Protein AF-A0A960J570-F1 (afdb_monomer_lite)

Secondary structure (DSSP, 8-state):
-------HHHHHHHHHHHHHTT------------------------PPPEEEE--SS-TTTTT-S-TTTT--HHHHHHHTS-EEEESS--S--TT-SEEEE---SSPPPHHHHHHHHHHHHTT-EEEE----S-STTS--HHHHHHHHHHHHT-S-EEEEEEEEEEEEEE--B--SGGGTT---EEEEEEEEEE--TTSEEEEE-TTS-EEEEEEEETTEEEEEESSGGGTSTTTTSHHHHSSHHHHHHHHTT-EEEEEEE-EETTT--B--S-EEEEEETTT--EEEEEEPPTTT-EEEEEEESEEEEEEEE-TTSSB--EESTTT-PEEEPTT-EEEE--EE-BS-EEEEEEEEETTT--B-TT-EEEEEETTEEEEEEE--TTSEEEEEEEPSEEEEEEEE-TTSSB--EETTTBSSTTTSPPEEE-TT-EE----EEEPBPS----------SS----------

Radius of gyration: 35.23 Å; chains: 1; bounding box: 70×60×122 Å

pLDDT: mean 80.57, std 21.12, range [25.41, 98.5]

Sequence (468 aa):
MSRATIGWGAVVGLLVAALLATSAAPASGQDAPEGDDGAAAVGASALAPILQYTGGTPLDAAGASFPGLQTFDALADATHRDVVTAATLPADLAAYRCVVLNGMTAPYGNGDMAALSAYVQGGGTLVTTAESDGIPGGPDTQAVQNQLLAALGSVVENLHGAEDLGFRTTGTIAADPLTAGVDEVRYGNTGVLSAGAPARPLVTGEGGQVILAAEALGAGTLVVASDMNVLSDRSDTGYVSQDNGRLADNLCGGVGFLSGTVWEEGFGDMVAGVHVAVLRTSDFSIAAGDISSTPHGHFDVALDVGSYFLYLIDPSGRHVSGFFGPPTTIDVAAGELETAQPTMAPARGSLSGTVTDDATAAPVPGAWAVAIGPDGIAGATVTAGDGTYTLPHLAPGTYRATFADPAGGRLQEYYDDQPDYDGASPLPVTVGATTGDVDAALAAGPGRGTAAVDVVAGGSHSCALLDD

Structure (mmCIF, N/CA/C/O backbone):
data_AF-A0A960J570-F1
#
_entry.id   AF-A0A960J570-F1
#
loop_
_atom_site.group_PDB
_atom_site.id
_atom_site.type_symbol
_atom_site.label_atom_id
_atom_site.label_alt_id
_atom_site.label_comp_id
_atom_site.label_asym_id
_atom_site.label_entity_id
_atom_site.label_seq_id
_atom_site.pdbx_PDB_ins_code
_atom_site.Cartn_x
_atom_site.Cartn_y
_atom_site.Cartn_z
_atom_site.occupancy
_atom_site.B_iso_or_equiv
_atom_site.auth_seq_id
_atom_site.auth_comp_id
_atom_site.auth_asym_id
_atom_site.auth_atom_id
_atom_site.pdbx_PDB_model_num
ATOM 1 N N . MET A 1 1 ? -8.221 -39.879 1.029 1.00 35.91 1 MET A N 1
ATOM 2 C CA . MET A 1 1 ? -7.542 -38.583 0.819 1.00 35.91 1 MET A CA 1
ATOM 3 C C . MET A 1 1 ? -8.198 -37.579 1.750 1.00 35.91 1 MET A C 1
ATOM 5 O O . MET A 1 1 ? -9.327 -37.183 1.500 1.00 35.91 1 MET A O 1
ATOM 9 N N . SER A 1 2 ? -7.560 -37.309 2.889 1.00 25.41 2 SER A N 1
ATOM 10 C CA . SER A 1 2 ? -8.064 -36.381 3.907 1.00 25.41 2 SER A CA 1
ATOM 11 C C . SER A 1 2 ? -7.745 -34.953 3.466 1.00 25.41 2 SER A C 1
ATOM 13 O O . SER A 1 2 ? -6.587 -34.665 3.166 1.00 25.41 2 SER A O 1
ATOM 15 N N . ARG A 1 3 ? -8.756 -34.083 3.365 1.00 28.61 3 ARG A N 1
ATOM 16 C CA . ARG A 1 3 ? -8.560 -32.643 3.149 1.00 28.61 3 ARG A CA 1
ATOM 17 C C . ARG A 1 3 ? -8.099 -32.042 4.474 1.00 28.61 3 ARG A C 1
ATOM 19 O O . ARG A 1 3 ? -8.852 -32.065 5.441 1.00 28.61 3 ARG A O 1
ATOM 26 N N . ALA A 1 4 ? -6.870 -31.538 4.515 1.00 28.34 4 ALA A N 1
ATOM 27 C CA . ALA A 1 4 ? -6.391 -30.745 5.636 1.00 28.34 4 ALA A CA 1
ATOM 28 C C . ALA A 1 4 ? -7.104 -29.386 5.612 1.00 28.34 4 ALA A C 1
ATOM 30 O O . ALA A 1 4 ? -6.893 -28.577 4.711 1.00 28.34 4 ALA A O 1
ATOM 31 N N . THR A 1 5 ? -7.986 -29.161 6.579 1.00 28.59 5 THR A N 1
ATOM 32 C CA . THR A 1 5 ? -8.557 -27.852 6.887 1.00 28.59 5 THR A CA 1
ATOM 33 C C . THR A 1 5 ? -7.444 -27.015 7.513 1.00 28.59 5 THR A C 1
ATOM 35 O O . THR A 1 5 ? -7.046 -27.268 8.648 1.00 28.59 5 THR A O 1
ATOM 38 N N . ILE A 1 6 ? -6.896 -26.051 6.775 1.00 35.19 6 ILE A N 1
ATOM 39 C CA . ILE A 1 6 ? -6.009 -25.043 7.364 1.00 35.19 6 ILE A CA 1
ATOM 40 C C . ILE A 1 6 ? -6.909 -24.138 8.209 1.00 35.19 6 ILE A C 1
ATOM 42 O O . ILE A 1 6 ? -7.794 -23.464 7.684 1.00 35.19 6 ILE A O 1
ATOM 46 N N . GLY A 1 7 ? -6.761 -24.208 9.5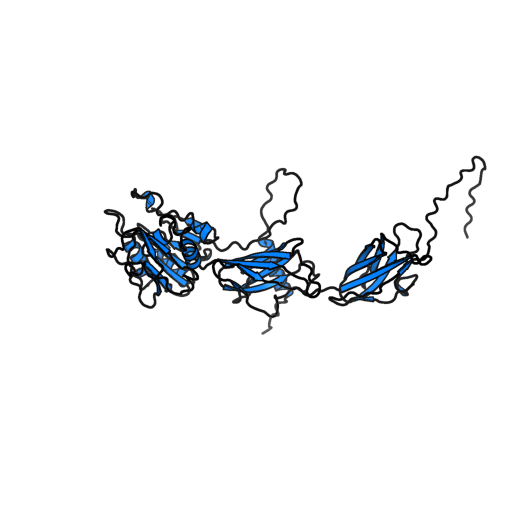32 1.00 27.86 7 GLY A N 1
ATOM 47 C CA . GLY A 1 7 ? -7.529 -23.382 10.458 1.00 27.86 7 GLY A CA 1
ATOM 48 C C . GLY A 1 7 ? -7.147 -21.912 10.302 1.00 27.86 7 GLY A C 1
ATOM 49 O O . GLY A 1 7 ? -5.964 -21.585 10.279 1.00 27.86 7 GLY A O 1
ATOM 50 N N . TRP A 1 8 ? -8.142 -21.026 10.238 1.00 38.09 8 TRP A N 1
ATOM 51 C CA . TRP A 1 8 ? -7.965 -19.573 10.111 1.00 38.09 8 TRP A CA 1
ATOM 52 C C . TRP A 1 8 ? -7.009 -18.967 11.157 1.00 38.09 8 TRP A C 1
ATOM 54 O O . TRP A 1 8 ? -6.294 -18.018 10.853 1.00 38.09 8 TRP A O 1
ATOM 64 N N . GLY A 1 9 ? -6.892 -19.570 12.347 1.00 31.28 9 GLY A N 1
ATOM 65 C CA . GLY A 1 9 ? -5.911 -19.161 13.362 1.00 31.28 9 GLY A CA 1
ATOM 66 C C . GLY A 1 9 ? -4.443 -19.323 12.938 1.00 31.28 9 GLY A C 1
ATOM 67 O O . GLY A 1 9 ? -3.597 -18.554 13.380 1.00 31.28 9 GLY A O 1
ATOM 68 N N . ALA A 1 10 ? -4.130 -20.266 12.042 1.00 30.30 10 ALA A N 1
ATOM 69 C CA . ALA A 1 10 ? -2.781 -20.429 11.497 1.00 30.30 10 ALA A CA 1
ATOM 70 C C . ALA A 1 10 ? -2.447 -19.352 10.452 1.00 30.30 10 ALA A C 1
ATOM 72 O O . ALA A 1 10 ? -1.300 -18.934 10.363 1.00 30.30 10 ALA A O 1
ATOM 73 N N . VAL A 1 11 ? -3.448 -18.873 9.703 1.00 38.72 11 VAL A N 1
ATOM 74 C CA . VAL A 1 11 ? -3.291 -17.780 8.729 1.00 38.72 11 VAL A CA 1
ATOM 75 C C . VAL A 1 11 ? -3.096 -16.451 9.458 1.00 38.72 11 VAL A C 1
ATOM 77 O O . VAL A 1 11 ? -2.145 -15.735 9.166 1.00 38.72 11 VAL A O 1
ATOM 80 N N . VAL A 1 12 ? -3.911 -16.174 10.483 1.00 42.69 12 VAL A N 1
ATOM 81 C CA . VAL A 1 12 ? -3.755 -14.991 11.350 1.00 42.69 12 VAL A CA 1
ATOM 82 C C . VAL A 1 12 ? -2.411 -15.014 12.087 1.00 42.69 12 VAL A C 1
ATOM 84 O O . VAL A 1 12 ? -1.721 -14.001 12.127 1.00 42.69 12 VAL A O 1
ATOM 87 N N . GLY A 1 13 ? -1.987 -16.172 12.606 1.00 31.55 13 GLY A N 1
ATOM 88 C CA . GLY A 1 13 ? -0.677 -16.319 13.249 1.00 31.55 13 GLY A CA 1
ATOM 89 C C . GLY A 1 13 ? 0.505 -16.074 12.302 1.00 31.55 13 GLY A C 1
ATOM 90 O O . GLY A 1 13 ? 1.499 -15.483 12.715 1.00 31.55 13 GLY A O 1
ATOM 91 N N . LEU A 1 14 ? 0.389 -16.470 11.029 1.00 39.16 14 LEU A N 1
ATOM 92 C CA . LEU A 1 14 ? 1.413 -16.219 10.009 1.00 39.16 14 LEU A CA 1
ATOM 93 C C . LEU A 1 14 ? 1.456 -14.738 9.589 1.00 39.16 14 LEU A C 1
ATOM 95 O O . LEU A 1 14 ? 2.541 -14.193 9.407 1.00 39.16 14 LEU A O 1
ATOM 99 N N . LEU A 1 15 ? 0.293 -14.081 9.497 1.00 39.28 15 LEU A N 1
ATOM 100 C CA . LEU A 1 15 ? 0.158 -12.641 9.230 1.00 39.28 15 LEU A CA 1
ATOM 101 C C . LEU A 1 15 ? 0.774 -11.790 10.350 1.00 39.28 15 LEU A C 1
ATOM 103 O O . LEU A 1 15 ? 1.536 -10.867 10.077 1.00 39.28 15 LEU A O 1
ATOM 107 N N . VAL A 1 16 ? 0.505 -12.139 11.611 1.00 42.38 16 VAL A N 1
ATOM 108 C CA . VAL A 1 16 ? 1.080 -11.453 12.780 1.00 42.38 16 VAL A CA 1
ATOM 109 C C . VAL A 1 16 ? 2.593 -11.687 12.869 1.00 42.38 16 VAL A C 1
ATOM 111 O O . VAL A 1 16 ? 3.338 -10.755 13.154 1.00 42.38 16 VAL A O 1
ATOM 114 N N . ALA A 1 17 ? 3.075 -12.897 12.569 1.00 34.69 17 ALA A N 1
ATOM 115 C CA . ALA A 1 17 ? 4.509 -13.190 12.555 1.00 34.69 17 ALA A CA 1
ATOM 116 C C . ALA A 1 17 ? 5.265 -12.450 11.434 1.00 34.69 17 ALA A C 1
ATOM 118 O O . ALA A 1 17 ? 6.391 -12.011 11.660 1.00 34.69 17 ALA A O 1
ATOM 119 N N . ALA A 1 18 ? 4.655 -12.276 10.256 1.00 38.25 18 ALA A N 1
ATOM 120 C CA . ALA A 1 18 ? 5.235 -11.496 9.161 1.00 38.25 18 ALA A CA 1
ATOM 121 C C . ALA A 1 18 ? 5.333 -9.999 9.503 1.00 38.25 18 ALA A C 1
ATOM 123 O O . ALA A 1 18 ? 6.348 -9.380 9.196 1.00 38.25 18 ALA A O 1
ATOM 124 N N . LEU A 1 19 ? 4.334 -9.446 10.205 1.00 38.22 19 LEU A N 1
ATOM 125 C CA . LEU A 1 19 ? 4.373 -8.067 10.712 1.00 38.22 19 LEU A CA 1
ATOM 126 C C . LEU A 1 19 ? 5.373 -7.863 11.866 1.00 38.22 19 LEU A C 1
ATOM 128 O O . LEU A 1 19 ? 5.920 -6.779 12.010 1.00 38.22 19 LEU A O 1
ATOM 132 N N . LEU A 1 20 ? 5.621 -8.881 12.699 1.00 35.78 20 LEU A N 1
ATOM 133 C CA . LEU A 1 20 ? 6.582 -8.797 13.812 1.00 35.78 20 LEU A CA 1
ATOM 134 C C . LEU A 1 20 ? 8.039 -9.022 13.374 1.00 35.78 20 LEU A C 1
ATOM 136 O O . LEU A 1 20 ? 8.966 -8.603 14.064 1.00 35.78 20 LEU A O 1
ATOM 140 N N . ALA A 1 21 ? 8.275 -9.686 12.240 1.00 32.62 21 ALA A N 1
ATOM 141 C CA . ALA A 1 21 ? 9.625 -9.927 11.730 1.00 32.62 21 ALA A CA 1
ATOM 142 C C . ALA A 1 21 ? 10.293 -8.660 11.156 1.00 32.62 21 ALA A C 1
ATOM 144 O O . ALA A 1 21 ? 11.518 -8.613 11.061 1.00 32.62 21 ALA A O 1
ATOM 145 N N . THR A 1 22 ? 9.519 -7.625 10.817 1.00 34.72 22 THR A N 1
ATOM 146 C CA . THR A 1 22 ? 10.015 -6.337 10.303 1.00 34.72 22 THR A CA 1
ATOM 147 C C . THR A 1 22 ? 10.354 -5.322 11.402 1.00 34.72 22 THR A C 1
ATOM 149 O O . THR A 1 22 ? 10.880 -4.257 11.095 1.00 34.72 22 THR A O 1
ATOM 152 N N . SER A 1 23 ? 10.118 -5.636 12.684 1.00 35.03 23 SER A N 1
ATOM 153 C CA . SER A 1 23 ? 10.289 -4.692 13.803 1.00 35.03 23 SER A CA 1
ATOM 154 C C . SER A 1 23 ? 11.568 -4.889 14.637 1.00 35.03 23 SER A C 1
ATOM 156 O O . SER A 1 23 ? 11.705 -4.282 15.697 1.00 35.03 23 SER A O 1
ATOM 158 N N . ALA A 1 24 ? 12.504 -5.747 14.220 1.00 25.97 24 ALA A N 1
ATOM 159 C CA . ALA A 1 24 ? 13.704 -6.057 15.003 1.00 25.97 24 ALA A CA 1
ATOM 160 C C . ALA A 1 24 ? 14.960 -5.333 14.476 1.00 25.97 24 ALA A C 1
ATOM 162 O O . ALA A 1 24 ? 15.753 -5.909 13.735 1.00 25.97 24 ALA A O 1
ATOM 163 N N . ALA A 1 25 ? 15.180 -4.087 14.907 1.00 29.20 25 ALA A N 1
ATOM 164 C CA . ALA A 1 25 ? 16.500 -3.445 14.851 1.00 29.20 25 ALA A CA 1
ATOM 165 C C . ALA A 1 25 ? 17.277 -3.699 16.167 1.00 29.20 25 ALA A C 1
ATOM 167 O O . ALA A 1 25 ? 16.659 -3.763 17.234 1.00 29.20 25 ALA A O 1
ATOM 168 N N . PRO A 1 26 ? 18.616 -3.867 16.144 1.00 27.48 26 PRO A N 1
ATOM 169 C CA . PRO A 1 26 ? 19.387 -4.171 17.344 1.00 27.48 26 PRO A CA 1
ATOM 170 C C . PRO A 1 26 ? 19.581 -2.911 18.196 1.00 27.48 26 PRO A C 1
ATOM 172 O O . PRO A 1 26 ? 19.994 -1.865 17.702 1.00 27.48 26 PRO A O 1
ATOM 175 N N . ALA A 1 27 ? 19.331 -3.023 19.499 1.00 27.12 27 ALA A N 1
ATOM 176 C CA . ALA A 1 27 ? 19.594 -1.956 20.454 1.00 27.12 27 ALA A CA 1
ATOM 177 C C . ALA A 1 27 ? 21.109 -1.702 20.594 1.00 27.12 27 ALA A C 1
ATOM 179 O O . ALA A 1 27 ? 21.839 -2.540 21.125 1.00 27.12 27 ALA A O 1
ATOM 180 N N . SER A 1 28 ? 21.578 -0.527 20.169 1.00 28.08 28 SER A N 1
ATOM 181 C CA . SER A 1 28 ? 22.854 0.048 20.610 1.00 28.08 28 SER A CA 1
ATOM 182 C C . SER A 1 28 ? 22.567 1.213 21.552 1.00 28.08 28 SER A C 1
ATOM 184 O O . SER A 1 28 ? 21.939 2.191 21.155 1.00 28.08 28 SER A O 1
ATOM 186 N N . GLY A 1 29 ? 22.987 1.084 22.810 1.00 27.78 29 GLY A N 1
ATOM 187 C CA . GLY A 1 29 ? 22.742 2.084 23.843 1.00 27.78 29 GLY A CA 1
ATOM 188 C C . GLY A 1 29 ? 23.594 3.343 23.696 1.00 27.78 29 GLY A C 1
ATOM 189 O O . GLY A 1 29 ? 24.759 3.255 23.323 1.00 27.78 29 GLY A O 1
ATOM 190 N N . GLN A 1 30 ? 23.007 4.486 24.048 1.00 27.39 30 GLN A N 1
ATOM 191 C CA . GLN A 1 30 ? 23.491 5.441 25.056 1.00 27.39 30 GLN A CA 1
ATOM 192 C C . GLN A 1 30 ? 22.555 6.665 25.085 1.00 27.39 30 GLN A C 1
ATOM 194 O O . GLN A 1 30 ? 22.332 7.289 24.057 1.00 27.39 30 GLN A O 1
ATOM 199 N N . ASP A 1 31 ? 22.011 6.938 26.276 1.00 32.84 31 ASP A N 1
ATOM 200 C CA . ASP A 1 31 ? 21.394 8.168 26.798 1.00 32.84 31 ASP A CA 1
ATOM 201 C C . ASP A 1 31 ? 20.807 9.202 25.809 1.00 32.84 31 ASP A C 1
ATOM 203 O O . ASP A 1 31 ? 21.524 10.027 25.242 1.00 32.84 31 ASP A O 1
ATOM 207 N N . ALA A 1 32 ? 19.470 9.263 25.749 1.00 27.17 32 ALA A N 1
ATOM 208 C CA . ALA A 1 32 ? 18.702 10.426 25.293 1.00 27.17 32 ALA A CA 1
ATOM 209 C C . ALA A 1 32 ? 17.543 10.716 26.281 1.00 27.17 32 ALA A C 1
ATOM 211 O O . ALA A 1 32 ? 17.019 9.774 26.879 1.00 27.17 32 ALA A O 1
ATOM 212 N N . PRO A 1 33 ? 17.182 11.995 26.512 1.00 28.08 33 PRO A N 1
ATOM 213 C CA . PRO A 1 33 ? 16.230 12.400 27.545 1.00 28.08 33 PRO A CA 1
ATOM 214 C C . PRO A 1 33 ? 14.769 12.171 27.127 1.00 28.08 33 PRO A C 1
ATOM 216 O O . PRO A 1 33 ? 14.432 12.257 25.951 1.00 28.08 33 PRO A O 1
ATOM 219 N N . GLU A 1 34 ? 13.918 11.917 28.124 1.00 38.66 34 GLU A N 1
ATOM 220 C CA . GLU A 1 34 ? 12.465 11.741 28.007 1.00 38.66 34 GLU A CA 1
ATOM 221 C C . GLU A 1 34 ? 11.782 12.967 27.375 1.00 38.66 34 GLU A C 1
ATOM 223 O O . GLU A 1 34 ? 11.901 14.090 27.875 1.00 38.66 34 GLU A O 1
ATOM 228 N N . GLY A 1 35 ? 11.033 12.734 26.295 1.00 27.92 35 GLY A N 1
ATOM 229 C CA . GLY A 1 35 ? 10.174 13.725 25.659 1.00 27.92 35 GLY A CA 1
ATOM 230 C C . GLY A 1 35 ? 9.722 13.289 24.267 1.00 27.92 35 GLY A C 1
ATOM 231 O O . GLY A 1 35 ? 10.524 13.302 23.342 1.00 27.92 35 GLY A O 1
ATOM 232 N N . ASP A 1 36 ? 8.422 13.002 24.162 1.00 29.16 36 ASP A N 1
ATOM 233 C CA . ASP A 1 36 ? 7.642 12.636 22.970 1.00 29.16 36 ASP A CA 1
ATOM 234 C C . ASP A 1 36 ? 7.665 11.137 22.612 1.00 29.16 36 ASP A C 1
ATOM 236 O O . ASP A 1 36 ? 8.546 10.643 21.909 1.00 29.16 36 ASP A O 1
ATOM 240 N N . ASP A 1 37 ? 6.647 10.413 23.098 1.00 31.12 37 ASP A N 1
ATOM 241 C CA . ASP A 1 37 ? 6.302 9.051 22.675 1.00 31.12 37 ASP A CA 1
ATOM 242 C C . ASP A 1 37 ? 5.716 9.107 21.253 1.00 31.12 37 ASP A C 1
ATOM 244 O O . ASP A 1 37 ? 4.536 8.842 21.008 1.00 31.12 37 ASP A O 1
ATOM 248 N N . GLY A 1 38 ? 6.558 9.503 20.298 1.00 27.84 38 GLY A N 1
ATOM 249 C CA . GLY A 1 38 ? 6.309 9.334 18.881 1.00 27.84 38 GLY A CA 1
ATOM 250 C C . GLY A 1 38 ? 6.182 7.845 18.605 1.00 27.84 38 GLY A C 1
ATOM 251 O O . GLY A 1 38 ? 7.110 7.074 18.857 1.00 27.84 38 GLY A O 1
ATOM 252 N N . ALA A 1 39 ? 5.006 7.449 18.122 1.00 31.80 39 ALA A N 1
ATOM 253 C CA . ALA A 1 39 ? 4.724 6.120 17.615 1.00 31.80 39 ALA A CA 1
ATOM 254 C C . ALA A 1 39 ? 5.931 5.607 16.816 1.00 31.80 39 ALA A C 1
ATOM 256 O O . ALA A 1 39 ? 6.297 6.175 15.787 1.00 31.80 39 ALA A O 1
ATOM 257 N N . ALA A 1 40 ? 6.576 4.551 17.313 1.00 27.03 40 ALA A N 1
ATOM 258 C CA . ALA A 1 40 ? 7.568 3.833 16.538 1.00 27.03 40 ALA A CA 1
ATOM 259 C C . ALA A 1 40 ? 6.852 3.318 15.284 1.00 27.03 40 ALA A C 1
ATOM 261 O O . ALA A 1 40 ? 6.023 2.414 15.377 1.00 27.03 40 ALA A O 1
ATOM 262 N N . ALA A 1 41 ? 7.122 3.946 14.139 1.00 30.17 41 ALA A N 1
ATOM 263 C CA . ALA A 1 41 ? 6.598 3.547 12.845 1.00 30.17 41 ALA A CA 1
ATOM 264 C C . ALA A 1 41 ? 7.027 2.098 12.572 1.00 30.17 41 ALA A C 1
ATOM 266 O O . ALA A 1 41 ? 8.186 1.819 12.258 1.00 30.17 41 ALA A O 1
ATOM 267 N N . VAL A 1 42 ? 6.104 1.156 12.754 1.00 34.59 42 VAL A N 1
ATOM 268 C CA . VAL A 1 42 ? 6.309 -0.241 12.387 1.00 34.59 42 VAL A CA 1
ATOM 269 C C . VAL A 1 42 ? 5.940 -0.383 10.916 1.00 34.59 42 VAL A C 1
ATOM 271 O O . VAL A 1 42 ? 4.773 -0.498 10.568 1.00 34.59 42 VAL A O 1
ATOM 274 N N . GLY A 1 43 ? 6.979 -0.417 10.079 1.00 36.22 43 GLY A N 1
ATOM 275 C CA . GLY A 1 43 ? 6.992 -1.143 8.813 1.00 36.22 43 GLY A CA 1
ATOM 276 C C . GLY A 1 43 ? 6.224 -0.520 7.654 1.00 36.22 43 GLY A C 1
ATOM 277 O O . GLY A 1 43 ? 5.362 -1.191 7.093 1.00 36.22 43 GLY A O 1
ATOM 278 N N . ALA A 1 44 ? 6.625 0.676 7.205 1.00 38.41 44 ALA A N 1
ATOM 279 C CA . ALA A 1 44 ? 6.438 1.019 5.798 1.00 38.41 44 ALA A CA 1
ATOM 280 C C . ALA A 1 44 ? 6.983 -0.151 4.963 1.00 38.41 44 ALA A C 1
ATOM 282 O O . ALA A 1 44 ? 8.138 -0.554 5.128 1.00 38.41 44 ALA A O 1
ATOM 283 N N . SER A 1 45 ? 6.140 -0.756 4.128 1.00 49.38 45 SER A N 1
ATOM 284 C CA . SER A 1 45 ? 6.601 -1.748 3.162 1.00 49.38 45 SER A CA 1
ATOM 285 C C . SER A 1 45 ? 7.675 -1.091 2.312 1.00 49.38 45 SER A C 1
ATOM 287 O O . SER A 1 45 ? 7.385 -0.145 1.582 1.00 49.38 45 SER A O 1
ATOM 289 N N . ALA A 1 46 ? 8.924 -1.529 2.460 1.00 65.25 46 ALA A N 1
ATOM 290 C CA . ALA A 1 46 ? 9.999 -1.016 1.636 1.00 65.25 46 ALA A CA 1
ATOM 291 C C . ALA A 1 46 ? 9.729 -1.491 0.208 1.00 65.25 46 ALA A C 1
ATOM 293 O O . ALA A 1 46 ? 9.860 -2.680 -0.101 1.00 65.25 46 ALA A O 1
ATOM 294 N N . LEU A 1 47 ? 9.276 -0.565 -0.637 1.00 84.06 47 LEU A N 1
ATOM 295 C CA . LEU A 1 47 ? 9.137 -0.775 -2.070 1.00 84.06 47 LEU A CA 1
ATOM 296 C C . LEU A 1 47 ? 10.415 -1.438 -2.591 1.00 84.06 47 LEU A C 1
ATOM 298 O O . LEU A 1 47 ? 11.520 -1.002 -2.267 1.00 84.06 47 LEU A O 1
ATOM 302 N N . ALA A 1 48 ? 10.270 -2.507 -3.380 1.00 88.44 48 ALA A N 1
ATOM 303 C CA . ALA A 1 48 ? 11.431 -3.221 -3.900 1.00 88.44 48 ALA A CA 1
ATOM 304 C C . ALA A 1 48 ? 12.362 -2.240 -4.646 1.00 88.44 48 ALA A C 1
ATOM 306 O O . ALA A 1 48 ? 11.857 -1.434 -5.441 1.00 88.44 48 ALA A O 1
ATOM 307 N N . PRO A 1 49 ? 13.684 -2.287 -4.400 1.00 91.69 49 PRO A N 1
ATOM 308 C CA . PRO A 1 49 ? 14.622 -1.300 -4.920 1.00 91.69 49 PRO A CA 1
ATOM 309 C C . PRO A 1 49 ? 14.789 -1.405 -6.438 1.00 91.69 49 PRO A C 1
ATOM 311 O O . PRO A 1 49 ? 14.445 -2.414 -7.064 1.00 91.69 49 PRO A O 1
ATOM 314 N N . ILE A 1 50 ? 15.384 -0.373 -7.026 1.00 91.69 50 ILE A N 1
ATOM 315 C CA . ILE A 1 50 ? 15.841 -0.364 -8.418 1.00 91.69 50 ILE A CA 1
ATOM 316 C C . ILE A 1 50 ? 17.327 -0.719 -8.445 1.00 91.69 50 ILE A C 1
ATOM 318 O O . ILE A 1 50 ? 18.113 -0.197 -7.656 1.00 91.69 50 ILE A O 1
ATOM 322 N N . LEU A 1 51 ? 17.733 -1.597 -9.361 1.00 92.69 51 LEU A N 1
ATOM 323 C CA . LEU A 1 51 ? 19.147 -1.822 -9.654 1.00 92.69 51 LEU A CA 1
ATOM 324 C C . LEU A 1 51 ? 19.572 -0.901 -10.790 1.00 92.69 51 LEU A C 1
ATOM 326 O O . LEU A 1 51 ? 19.067 -1.025 -11.901 1.00 92.69 51 LEU A O 1
ATOM 330 N N . GLN A 1 52 ? 20.562 -0.055 -10.546 1.00 89.19 52 GLN A N 1
ATOM 331 C CA . GLN A 1 52 ? 21.267 0.671 -11.590 1.00 89.19 52 GLN A CA 1
ATOM 332 C C . GLN A 1 52 ? 22.591 -0.040 -11.887 1.00 89.19 52 GLN A C 1
ATOM 334 O O . GLN A 1 52 ? 23.534 -0.017 -11.092 1.00 89.19 52 GLN A O 1
ATOM 339 N N . TYR A 1 53 ? 22.672 -0.700 -13.036 1.00 88.12 53 TYR A N 1
ATOM 340 C CA . TYR A 1 53 ? 23.863 -1.425 -13.460 1.00 88.12 53 TYR A CA 1
ATOM 341 C C . TYR A 1 53 ? 24.741 -0.546 -14.356 1.00 88.12 53 TYR A C 1
ATOM 343 O O . TYR A 1 53 ? 24.346 -0.180 -15.464 1.00 88.12 53 TYR A O 1
ATOM 351 N N . THR A 1 54 ? 25.943 -0.225 -13.874 1.00 78.44 54 THR A N 1
ATOM 352 C CA . THR A 1 54 ? 26.894 0.678 -14.551 1.00 78.44 54 THR A CA 1
ATOM 353 C C . THR A 1 54 ? 27.947 -0.052 -15.380 1.00 78.44 54 THR A C 1
ATOM 355 O O . THR A 1 54 ? 28.563 0.554 -16.256 1.00 78.44 54 THR A O 1
ATOM 358 N N . GLY A 1 55 ? 28.172 -1.342 -15.100 1.00 70.00 55 GLY A N 1
ATOM 359 C CA . GLY A 1 55 ? 29.294 -2.102 -15.646 1.00 70.00 55 GLY A CA 1
ATOM 360 C C . GLY A 1 55 ? 30.658 -1.557 -15.200 1.00 70.00 55 GLY A C 1
ATOM 361 O O . GLY A 1 55 ? 30.825 -0.390 -14.864 1.00 70.00 55 GLY A O 1
ATOM 362 N N . GLY A 1 56 ? 31.687 -2.403 -15.173 1.00 57.66 56 GLY A N 1
ATOM 363 C CA . GLY A 1 56 ? 32.997 -2.075 -14.581 1.00 57.66 56 GLY A CA 1
ATOM 364 C C . GLY A 1 56 ? 33.769 -0.874 -15.164 1.00 57.66 56 GLY A C 1
ATOM 365 O O . GLY A 1 56 ? 34.802 -0.512 -14.603 1.00 57.66 56 GLY A O 1
ATOM 366 N N . THR A 1 57 ? 33.310 -0.258 -16.256 1.00 55.56 57 THR A N 1
ATOM 367 C CA . THR A 1 57 ? 33.885 0.962 -16.849 1.00 55.56 57 THR A CA 1
ATOM 368 C C . THR A 1 57 ? 32.771 1.932 -17.250 1.00 55.56 57 THR A C 1
ATOM 370 O O . THR A 1 57 ? 32.336 1.910 -18.409 1.00 55.56 57 THR A O 1
ATOM 373 N N . PRO A 1 58 ? 32.295 2.771 -16.316 1.00 54.59 58 PRO A N 1
ATOM 374 C CA . PRO A 1 58 ? 31.278 3.767 -16.624 1.00 54.59 58 PRO A CA 1
ATOM 375 C C . PRO A 1 58 ? 31.796 4.794 -17.651 1.00 54.59 58 PRO A C 1
ATOM 377 O O . PRO A 1 58 ? 33.004 5.008 -17.796 1.00 54.59 58 PRO A O 1
ATOM 380 N N . LEU A 1 59 ? 30.883 5.394 -18.427 1.00 55.56 59 LEU A N 1
ATOM 381 C CA . LEU A 1 59 ? 31.205 6.343 -19.512 1.00 55.56 59 LEU A CA 1
ATOM 382 C C . LEU A 1 59 ? 32.027 7.555 -19.029 1.00 55.56 59 LEU A C 1
ATOM 384 O O . LEU A 1 59 ? 32.812 8.121 -19.790 1.00 55.56 59 LEU A O 1
ATOM 388 N N . ASP A 1 60 ? 31.885 7.929 -17.757 1.00 53.31 60 ASP A N 1
ATOM 389 C CA . ASP A 1 60 ? 32.620 9.011 -17.093 1.00 53.31 60 ASP A CA 1
ATOM 390 C C . ASP A 1 60 ? 34.098 8.667 -16.811 1.00 53.31 60 ASP A C 1
ATOM 392 O O . ASP A 1 60 ? 34.960 9.548 -16.841 1.00 53.31 60 ASP A O 1
ATOM 396 N N . ALA A 1 61 ? 34.425 7.386 -16.621 1.00 47.31 61 ALA A N 1
ATOM 397 C CA . ALA A 1 61 ? 35.781 6.895 -16.383 1.00 47.31 61 ALA A CA 1
ATOM 398 C C . ALA A 1 61 ? 36.635 6.845 -17.664 1.00 47.31 61 ALA A C 1
ATOM 400 O O . ALA A 1 61 ? 37.863 6.769 -17.587 1.00 47.31 61 ALA A O 1
ATOM 401 N N . ALA A 1 62 ? 36.012 6.929 -18.845 1.00 47.16 62 ALA A N 1
ATOM 402 C CA . ALA A 1 62 ? 36.686 6.883 -20.145 1.00 47.16 62 ALA A CA 1
ATOM 403 C C . ALA A 1 62 ? 37.321 8.224 -20.579 1.00 47.16 62 ALA A C 1
ATOM 405 O O . ALA A 1 62 ? 37.798 8.343 -21.707 1.00 47.16 62 ALA A O 1
ATOM 406 N N . GLY A 1 63 ? 37.348 9.244 -19.710 1.00 47.19 63 GLY A N 1
ATOM 407 C CA . GLY A 1 63 ? 37.907 10.562 -20.040 1.00 47.19 63 GLY A CA 1
ATOM 408 C C . GLY A 1 63 ? 37.048 11.369 -21.020 1.00 47.19 63 GLY A C 1
ATOM 409 O O . GLY A 1 63 ? 37.555 12.291 -21.660 1.00 47.19 63 GLY A O 1
ATOM 410 N N . ALA A 1 64 ? 35.762 11.028 -21.147 1.00 46.81 64 ALA A N 1
ATOM 411 C CA . ALA A 1 64 ? 34.808 11.778 -21.950 1.00 46.81 64 ALA A CA 1
ATOM 412 C C . ALA A 1 64 ? 34.603 13.187 -21.367 1.00 46.81 64 ALA A C 1
ATOM 414 O O . ALA A 1 64 ? 34.529 13.382 -20.155 1.00 46.81 64 ALA A O 1
ATOM 415 N N . SER A 1 65 ? 34.486 14.180 -22.245 1.00 44.06 65 SER A N 1
ATOM 416 C CA . SER A 1 65 ? 34.391 15.624 -21.973 1.00 44.06 65 SER A CA 1
ATOM 417 C C . SER A 1 65 ? 33.177 16.075 -21.134 1.00 44.06 65 SER A C 1
ATOM 419 O O . SER A 1 65 ? 32.910 17.273 -21.047 1.00 44.06 65 SER A O 1
ATOM 421 N N . PHE A 1 66 ? 32.414 15.148 -20.552 1.00 51.62 66 PHE A N 1
ATOM 422 C CA . PHE A 1 66 ? 31.084 15.376 -19.992 1.00 51.62 66 PHE A CA 1
ATOM 423 C C . PHE A 1 66 ? 30.916 14.645 -18.640 1.00 51.62 66 PHE A C 1
ATOM 425 O O . PHE A 1 66 ? 30.278 13.597 -18.573 1.00 51.62 66 PHE A O 1
ATOM 432 N N . PRO A 1 67 ? 31.448 15.187 -17.527 1.00 49.50 67 PRO A N 1
ATOM 433 C CA . PRO A 1 67 ? 31.228 14.625 -16.186 1.00 49.50 67 PRO A CA 1
ATOM 434 C C . PRO A 1 67 ? 29.735 14.668 -15.819 1.00 49.50 67 PRO A C 1
ATOM 436 O O . PRO A 1 67 ? 29.121 15.715 -16.023 1.00 49.50 67 PRO A O 1
ATOM 439 N N . GLY A 1 68 ? 29.148 13.563 -15.337 1.00 51.31 68 GLY A N 1
ATOM 440 C CA . GLY A 1 68 ? 27.744 13.494 -14.880 1.00 51.31 68 GLY A CA 1
ATOM 441 C C . GLY A 1 68 ? 26.704 12.942 -15.872 1.00 51.31 68 GLY A C 1
ATOM 442 O O . GLY A 1 68 ? 25.527 13.220 -15.718 1.00 51.31 68 GLY A O 1
ATOM 443 N N . LEU A 1 69 ? 27.099 12.207 -16.924 1.00 54.84 69 LEU A N 1
ATOM 444 C CA . LEU A 1 69 ? 26.137 11.542 -17.834 1.00 54.84 69 LEU A CA 1
ATOM 445 C C . LEU A 1 69 ? 25.446 10.315 -17.207 1.00 54.84 69 LEU A C 1
ATOM 447 O O . LEU A 1 69 ? 24.361 9.942 -17.631 1.00 54.84 69 LEU A O 1
ATOM 451 N N . GLN A 1 70 ? 26.064 9.704 -16.190 1.00 55.91 70 GLN A N 1
ATOM 452 C CA . GLN A 1 70 ? 25.536 8.527 -15.490 1.00 55.91 70 GLN A CA 1
ATOM 453 C C . GLN A 1 70 ? 25.027 8.830 -14.073 1.00 55.91 70 GLN A C 1
ATOM 455 O O . GLN A 1 70 ? 24.849 7.902 -13.282 1.00 55.91 70 GLN A O 1
ATOM 460 N N . THR A 1 71 ? 24.806 10.104 -13.732 1.00 59.88 71 THR A N 1
ATOM 461 C CA . THR A 1 71 ? 24.101 10.435 -12.491 1.00 59.88 71 THR A CA 1
ATOM 462 C C . THR A 1 71 ? 22.612 10.205 -12.729 1.00 59.88 71 THR A C 1
ATOM 464 O O . THR A 1 71 ? 22.021 10.711 -13.688 1.00 59.88 71 THR A O 1
ATOM 467 N N . PHE A 1 72 ? 22.060 9.334 -11.896 1.00 66.81 72 PHE A N 1
ATOM 468 C CA . PHE A 1 72 ? 20.633 9.059 -11.764 1.00 66.81 72 PHE A CA 1
ATOM 469 C C . PHE A 1 72 ? 20.243 9.406 -10.324 1.00 66.81 72 PHE A C 1
ATOM 471 O O . PHE A 1 72 ? 19.484 8.692 -9.673 1.00 66.81 72 PHE A O 1
ATOM 478 N N . ASP A 1 73 ? 20.833 10.476 -9.797 1.00 67.31 73 ASP A N 1
ATOM 479 C CA . ASP A 1 73 ? 20.666 10.913 -8.420 1.00 67.31 73 ASP A CA 1
ATOM 480 C C . ASP A 1 73 ? 19.198 11.302 -8.177 1.00 67.31 73 ASP A C 1
ATOM 482 O O . ASP A 1 73 ? 18.678 11.064 -7.090 1.00 67.31 73 ASP A O 1
ATOM 486 N N . ALA A 1 74 ? 18.492 11.797 -9.206 1.00 75.81 74 ALA A N 1
ATOM 487 C CA . ALA A 1 74 ? 17.060 12.089 -9.138 1.00 75.81 74 ALA A CA 1
ATOM 488 C C . ALA A 1 74 ? 16.158 10.864 -9.376 1.00 75.81 74 ALA A C 1
ATOM 490 O O . ALA A 1 74 ? 14.948 10.961 -9.174 1.00 75.81 74 ALA A O 1
ATOM 491 N N . LEU A 1 75 ? 16.699 9.708 -9.789 1.00 80.00 75 LEU A N 1
ATOM 492 C CA . LEU A 1 75 ? 15.898 8.502 -10.036 1.00 80.00 75 LEU A CA 1
ATOM 493 C C . LEU A 1 75 ? 15.294 7.957 -8.738 1.00 80.00 75 LEU A C 1
ATOM 495 O O . LEU A 1 75 ? 14.144 7.526 -8.742 1.00 80.00 75 LEU A O 1
ATOM 499 N N . ALA A 1 76 ? 16.043 7.995 -7.633 1.00 81.81 76 ALA A N 1
ATOM 500 C CA . ALA A 1 76 ? 15.547 7.560 -6.327 1.00 81.81 76 ALA A CA 1
ATOM 501 C C . ALA A 1 76 ? 14.372 8.430 -5.860 1.00 81.81 76 ALA A C 1
ATOM 503 O O . ALA A 1 76 ? 13.316 7.909 -5.498 1.00 81.81 76 ALA A O 1
ATOM 504 N N . ASP A 1 77 ? 14.529 9.752 -5.964 1.00 80.06 77 ASP A N 1
ATOM 505 C CA . ASP A 1 77 ? 13.489 10.718 -5.610 1.00 80.06 77 ASP A CA 1
ATOM 506 C C . ASP A 1 77 ? 12.251 10.574 -6.505 1.00 80.06 77 ASP A C 1
ATOM 508 O O . ASP A 1 77 ? 11.128 10.579 -6.005 1.00 80.06 77 ASP A O 1
ATOM 512 N N . ALA A 1 78 ? 12.447 10.407 -7.817 1.00 82.44 78 ALA A N 1
ATOM 513 C CA . ALA A 1 78 ? 11.360 10.287 -8.785 1.00 82.44 78 ALA A CA 1
ATOM 514 C C . ALA A 1 78 ? 10.560 8.988 -8.641 1.00 82.44 78 ALA A C 1
ATOM 516 O O . ALA A 1 78 ? 9.351 8.992 -8.837 1.00 82.44 78 ALA A O 1
ATOM 517 N N . THR A 1 79 ? 11.232 7.883 -8.314 1.00 84.88 79 THR A N 1
ATOM 518 C CA . THR A 1 79 ? 10.611 6.550 -8.222 1.00 84.88 79 THR A CA 1
ATOM 519 C C . THR A 1 79 ? 10.152 6.199 -6.812 1.00 84.88 79 THR A C 1
ATOM 521 O O . THR A 1 79 ? 9.569 5.136 -6.601 1.00 84.88 79 THR A O 1
ATOM 524 N N . HIS A 1 80 ? 10.465 7.048 -5.828 1.00 84.50 80 HIS A N 1
ATOM 525 C CA . HIS A 1 80 ? 10.234 6.791 -4.407 1.00 84.50 80 HIS A CA 1
ATOM 526 C C . HIS A 1 80 ? 10.823 5.448 -3.931 1.00 84.50 80 HIS A C 1
ATOM 528 O O . HIS A 1 80 ? 10.278 4.795 -3.038 1.00 84.50 80 HIS A O 1
ATOM 534 N N . ARG A 1 81 ? 11.933 5.013 -4.541 1.00 86.75 81 ARG A N 1
ATOM 535 C CA . ARG A 1 81 ? 12.608 3.739 -4.260 1.00 86.75 81 ARG A CA 1
ATOM 536 C C . ARG A 1 81 ? 14.080 3.950 -3.981 1.00 86.75 81 ARG A C 1
ATOM 538 O O . ARG A 1 81 ? 14.731 4.804 -4.577 1.00 86.75 81 ARG A O 1
ATOM 545 N N . ASP A 1 82 ? 14.626 3.059 -3.164 1.00 87.69 82 ASP A N 1
ATOM 546 C CA . ASP A 1 82 ? 16.069 2.919 -3.049 1.00 87.69 82 ASP A CA 1
ATOM 547 C C . ASP A 1 82 ? 16.663 2.507 -4.405 1.00 87.69 82 ASP A C 1
ATOM 549 O O . ASP A 1 82 ? 16.228 1.532 -5.029 1.00 87.69 82 ASP A O 1
ATOM 553 N N . VAL A 1 83 ? 17.692 3.231 -4.847 1.00 86.44 83 VAL A N 1
ATOM 554 C CA . VAL A 1 83 ? 18.471 2.900 -6.044 1.00 86.44 83 VAL A CA 1
ATOM 555 C C . VAL A 1 83 ? 19.798 2.291 -5.610 1.00 86.44 83 VAL A C 1
ATOM 557 O O . VAL A 1 83 ? 20.627 2.930 -4.964 1.00 86.44 83 VAL A O 1
ATOM 560 N N . VAL A 1 84 ? 20.011 1.030 -5.975 1.00 89.81 84 VAL A N 1
ATOM 561 C CA . VAL A 1 84 ? 21.262 0.312 -5.736 1.00 89.81 84 VAL A CA 1
ATOM 562 C C . VAL A 1 84 ? 22.113 0.391 -6.993 1.00 89.81 84 VAL A C 1
ATOM 564 O O . VAL A 1 84 ? 21.782 -0.221 -8.005 1.00 89.81 84 VAL A O 1
ATOM 567 N N . THR A 1 85 ? 23.239 1.095 -6.932 1.00 86.38 85 THR A N 1
ATOM 568 C CA . THR A 1 85 ? 24.193 1.153 -8.046 1.00 86.38 85 THR A CA 1
ATOM 569 C C . THR A 1 85 ? 25.223 0.030 -7.939 1.00 86.38 85 THR A C 1
ATOM 571 O O . THR A 1 85 ? 25.876 -0.131 -6.905 1.00 86.38 85 THR A O 1
ATOM 574 N N . ALA A 1 86 ? 25.415 -0.741 -9.012 1.00 86.69 86 ALA A N 1
ATOM 575 C CA . ALA A 1 86 ? 26.370 -1.846 -9.031 1.00 86.69 86 ALA A CA 1
ATOM 576 C C . ALA A 1 86 ? 27.171 -1.923 -10.340 1.00 86.69 86 ALA A C 1
ATOM 578 O O . ALA A 1 86 ? 26.617 -1.953 -11.437 1.00 86.69 86 ALA A O 1
ATOM 579 N N . ALA A 1 87 ? 28.496 -2.051 -10.214 1.00 82.94 87 ALA A N 1
ATOM 580 C CA . ALA A 1 87 ? 29.405 -2.285 -11.344 1.00 82.94 87 ALA A CA 1
ATOM 581 C C . ALA A 1 87 ? 29.463 -3.763 -11.783 1.00 82.94 87 ALA A C 1
ATOM 583 O O . ALA A 1 87 ? 29.966 -4.092 -12.857 1.00 82.94 87 ALA A O 1
ATOM 584 N N . THR A 1 88 ? 28.956 -4.663 -10.941 1.00 87.19 88 THR A N 1
ATOM 585 C CA . THR A 1 88 ? 28.855 -6.108 -11.177 1.00 87.19 88 THR A CA 1
ATOM 586 C C . THR A 1 88 ? 27.436 -6.551 -10.877 1.00 87.19 88 THR A C 1
ATOM 588 O O . THR A 1 88 ? 26.857 -6.092 -9.893 1.00 87.19 88 THR A O 1
ATOM 591 N N . LEU A 1 89 ? 26.888 -7.435 -11.707 1.00 89.38 89 LEU A N 1
ATOM 592 C CA . LEU A 1 89 ? 25.488 -7.813 -11.617 1.00 89.38 89 LEU A CA 1
ATOM 593 C C . LEU A 1 89 ? 25.252 -8.639 -10.336 1.00 89.38 89 LEU A C 1
ATOM 595 O O . LEU A 1 89 ? 25.977 -9.614 -10.108 1.00 89.38 89 LEU A O 1
ATOM 599 N N . PRO A 1 90 ? 24.287 -8.265 -9.476 1.00 90.94 90 PRO A N 1
ATOM 600 C CA . PRO A 1 90 ? 23.928 -9.061 -8.309 1.00 90.94 90 PRO A CA 1
ATOM 601 C C . PRO A 1 90 ? 23.460 -10.465 -8.701 1.00 90.94 90 PRO A C 1
ATOM 603 O O . PRO A 1 90 ? 22.885 -10.674 -9.767 1.00 90.94 90 PRO A O 1
ATOM 606 N N . ALA A 1 91 ? 23.677 -11.432 -7.808 1.00 86.88 91 ALA A N 1
ATOM 607 C CA . ALA A 1 91 ? 23.301 -12.823 -8.056 1.00 86.88 91 ALA A CA 1
ATOM 608 C C . ALA A 1 91 ? 21.778 -13.040 -8.114 1.00 86.88 91 ALA A C 1
ATOM 610 O O . ALA A 1 91 ? 21.323 -13.960 -8.790 1.00 86.88 91 ALA A O 1
ATOM 611 N N . ASP A 1 92 ? 21.008 -12.212 -7.404 1.00 90.50 92 ASP A N 1
ATOM 612 C CA . ASP A 1 92 ? 19.550 -12.277 -7.363 1.00 90.50 92 ASP A CA 1
ATOM 613 C C . ASP A 1 92 ? 18.946 -10.979 -7.903 1.00 90.50 92 ASP A C 1
ATOM 615 O O . ASP A 1 92 ? 18.838 -9.978 -7.196 1.00 90.50 92 ASP A O 1
ATOM 619 N N . LEU A 1 93 ? 18.569 -10.998 -9.181 1.00 94.75 93 LEU A N 1
ATOM 620 C CA . LEU A 1 93 ? 17.888 -9.871 -9.813 1.00 94.75 93 LEU A CA 1
ATOM 621 C C . LEU A 1 93 ? 16.399 -9.796 -9.459 1.00 94.75 93 LEU A C 1
ATOM 623 O O . LEU A 1 93 ? 15.803 -8.734 -9.607 1.00 94.75 93 LEU A O 1
ATOM 627 N N . ALA A 1 94 ? 15.789 -10.882 -8.970 1.00 90.75 94 ALA A N 1
ATOM 628 C CA . ALA A 1 94 ? 14.361 -10.907 -8.651 1.00 90.75 94 ALA A CA 1
ATOM 629 C C . ALA A 1 94 ? 14.014 -10.060 -7.414 1.00 90.75 94 ALA A C 1
ATOM 631 O O . ALA A 1 94 ? 12.855 -9.703 -7.222 1.00 90.75 94 ALA A O 1
ATOM 632 N N . ALA A 1 95 ? 15.016 -9.706 -6.604 1.00 90.81 95 ALA A N 1
ATOM 633 C CA . ALA A 1 95 ? 14.877 -8.768 -5.494 1.00 90.81 95 ALA A CA 1
ATOM 634 C C . ALA A 1 95 ? 14.613 -7.317 -5.944 1.00 90.81 95 ALA A C 1
ATOM 636 O O . ALA A 1 95 ? 14.194 -6.497 -5.128 1.00 90.81 95 ALA A O 1
ATOM 637 N N . TYR A 1 96 ? 14.858 -6.991 -7.218 1.00 93.38 96 TYR A N 1
ATOM 638 C CA . TYR A 1 96 ? 14.721 -5.638 -7.746 1.00 93.38 96 TYR A CA 1
ATOM 639 C C . TYR A 1 96 ? 13.440 -5.480 -8.554 1.00 93.38 96 TYR A C 1
ATOM 641 O O . TYR A 1 96 ? 13.121 -6.295 -9.427 1.00 93.38 96 TYR A O 1
ATOM 649 N N . ARG A 1 97 ? 12.743 -4.366 -8.318 1.00 92.00 97 ARG A N 1
ATOM 650 C CA . ARG A 1 97 ? 11.556 -3.985 -9.091 1.00 92.00 97 ARG A CA 1
ATOM 651 C C . ARG A 1 97 ? 11.886 -3.814 -10.571 1.00 92.00 97 ARG A C 1
ATOM 653 O O . ARG A 1 97 ? 11.096 -4.182 -11.435 1.00 92.00 97 ARG A O 1
ATOM 660 N N . CYS A 1 98 ? 13.039 -3.216 -10.829 1.00 93.94 98 CYS A N 1
ATOM 661 C CA . CYS A 1 98 ? 13.460 -2.750 -12.134 1.00 93.94 98 CYS A CA 1
ATOM 662 C C . CYS A 1 98 ? 14.983 -2.805 -12.201 1.00 93.94 98 CYS A C 1
ATOM 664 O O . CYS A 1 98 ? 15.660 -2.480 -11.220 1.00 93.94 98 CYS A O 1
ATOM 666 N N . VAL A 1 99 ? 15.520 -3.199 -13.351 1.00 94.81 99 VAL A N 1
ATOM 667 C CA . VAL A 1 99 ? 16.956 -3.145 -13.632 1.00 94.81 99 VAL A CA 1
ATOM 668 C C . VAL A 1 99 ? 17.180 -2.118 -14.732 1.00 94.81 99 VAL A C 1
ATOM 670 O O . VAL A 1 99 ? 16.718 -2.300 -15.855 1.00 94.81 99 VAL A O 1
ATOM 673 N N . VAL A 1 100 ? 17.896 -1.046 -14.413 1.00 91.88 100 VAL A N 1
ATOM 674 C CA . VAL A 1 100 ? 18.298 0.005 -15.347 1.00 91.88 100 VAL A CA 1
ATOM 675 C C . VAL A 1 100 ? 19.743 -0.244 -15.756 1.00 91.88 100 VAL A C 1
ATOM 677 O O . VAL A 1 100 ? 20.655 -0.222 -14.933 1.00 91.88 100 VAL A O 1
ATOM 680 N N . LEU A 1 101 ? 19.951 -0.513 -17.039 1.00 89.44 101 LEU A N 1
ATOM 681 C CA . LEU A 1 101 ? 21.261 -0.654 -17.651 1.00 89.44 101 LEU A CA 1
ATOM 682 C C . LEU A 1 101 ? 21.682 0.706 -18.200 1.00 89.44 101 LEU A C 1
ATOM 684 O O . LEU A 1 101 ? 21.124 1.198 -19.192 1.00 89.44 101 LEU A O 1
ATOM 688 N N . ASN A 1 102 ? 22.687 1.297 -17.565 1.00 79.75 102 ASN A N 1
ATOM 689 C CA . ASN A 1 102 ? 23.313 2.499 -18.090 1.00 79.75 102 ASN A CA 1
ATOM 690 C C . ASN A 1 102 ? 24.028 2.163 -19.404 1.00 79.75 102 ASN A C 1
ATOM 692 O O . ASN A 1 102 ? 24.519 1.044 -19.567 1.00 79.75 102 ASN A O 1
ATOM 696 N N . GLY A 1 103 ? 24.110 3.128 -20.323 1.00 70.75 103 GLY A N 1
ATOM 697 C CA . GLY A 1 103 ? 24.799 2.964 -21.602 1.00 70.75 103 GLY A CA 1
ATOM 698 C C . GLY A 1 103 ? 26.184 2.339 -21.425 1.00 70.75 103 GLY A C 1
ATOM 699 O O . GLY A 1 103 ? 27.087 2.938 -20.833 1.00 70.75 103 GLY A O 1
ATOM 700 N N . MET A 1 104 ? 26.330 1.109 -21.917 1.00 73.44 104 MET A N 1
ATOM 701 C CA . MET A 1 104 ? 27.538 0.311 -21.743 1.00 73.44 104 MET A CA 1
ATOM 702 C C . MET A 1 104 ? 28.527 0.573 -22.871 1.00 73.44 104 MET A C 1
ATOM 704 O O . MET A 1 104 ? 28.177 0.590 -24.047 1.00 73.44 104 MET A O 1
ATOM 708 N N . THR A 1 105 ? 29.797 0.706 -22.504 1.00 72.31 105 THR A N 1
ATOM 709 C CA . THR A 1 105 ? 30.908 0.910 -23.449 1.00 72.31 105 THR A CA 1
ATOM 710 C C . THR A 1 105 ? 31.558 -0.394 -23.902 1.00 72.31 105 THR A C 1
ATOM 712 O O . THR A 1 105 ? 32.352 -0.401 -24.843 1.00 72.31 105 THR A O 1
ATOM 715 N N . ALA A 1 106 ? 31.225 -1.503 -23.239 1.00 76.88 106 ALA A N 1
ATOM 716 C CA . ALA A 1 106 ? 31.743 -2.831 -23.520 1.00 76.88 106 ALA A CA 1
ATOM 717 C C . ALA A 1 106 ? 30.604 -3.864 -23.543 1.00 76.88 106 ALA A C 1
ATOM 719 O O . ALA A 1 106 ? 29.651 -3.725 -22.772 1.00 76.88 106 ALA A O 1
ATOM 720 N N . PRO A 1 107 ? 30.710 -4.919 -24.373 1.00 81.44 107 PRO A N 1
ATOM 721 C CA . PRO A 1 107 ? 29.743 -6.010 -24.385 1.00 81.44 107 PRO A CA 1
ATOM 722 C C . PRO A 1 107 ? 29.603 -6.681 -23.017 1.00 81.44 107 PRO A C 1
ATOM 724 O O . PRO A 1 107 ? 30.591 -6.899 -22.310 1.00 81.44 107 PRO A O 1
ATOM 727 N N . TYR A 1 108 ? 28.378 -7.072 -22.682 1.00 84.31 108 TYR A N 1
ATOM 728 C CA . TYR A 1 108 ? 28.080 -7.841 -21.479 1.00 84.31 108 TYR A CA 1
ATOM 729 C C . TYR A 1 108 ? 28.726 -9.230 -21.538 1.00 84.31 108 TYR A C 1
ATOM 731 O O . TYR A 1 108 ? 28.763 -9.884 -22.586 1.00 84.31 108 TYR A O 1
ATOM 739 N N . GLY A 1 109 ? 29.206 -9.719 -20.393 1.00 85.06 109 GLY A N 1
ATOM 740 C CA . GLY A 1 109 ? 29.687 -11.092 -20.292 1.00 85.06 109 GLY A CA 1
ATOM 741 C C . GLY A 1 109 ? 28.552 -12.096 -20.515 1.00 85.06 109 GLY A C 1
ATOM 742 O O . GLY A 1 109 ? 27.402 -11.837 -20.173 1.00 85.06 109 GLY A O 1
ATOM 743 N N . ASN A 1 110 ? 28.870 -13.291 -21.024 1.00 85.19 110 ASN A N 1
ATOM 744 C CA . ASN A 1 110 ? 27.865 -14.341 -21.261 1.00 85.19 110 ASN A CA 1
ATOM 745 C C . ASN A 1 110 ? 27.032 -14.682 -20.007 1.00 85.19 110 ASN A C 1
ATOM 747 O O . ASN A 1 110 ? 25.860 -15.026 -20.127 1.00 85.19 110 ASN A O 1
ATOM 751 N N . GLY A 1 111 ? 27.640 -14.603 -18.816 1.00 88.25 111 GLY A N 1
ATOM 752 C CA . GLY A 1 111 ? 26.945 -14.813 -17.543 1.00 88.25 111 GLY A CA 1
ATOM 753 C C . GLY A 1 111 ? 25.924 -13.714 -17.242 1.00 88.25 111 GLY A C 1
ATOM 754 O O . GLY A 1 111 ? 24.777 -14.029 -16.935 1.00 88.25 111 GLY A O 1
ATOM 755 N N . ASP A 1 112 ? 26.316 -12.449 -17.410 1.00 89.94 112 ASP A N 1
ATOM 756 C CA . ASP A 1 112 ? 25.432 -11.295 -17.211 1.00 89.94 112 ASP A CA 1
ATOM 757 C C . ASP A 1 112 ? 24.266 -11.329 -18.204 1.00 89.94 112 ASP A C 1
ATOM 759 O O . ASP A 1 112 ? 23.113 -11.169 -17.820 1.00 89.94 112 ASP A O 1
ATOM 763 N N . MET A 1 113 ? 24.545 -11.653 -19.470 1.00 90.44 113 MET A N 1
ATOM 764 C CA . MET A 1 113 ? 23.521 -11.804 -20.508 1.00 90.44 113 MET A CA 1
ATOM 765 C C . MET A 1 113 ? 22.487 -12.876 -20.172 1.00 90.44 113 MET A C 1
ATOM 767 O O . MET A 1 113 ? 21.287 -12.659 -20.341 1.00 90.44 113 MET A O 1
ATOM 771 N N . ALA A 1 114 ? 22.933 -14.030 -19.671 1.00 92.31 114 ALA A N 1
ATOM 772 C CA . ALA A 1 114 ? 22.029 -15.094 -19.253 1.00 92.31 114 ALA A CA 1
ATOM 773 C C . ALA A 1 114 ? 21.161 -14.668 -18.056 1.00 92.31 114 ALA A C 1
ATOM 775 O O . ALA A 1 114 ? 19.970 -14.973 -18.033 1.00 92.31 114 ALA A O 1
ATOM 776 N N . ALA A 1 115 ? 21.734 -13.943 -17.092 1.00 94.44 115 ALA A N 1
ATOM 777 C CA . ALA A 1 115 ? 21.011 -13.442 -15.927 1.00 94.44 115 ALA A CA 1
ATOM 778 C C . ALA A 1 115 ? 19.971 -12.371 -16.300 1.00 94.44 115 ALA A C 1
ATOM 780 O O . ALA A 1 115 ? 18.817 -12.475 -15.888 1.00 94.44 115 ALA A O 1
ATOM 781 N N . LEU A 1 116 ? 20.343 -11.392 -17.131 1.00 95.00 116 LEU A N 1
ATOM 782 C CA . LEU A 1 116 ? 19.434 -10.352 -17.630 1.00 95.00 116 LEU A CA 1
ATOM 783 C C . LEU A 1 116 ? 18.296 -10.949 -18.466 1.00 95.00 116 LEU A C 1
ATOM 785 O O . LEU A 1 116 ? 17.138 -10.567 -18.298 1.00 95.00 116 LEU A O 1
ATOM 789 N N . SER A 1 117 ? 18.609 -11.933 -19.316 1.00 95.00 117 SER A N 1
ATOM 790 C CA . SER A 1 117 ? 17.605 -12.679 -20.078 1.00 95.00 117 SER A CA 1
ATOM 791 C C . SER A 1 117 ? 16.639 -13.421 -19.155 1.00 95.00 117 SER A C 1
ATOM 793 O O . SER A 1 117 ? 15.428 -13.280 -19.301 1.00 95.00 117 SER A O 1
ATOM 795 N N . ALA A 1 118 ? 17.144 -14.154 -18.159 1.00 95.50 118 ALA A N 1
ATOM 796 C CA . ALA A 1 118 ? 16.297 -14.861 -17.200 1.00 95.50 118 ALA A CA 1
ATOM 797 C C . ALA A 1 118 ? 15.396 -13.907 -16.398 1.00 95.50 118 ALA A C 1
ATOM 799 O O . ALA A 1 118 ? 14.226 -14.220 -16.182 1.00 95.50 118 ALA A O 1
ATOM 800 N N . TYR A 1 119 ? 15.917 -12.744 -16.000 1.00 96.50 119 TYR A N 1
ATOM 801 C CA . TYR A 1 119 ? 15.171 -11.729 -15.260 1.00 96.50 119 TYR A CA 1
ATOM 802 C C . TYR A 1 119 ? 13.977 -11.187 -16.055 1.00 96.50 119 TYR A C 1
ATOM 804 O O . TYR A 1 119 ? 12.843 -11.276 -15.582 1.00 96.50 119 TYR A O 1
ATOM 812 N N . VAL A 1 120 ? 14.201 -10.692 -17.279 1.00 96.38 120 VAL A N 1
ATOM 813 C CA . VAL A 1 120 ? 13.107 -10.135 -18.094 1.00 96.38 120 VAL A CA 1
ATOM 814 C C . VAL A 1 120 ? 12.114 -11.222 -18.511 1.00 96.38 120 VAL A C 1
ATOM 816 O O . VAL A 1 120 ? 10.909 -11.045 -18.372 1.00 96.38 120 VAL A O 1
ATOM 819 N N . GLN A 1 121 ? 12.589 -12.407 -18.907 1.00 94.88 121 GLN A N 1
ATOM 820 C CA . GLN A 1 121 ? 11.706 -13.521 -19.276 1.00 94.88 121 GLN A CA 1
ATOM 821 C C . GLN A 1 121 ? 10.845 -13.994 -18.092 1.00 94.88 121 GLN A C 1
ATOM 823 O O . GLN A 1 121 ? 9.719 -14.453 -18.295 1.00 94.88 121 GLN A O 1
ATOM 828 N N . GLY A 1 122 ? 11.363 -13.865 -16.865 1.00 93.31 122 GLY A N 1
ATOM 829 C CA . GLY A 1 122 ? 10.703 -14.235 -15.614 1.00 93.31 122 GLY A CA 1
ATOM 830 C C . GLY A 1 122 ? 9.698 -13.216 -15.069 1.00 93.31 122 GLY A C 1
ATOM 831 O O . GLY A 1 122 ? 9.064 -13.513 -14.060 1.00 93.31 122 GLY A O 1
ATOM 832 N N . GLY A 1 123 ? 9.525 -12.055 -15.712 1.00 92.44 123 GLY A N 1
ATOM 833 C CA . GLY A 1 123 ? 8.569 -11.026 -15.279 1.00 92.44 123 GLY A CA 1
ATOM 834 C C . GLY A 1 123 ? 9.185 -9.693 -14.862 1.00 92.44 123 GLY A C 1
ATOM 835 O O . GLY A 1 123 ? 8.444 -8.766 -14.553 1.00 92.44 123 GLY A O 1
ATOM 836 N N . GLY A 1 124 ? 10.515 -9.581 -14.846 1.00 94.69 124 GLY A N 1
ATOM 837 C CA . GLY A 1 124 ? 11.206 -8.344 -14.492 1.00 94.69 124 GLY A CA 1
ATOM 838 C C . GLY A 1 124 ? 11.068 -7.246 -15.548 1.00 94.69 124 GLY A C 1
ATOM 839 O O . GLY A 1 124 ? 10.836 -7.525 -16.730 1.00 94.69 124 GLY A O 1
ATOM 840 N N . THR A 1 125 ? 11.269 -5.997 -15.127 1.00 96.69 125 THR A N 1
ATOM 841 C CA . THR A 1 125 ? 11.366 -4.855 -16.043 1.00 96.69 125 THR A CA 1
ATOM 842 C C . THR A 1 125 ? 12.823 -4.474 -16.254 1.00 96.69 125 THR A C 1
ATOM 844 O O . THR A 1 125 ? 13.511 -4.058 -15.321 1.00 96.69 125 THR A O 1
ATOM 847 N N . LEU A 1 126 ? 13.294 -4.622 -17.489 1.00 96.81 126 LEU A N 1
ATOM 848 C CA . LEU A 1 126 ? 14.645 -4.262 -17.899 1.00 96.81 126 LEU A CA 1
ATOM 849 C C . LEU A 1 126 ? 14.603 -2.977 -18.722 1.00 96.81 126 LEU A C 1
ATOM 851 O O . LEU A 1 126 ? 14.036 -2.965 -19.811 1.00 96.81 126 LEU A O 1
ATOM 855 N N . VAL A 1 127 ? 15.226 -1.913 -18.230 1.00 95.19 127 VAL A N 1
ATOM 856 C CA . VAL A 1 127 ? 15.369 -0.641 -18.945 1.00 95.19 127 VAL A CA 1
ATOM 857 C C . VAL A 1 127 ? 16.796 -0.550 -19.458 1.00 95.19 127 VAL A C 1
ATOM 859 O O . VAL A 1 127 ? 17.738 -0.622 -18.677 1.00 95.19 127 VAL A O 1
ATOM 862 N N . THR A 1 128 ? 16.987 -0.400 -20.763 1.00 92.88 128 THR A N 1
ATOM 863 C CA . THR A 1 128 ? 18.310 -0.199 -21.359 1.00 92.88 128 THR A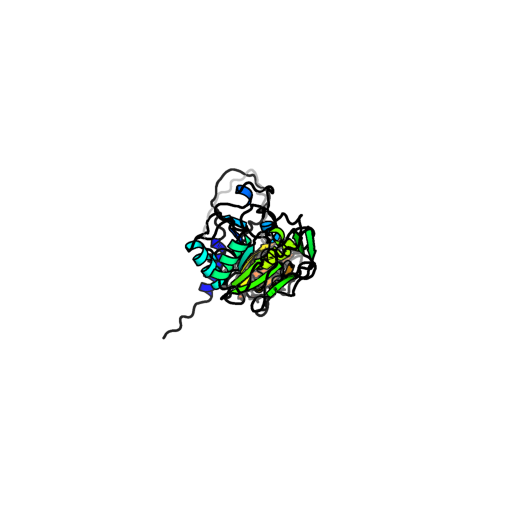 CA 1
ATOM 864 C C . THR A 1 128 ? 18.398 1.159 -22.030 1.00 92.88 128 THR A C 1
ATOM 866 O O . THR A 1 128 ? 17.502 1.570 -22.766 1.00 92.88 128 THR A O 1
ATOM 869 N N . THR A 1 129 ? 19.511 1.837 -21.778 1.00 88.62 129 THR A N 1
ATOM 870 C CA . THR A 1 129 ? 19.868 3.111 -22.398 1.00 88.62 129 THR A CA 1
ATOM 871 C C . THR A 1 129 ? 21.115 2.945 -23.264 1.00 88.62 129 THR A C 1
ATOM 873 O O . THR A 1 129 ? 21.920 2.038 -23.041 1.00 88.62 129 THR A O 1
ATOM 876 N N . ALA A 1 130 ? 21.279 3.826 -24.243 1.00 84.75 130 ALA A N 1
ATOM 877 C CA . ALA A 1 130 ? 22.524 4.037 -24.977 1.00 84.75 130 ALA A CA 1
ATOM 878 C C . ALA A 1 130 ? 22.871 5.533 -24.952 1.00 84.75 130 ALA A C 1
ATOM 880 O O . ALA A 1 130 ? 22.212 6.300 -24.266 1.00 84.75 130 ALA A O 1
ATOM 881 N N . GLU A 1 131 ? 23.905 5.945 -25.664 1.00 79.75 131 GLU A N 1
ATOM 882 C CA . GLU A 1 131 ? 24.199 7.338 -26.006 1.00 79.75 131 GLU A CA 1
ATOM 883 C C . GLU A 1 131 ? 24.116 7.476 -27.527 1.00 79.75 131 GLU A C 1
ATOM 885 O O . GLU A 1 131 ? 24.478 6.542 -28.253 1.00 79.75 131 GLU A O 1
ATOM 890 N N . SER A 1 132 ? 23.674 8.630 -28.020 1.00 74.50 132 SER A N 1
ATOM 891 C CA . SER A 1 132 ? 23.824 8.987 -29.433 1.00 74.50 132 SER A CA 1
ATOM 892 C C . SER A 1 132 ? 25.287 8.864 -29.905 1.00 74.50 132 SER A C 1
ATOM 894 O O . SER A 1 132 ? 26.240 9.085 -29.154 1.00 74.50 132 SER A O 1
ATOM 896 N N . ASP A 1 133 ? 25.484 8.505 -31.175 1.00 65.38 133 ASP A N 1
ATOM 897 C CA . ASP A 1 133 ? 26.805 8.306 -31.796 1.00 65.38 133 ASP A CA 1
ATOM 898 C C . ASP A 1 133 ? 27.614 9.615 -31.947 1.00 65.38 133 ASP A C 1
ATOM 900 O O . ASP A 1 133 ? 28.737 9.628 -32.465 1.00 65.38 133 ASP A O 1
ATOM 904 N N . GLY A 1 134 ? 27.060 10.733 -31.479 1.00 55.38 134 GLY A N 1
ATOM 905 C CA . GLY A 1 134 ? 27.563 12.095 -31.586 1.00 55.38 134 GLY A CA 1
ATOM 906 C C . GLY A 1 134 ? 28.832 12.415 -30.791 1.00 55.38 134 GLY A C 1
ATOM 907 O O . GLY A 1 134 ? 29.187 13.593 -30.696 1.00 55.38 134 GLY A O 1
ATOM 908 N N . ILE A 1 135 ? 29.549 11.424 -30.242 1.00 55.44 135 ILE A N 1
ATOM 909 C CA . ILE A 1 135 ? 30.877 11.610 -29.631 1.00 55.44 135 ILE A CA 1
ATOM 910 C C . ILE A 1 135 ? 31.966 11.112 -30.598 1.00 55.44 135 ILE A C 1
ATOM 912 O O . ILE A 1 135 ? 32.292 9.921 -30.609 1.00 55.44 135 ILE A O 1
ATOM 916 N N . PRO A 1 136 ? 32.614 12.001 -31.383 1.00 54.56 136 PRO A N 1
ATOM 917 C CA . PRO A 1 136 ? 33.730 11.618 -32.240 1.00 54.56 136 PRO A CA 1
ATOM 918 C C . PRO A 1 136 ? 34.850 10.922 -31.451 1.00 54.56 136 PRO A C 1
ATOM 920 O O . PRO A 1 136 ? 35.505 11.538 -30.610 1.00 54.56 136 PRO A O 1
ATOM 923 N N . GLY A 1 137 ? 35.090 9.641 -31.748 1.00 56.81 137 GLY A N 1
ATOM 924 C CA . GLY A 1 137 ? 36.118 8.824 -31.090 1.00 56.81 137 GLY A CA 1
ATOM 925 C C . GLY A 1 137 ? 35.700 8.192 -29.755 1.00 56.81 137 GLY A C 1
ATOM 926 O O . GLY A 1 137 ? 36.556 7.605 -29.093 1.00 56.81 137 GLY A O 1
ATOM 927 N N . GLY A 1 138 ? 34.426 8.305 -29.364 1.00 61.03 138 GLY A N 1
ATOM 928 C CA . GLY A 1 138 ? 33.847 7.610 -28.213 1.00 61.03 138 GLY A CA 1
ATOM 929 C C . GLY A 1 138 ? 33.487 6.141 -28.501 1.00 61.03 138 GLY A C 1
ATOM 930 O O . GLY A 1 138 ? 33.503 5.713 -29.657 1.00 61.03 138 GLY A O 1
ATOM 931 N N . PRO A 1 139 ? 33.199 5.344 -27.456 1.00 65.62 139 PRO A N 1
ATOM 932 C CA . PRO A 1 139 ? 32.696 3.980 -27.607 1.00 65.62 139 PRO A CA 1
ATOM 933 C C . PRO A 1 139 ? 31.275 3.973 -28.191 1.00 65.62 139 PRO A C 1
ATOM 935 O O . PRO A 1 139 ? 30.423 4.747 -27.764 1.00 65.62 139 PRO A O 1
ATOM 938 N N . ASP A 1 140 ? 31.023 3.066 -29.134 1.00 78.44 140 ASP A N 1
ATOM 939 C CA . ASP A 1 140 ? 29.715 2.868 -29.772 1.00 78.44 140 ASP A CA 1
ATOM 940 C C . ASP A 1 140 ? 28.775 2.094 -28.830 1.00 78.44 140 ASP A C 1
ATOM 942 O O . ASP A 1 140 ? 28.734 0.859 -28.810 1.00 78.44 140 ASP A O 1
ATOM 946 N N . THR A 1 141 ? 28.070 2.835 -27.975 1.00 82.25 141 THR A N 1
ATOM 947 C CA . THR A 1 141 ? 27.141 2.260 -26.988 1.00 82.25 141 THR A CA 1
ATOM 948 C C . THR A 1 141 ? 25.851 1.742 -27.630 1.00 82.25 141 THR A C 1
ATOM 950 O O . THR A 1 141 ? 25.246 0.809 -27.098 1.00 82.25 141 THR A O 1
ATOM 953 N N . GLN A 1 142 ? 25.463 2.265 -28.799 1.00 86.06 142 GLN A N 1
ATOM 954 C CA . GLN A 1 142 ? 24.315 1.770 -29.559 1.00 86.06 142 GLN A CA 1
ATOM 955 C C . GLN A 1 142 ? 24.576 0.360 -30.083 1.00 86.06 142 GLN A C 1
ATOM 957 O O . GLN A 1 142 ? 23.715 -0.513 -29.973 1.00 86.06 142 GLN A O 1
ATOM 962 N N . ALA A 1 143 ? 25.786 0.083 -30.574 1.00 86.75 143 ALA A N 1
ATOM 963 C CA . ALA A 1 143 ? 26.183 -1.263 -30.971 1.00 86.75 143 ALA A CA 1
ATOM 964 C C . ALA A 1 143 ? 26.148 -2.244 -29.791 1.00 86.75 143 ALA A C 1
ATOM 966 O O . ALA A 1 143 ? 25.714 -3.386 -29.957 1.00 86.75 143 ALA A O 1
ATOM 967 N N . VAL A 1 144 ? 26.570 -1.818 -28.596 1.00 87.19 144 VAL A N 1
ATOM 968 C CA . VAL A 1 144 ? 26.496 -2.649 -27.382 1.00 87.19 144 VAL A CA 1
ATOM 969 C C . VAL A 1 144 ? 25.041 -2.896 -26.971 1.00 87.19 144 VAL A C 1
ATOM 971 O O . VAL A 1 144 ? 24.681 -4.038 -26.672 1.00 87.19 144 VAL A O 1
ATOM 974 N N . GLN A 1 145 ? 24.185 -1.873 -27.018 1.00 91.06 145 GLN A N 1
ATOM 975 C CA . GLN A 1 145 ? 22.749 -2.022 -26.776 1.00 91.06 145 GLN A CA 1
ATOM 976 C C . GLN A 1 145 ? 22.124 -2.990 -27.789 1.00 91.06 145 GLN A C 1
ATOM 978 O O . GLN A 1 145 ? 21.457 -3.938 -27.391 1.00 91.06 145 GLN A O 1
ATOM 983 N N . ASN A 1 146 ? 22.412 -2.856 -29.084 1.00 92.50 146 ASN A N 1
ATOM 984 C CA . ASN A 1 146 ? 21.900 -3.762 -30.117 1.00 92.50 146 ASN A CA 1
ATOM 985 C C . ASN A 1 146 ? 22.389 -5.211 -29.947 1.00 92.50 146 ASN A C 1
ATOM 987 O O . ASN A 1 146 ? 21.646 -6.145 -30.247 1.00 92.50 146 ASN A O 1
ATOM 991 N N . GLN A 1 147 ? 23.599 -5.437 -29.422 1.00 91.62 147 GLN A N 1
ATOM 992 C CA . GLN A 1 147 ? 24.052 -6.786 -29.053 1.00 91.62 147 GLN A CA 1
ATOM 993 C C . GLN A 1 147 ? 23.206 -7.384 -27.922 1.00 91.62 147 GLN A C 1
ATOM 995 O O . GLN A 1 147 ? 22.850 -8.564 -27.989 1.00 91.62 147 GLN A O 1
ATOM 1000 N N . LEU A 1 148 ? 22.856 -6.580 -26.911 1.00 93.00 148 LEU A N 1
ATOM 1001 C CA . LEU A 1 148 ? 21.927 -6.978 -25.851 1.00 93.00 148 LEU A CA 1
ATOM 1002 C C . LEU A 1 148 ? 20.543 -7.295 -26.433 1.00 93.00 148 LEU A C 1
ATOM 1004 O O . LEU A 1 148 ? 20.025 -8.386 -26.195 1.00 93.00 148 LEU A O 1
ATOM 1008 N N . LEU A 1 149 ? 19.974 -6.388 -27.232 1.00 95.56 149 LEU A N 1
ATOM 1009 C CA . LEU A 1 149 ? 18.651 -6.543 -27.851 1.00 95.56 149 LEU A CA 1
ATOM 1010 C C . LEU A 1 149 ? 18.572 -7.817 -28.703 1.00 95.56 149 LEU A C 1
ATOM 1012 O O . LEU A 1 149 ? 17.655 -8.623 -28.529 1.00 95.56 149 LEU A O 1
ATOM 1016 N N . ALA A 1 150 ? 19.577 -8.061 -29.548 1.00 95.00 150 ALA A N 1
ATOM 1017 C CA . ALA A 1 150 ? 19.650 -9.254 -30.387 1.00 95.00 150 ALA A CA 1
ATOM 1018 C C . ALA A 1 150 ? 19.723 -10.549 -29.564 1.00 95.00 150 ALA A C 1
ATOM 1020 O O . ALA A 1 150 ? 19.073 -11.539 -29.897 1.00 95.00 150 ALA A O 1
ATOM 1021 N N . ALA A 1 151 ? 20.490 -10.554 -28.474 1.00 93.50 151 ALA A N 1
ATOM 1022 C CA . ALA A 1 151 ? 20.604 -11.714 -27.596 1.00 93.50 151 ALA A CA 1
ATOM 1023 C C . ALA A 1 151 ? 19.345 -11.958 -26.745 1.00 93.50 151 ALA A C 1
ATOM 1025 O O . ALA A 1 151 ? 19.062 -13.106 -26.399 1.00 93.50 151 ALA A O 1
ATOM 1026 N N . LEU A 1 152 ? 18.574 -10.911 -26.439 1.00 95.62 152 LEU A N 1
ATOM 1027 C CA . LEU A 1 152 ? 17.249 -11.021 -25.819 1.00 95.62 152 LEU A CA 1
ATOM 1028 C C . LEU A 1 152 ? 16.153 -11.426 -26.820 1.00 95.62 152 LEU A C 1
ATOM 1030 O O . LEU A 1 152 ? 15.072 -11.832 -26.397 1.00 95.62 152 LEU A O 1
ATOM 1034 N N . GLY A 1 153 ? 16.435 -11.349 -28.125 1.00 94.75 153 GLY A N 1
ATOM 1035 C CA . GLY A 1 153 ? 15.476 -11.630 -29.194 1.00 94.75 153 GLY A CA 1
ATOM 1036 C C . GLY A 1 153 ? 14.472 -10.500 -29.434 1.00 94.75 153 GLY A C 1
ATOM 1037 O O . GLY A 1 153 ? 13.391 -10.767 -29.953 1.00 94.75 153 GLY A O 1
ATOM 1038 N N . SER A 1 154 ? 14.814 -9.272 -29.039 1.00 96.81 154 SER A N 1
ATOM 1039 C CA . SER A 1 154 ? 13.990 -8.082 -29.261 1.00 96.81 154 SER A CA 1
ATOM 1040 C C . SER A 1 154 ? 13.935 -7.715 -30.744 1.00 96.81 154 SER A C 1
ATOM 1042 O O . SER A 1 154 ? 14.906 -7.911 -31.481 1.00 96.81 154 SER A O 1
ATOM 1044 N N . VAL A 1 155 ? 12.801 -7.166 -31.183 1.00 96.06 155 VAL A N 1
ATOM 1045 C CA . VAL A 1 155 ? 12.656 -6.593 -32.536 1.00 96.06 155 VAL A CA 1
ATOM 1046 C C . VAL A 1 155 ? 13.084 -5.129 -32.614 1.00 96.06 155 VAL A C 1
ATOM 1048 O O . VAL A 1 155 ? 13.094 -4.560 -33.707 1.00 96.06 155 VAL A O 1
ATOM 1051 N N . VAL A 1 156 ? 13.375 -4.506 -31.469 1.00 96.81 156 VAL A N 1
ATOM 1052 C CA . VAL A 1 156 ? 13.818 -3.116 -31.403 1.00 96.81 156 VAL A CA 1
ATOM 1053 C C . VAL A 1 156 ? 15.274 -3.029 -31.846 1.00 96.81 156 VAL A C 1
ATOM 1055 O O . VAL A 1 156 ? 16.105 -3.847 -31.457 1.00 96.81 156 VAL A O 1
ATOM 1058 N N . GLU A 1 157 ? 15.584 -2.011 -32.640 1.00 94.19 157 GLU A N 1
ATOM 1059 C CA . GLU A 1 157 ? 16.948 -1.686 -33.055 1.00 94.19 157 GLU A CA 1
ATOM 1060 C C . GLU A 1 157 ? 17.204 -0.197 -32.819 1.00 94.19 157 GLU A C 1
ATOM 1062 O O . GLU A 1 157 ? 16.384 0.640 -33.203 1.00 94.19 157 GLU A O 1
ATOM 1067 N N . ASN A 1 158 ? 18.336 0.137 -32.201 1.00 91.50 158 ASN A N 1
ATOM 1068 C CA . ASN A 1 158 ? 18.823 1.511 -32.121 1.00 91.50 158 ASN A CA 1
ATOM 1069 C C . ASN A 1 158 ? 19.640 1.821 -33.382 1.00 91.50 158 ASN A C 1
ATOM 1071 O O . ASN A 1 158 ? 20.668 1.190 -33.637 1.00 91.50 158 ASN A O 1
ATOM 1075 N N . LEU A 1 159 ? 19.128 2.716 -34.224 1.00 88.44 159 LEU A N 1
ATOM 1076 C CA . LEU A 1 159 ? 19.639 2.968 -35.565 1.00 88.44 159 LEU A CA 1
ATOM 1077 C C . LEU A 1 159 ? 20.812 3.952 -35.537 1.00 88.44 159 LEU A C 1
ATOM 1079 O O . LEU A 1 159 ? 20.647 5.130 -35.222 1.00 88.44 159 LEU A O 1
ATOM 1083 N N . HIS A 1 160 ? 21.965 3.472 -36.000 1.00 74.31 160 HIS A N 1
ATOM 1084 C CA . HIS A 1 160 ? 23.194 4.253 -36.085 1.00 74.31 160 HIS A CA 1
ATOM 1085 C C . HIS A 1 160 ? 23.093 5.420 -37.083 1.00 74.31 160 HIS A C 1
ATOM 1087 O O . HIS A 1 160 ? 22.594 5.260 -38.205 1.00 74.31 160 HIS A O 1
ATOM 1093 N N . GLY A 1 161 ? 23.627 6.587 -36.712 1.00 66.06 161 GLY A N 1
ATOM 1094 C CA . GLY A 1 161 ? 23.763 7.758 -37.595 1.00 66.06 161 GLY A CA 1
ATOM 1095 C C . GLY A 1 161 ? 22.459 8.479 -37.971 1.00 66.06 161 GLY A C 1
ATOM 1096 O O . GLY A 1 161 ? 22.469 9.350 -38.847 1.00 66.06 161 GLY A O 1
ATOM 1097 N N . ALA A 1 162 ? 21.342 8.135 -37.332 1.00 65.00 162 ALA A N 1
ATOM 1098 C CA . ALA A 1 162 ? 20.076 8.847 -37.432 1.00 65.00 162 ALA A CA 1
ATOM 1099 C C . ALA A 1 162 ? 19.836 9.571 -36.100 1.00 65.00 162 ALA A C 1
ATOM 1101 O O . ALA A 1 162 ? 19.313 8.993 -35.155 1.00 65.00 162 ALA A O 1
ATOM 1102 N N . GLU A 1 163 ? 20.284 10.824 -36.013 1.00 73.69 163 GLU A N 1
ATOM 1103 C CA . GLU A 1 163 ? 20.266 11.588 -34.763 1.00 73.69 163 GLU A CA 1
ATOM 1104 C C . GLU A 1 163 ? 19.316 12.778 -34.847 1.00 73.69 163 GLU A C 1
ATOM 1106 O O . GLU A 1 163 ? 19.304 13.523 -35.834 1.00 73.69 163 GLU A O 1
ATOM 1111 N N . ASP A 1 164 ? 18.560 12.994 -33.775 1.00 75.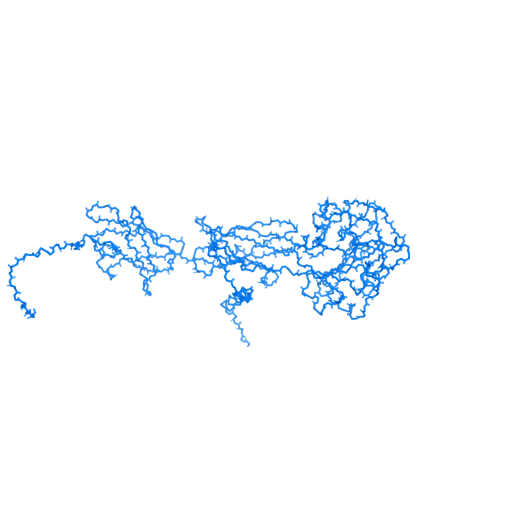88 164 ASP A N 1
ATOM 1112 C CA . ASP A 1 164 ? 17.905 14.269 -33.524 1.00 75.88 164 ASP A CA 1
ATOM 1113 C C . ASP A 1 164 ? 18.757 15.091 -32.563 1.00 75.88 164 ASP A C 1
ATOM 1115 O O . ASP A 1 164 ? 18.817 14.840 -31.357 1.00 75.88 164 ASP A O 1
ATOM 1119 N N . LEU A 1 165 ? 19.452 16.064 -33.145 1.00 77.88 165 LEU A N 1
ATOM 1120 C CA . LEU A 1 165 ? 20.399 16.919 -32.449 1.00 77.88 165 LEU A CA 1
ATOM 1121 C C . LEU A 1 165 ? 19.692 18.072 -31.726 1.00 77.88 165 LEU A C 1
ATOM 1123 O O . LEU A 1 165 ? 18.734 18.667 -32.228 1.00 77.88 165 LEU A O 1
ATOM 1127 N N . GLY A 1 166 ? 20.253 18.455 -30.582 1.00 78.19 166 GLY A N 1
ATOM 1128 C CA . GLY A 1 166 ? 19.794 19.544 -29.728 1.00 78.19 166 GLY A CA 1
ATOM 1129 C C . GLY A 1 166 ? 18.990 19.073 -28.517 1.00 78.19 166 GLY A C 1
ATOM 1130 O O . GLY A 1 166 ? 18.617 17.909 -28.403 1.00 78.19 166 GLY A O 1
ATOM 1131 N N . PHE A 1 167 ? 18.735 20.009 -27.602 1.00 82.50 167 PHE A N 1
ATOM 1132 C CA . PHE A 1 167 ? 17.836 19.811 -26.465 1.00 82.50 167 PHE A CA 1
ATOM 1133 C C . PHE A 1 167 ? 16.418 20.209 -26.857 1.00 82.50 167 PHE A C 1
ATOM 1135 O O . PHE A 1 167 ? 16.194 21.333 -27.314 1.00 82.50 167 PHE A O 1
ATOM 1142 N N . ARG A 1 168 ? 15.469 19.298 -26.665 1.00 87.00 168 ARG A N 1
ATOM 1143 C CA . ARG A 1 168 ? 14.082 19.420 -27.117 1.00 87.00 168 ARG A CA 1
ATOM 1144 C C . ARG A 1 168 ? 13.115 18.917 -26.057 1.00 87.00 168 ARG A C 1
ATOM 1146 O O . ARG A 1 168 ? 13.502 18.183 -25.151 1.00 87.00 168 ARG A O 1
ATOM 1153 N N . THR A 1 169 ? 11.856 19.300 -26.210 1.00 90.44 169 THR A N 1
ATOM 1154 C CA . THR A 1 169 ? 10.733 18.787 -25.424 1.00 90.44 169 THR A CA 1
ATOM 1155 C C . THR A 1 169 ? 9.685 18.273 -26.399 1.00 90.44 169 THR A C 1
ATOM 1157 O O . THR A 1 169 ? 9.385 18.947 -27.380 1.00 90.44 169 THR A O 1
ATOM 1160 N N . THR A 1 170 ? 9.147 17.082 -26.162 1.00 92.00 170 THR A N 1
ATOM 1161 C CA . THR A 1 170 ? 8.078 16.503 -26.983 1.00 92.00 170 THR A CA 1
ATOM 1162 C C . THR A 1 170 ? 6.868 16.176 -26.123 1.00 92.00 170 THR A C 1
ATOM 1164 O O . THR A 1 170 ? 7.012 15.593 -25.052 1.00 92.00 170 THR A O 1
ATOM 1167 N N . GLY A 1 171 ? 5.680 16.516 -26.627 1.00 94.50 171 GLY A N 1
ATOM 1168 C CA . GLY A 1 171 ? 4.395 16.042 -26.102 1.00 94.50 171 GLY A CA 1
ATOM 1169 C C . GLY A 1 171 ? 3.815 14.871 -26.901 1.00 94.50 171 GLY A C 1
ATOM 1170 O O . GLY A 1 171 ? 2.643 14.530 -26.764 1.00 94.50 171 GLY A O 1
ATOM 1171 N N . THR A 1 172 ? 4.601 14.264 -27.801 1.00 95.94 172 THR A N 1
ATOM 1172 C CA . THR A 1 172 ? 4.146 13.110 -28.594 1.00 95.94 172 THR A CA 1
ATOM 1173 C C . THR A 1 172 ? 4.356 11.825 -27.798 1.00 95.94 172 THR A C 1
ATOM 1175 O O . THR A 1 172 ? 5.293 11.057 -28.044 1.00 95.94 172 THR A O 1
ATOM 1178 N N . ILE A 1 173 ? 3.474 11.629 -26.822 1.00 96.94 173 ILE A N 1
ATOM 1179 C CA . ILE A 1 173 ? 3.477 10.505 -25.889 1.00 96.94 173 ILE A CA 1
ATOM 1180 C C . ILE A 1 173 ? 2.373 9.522 -26.289 1.00 96.94 173 ILE A C 1
ATOM 1182 O O . ILE A 1 173 ? 1.211 9.897 -26.460 1.00 96.94 173 ILE A O 1
ATOM 1186 N N . ALA A 1 174 ? 2.731 8.256 -26.491 1.00 96.00 174 ALA A N 1
ATOM 1187 C CA . ALA A 1 174 ? 1.748 7.215 -26.766 1.00 96.00 174 ALA A CA 1
ATOM 1188 C C . ALA A 1 174 ? 0.961 6.892 -25.492 1.00 96.00 174 ALA A C 1
ATOM 1190 O O . ALA A 1 174 ? 1.534 6.865 -24.408 1.00 96.00 174 ALA A O 1
ATOM 1191 N N . ALA A 1 175 ? -0.335 6.604 -25.615 1.00 94.31 175 ALA A N 1
ATOM 1192 C CA . ALA A 1 175 ? -1.134 6.146 -24.483 1.00 94.31 175 ALA A CA 1
ATOM 1193 C C . ALA A 1 175 ? -0.730 4.716 -24.096 1.00 94.31 175 ALA A C 1
ATOM 1195 O O . ALA A 1 175 ? -0.983 3.774 -24.850 1.00 94.31 175 ALA A O 1
ATOM 1196 N N . ASP A 1 176 ? -0.113 4.566 -22.927 1.00 93.19 176 ASP A N 1
ATOM 1197 C CA . ASP A 1 176 ? 0.371 3.296 -22.401 1.00 93.19 176 ASP A CA 1
ATOM 1198 C C . ASP A 1 176 ? 0.428 3.327 -20.865 1.00 93.19 176 ASP A C 1
ATOM 1200 O O . ASP A 1 176 ? 0.623 4.401 -20.294 1.00 93.19 176 ASP A O 1
ATOM 1204 N N . PRO A 1 177 ? 0.323 2.186 -20.157 1.00 88.75 177 PRO A N 1
ATOM 1205 C CA . PRO A 1 177 ? 0.563 2.163 -18.714 1.00 88.75 177 PRO A CA 1
ATOM 1206 C C . PRO A 1 177 ? 1.937 2.724 -18.315 1.00 88.75 177 PRO A C 1
ATOM 1208 O O . PRO A 1 177 ? 2.054 3.366 -17.278 1.00 88.75 177 PRO A O 1
ATOM 1211 N N . LEU A 1 178 ? 2.962 2.539 -19.158 1.00 92.62 178 LEU A N 1
ATOM 1212 C CA . LEU A 1 178 ? 4.320 3.046 -18.918 1.00 92.62 178 LEU A CA 1
ATOM 1213 C C . LEU A 1 178 ? 4.468 4.560 -19.146 1.00 92.62 178 LEU A C 1
ATOM 1215 O O . LEU A 1 178 ? 5.520 5.126 -18.866 1.00 92.62 178 LEU A O 1
ATOM 1219 N N . THR A 1 179 ? 3.437 5.225 -19.658 1.00 93.69 179 THR A N 1
ATOM 1220 C CA . THR A 1 179 ? 3.408 6.670 -19.932 1.00 93.69 179 THR A CA 1
ATOM 1221 C C . THR A 1 179 ? 2.205 7.345 -19.269 1.00 93.69 179 THR A C 1
ATOM 1223 O O . THR A 1 179 ? 1.842 8.467 -19.619 1.00 93.69 179 THR A O 1
ATOM 1226 N N . ALA A 1 180 ? 1.571 6.679 -18.300 1.00 90.25 180 ALA A N 1
ATOM 1227 C CA . ALA A 1 180 ? 0.390 7.188 -17.619 1.00 90.25 180 ALA A CA 1
ATOM 1228 C C . ALA A 1 180 ? 0.660 8.560 -16.974 1.00 90.25 180 ALA A C 1
ATOM 1230 O O . ALA A 1 180 ? 1.529 8.702 -16.112 1.00 90.25 180 ALA A O 1
ATOM 1231 N N . GLY A 1 181 ? -0.100 9.564 -17.425 1.00 88.00 181 GLY A N 1
ATOM 1232 C CA . GLY A 1 181 ? -0.022 10.950 -16.964 1.00 88.00 181 GLY A CA 1
ATOM 1233 C C . GLY A 1 181 ? 1.293 11.674 -17.278 1.00 88.00 181 GLY A C 1
ATOM 1234 O O . GLY A 1 181 ? 1.601 12.666 -16.623 1.00 88.00 181 GLY A O 1
ATOM 1235 N N . VAL A 1 182 ? 2.066 11.171 -18.242 1.00 91.81 182 VAL A N 1
ATOM 1236 C CA . VAL A 1 182 ? 3.210 11.869 -18.838 1.00 91.81 182 VAL A CA 1
ATOM 1237 C C . VAL A 1 182 ? 2.687 12.695 -20.012 1.00 91.81 182 VAL A C 1
ATOM 1239 O O . VAL A 1 182 ? 2.244 12.123 -21.009 1.00 91.81 182 VAL A O 1
ATOM 1242 N N . ASP A 1 183 ? 2.744 14.019 -19.903 1.00 92.88 183 ASP A N 1
ATOM 1243 C CA . ASP A 1 183 ? 2.278 14.944 -20.937 1.00 92.88 183 ASP A CA 1
ATOM 1244 C C . ASP A 1 183 ? 3.437 15.428 -21.816 1.00 92.88 183 ASP A C 1
ATOM 1246 O O . ASP A 1 183 ? 3.299 15.497 -23.039 1.00 92.88 183 ASP A O 1
ATOM 1250 N N . GLU A 1 184 ? 4.599 15.721 -21.222 1.00 92.62 184 GLU A N 1
ATOM 1251 C CA . GLU A 1 184 ? 5.785 16.185 -21.949 1.00 92.62 184 GLU A CA 1
ATOM 1252 C C . GLU A 1 184 ? 7.091 15.592 -21.406 1.00 92.62 184 GLU A C 1
ATOM 1254 O O . GLU A 1 184 ? 7.313 15.500 -20.201 1.00 92.62 184 GLU A O 1
ATOM 1259 N N . VAL A 1 185 ? 8.015 15.252 -22.309 1.00 91.19 185 VAL A N 1
ATOM 1260 C CA . VAL A 1 185 ? 9.341 14.708 -21.971 1.00 91.19 185 VAL A CA 1
ATOM 1261 C C . VAL A 1 185 ? 10.429 15.546 -22.626 1.00 91.19 185 VAL A C 1
ATOM 1263 O O . VAL A 1 185 ? 10.366 15.847 -23.823 1.00 91.19 185 VAL A O 1
ATOM 1266 N N . ARG A 1 186 ? 11.460 15.894 -21.854 1.00 89.38 186 ARG A N 1
ATOM 1267 C CA . ARG A 1 186 ? 12.661 16.584 -22.337 1.00 89.38 186 ARG A CA 1
ATOM 1268 C C . ARG A 1 186 ? 13.770 15.588 -22.661 1.00 89.38 186 ARG A C 1
ATOM 1270 O O . ARG A 1 186 ? 14.026 14.661 -21.900 1.00 89.38 186 ARG A O 1
ATOM 1277 N N . TYR A 1 187 ? 14.461 15.797 -23.774 1.00 86.00 187 TYR A N 1
ATOM 1278 C CA . TYR A 1 187 ? 15.608 14.991 -24.190 1.00 86.00 187 TYR A CA 1
ATOM 1279 C C . TYR A 1 187 ? 16.671 15.871 -24.853 1.00 86.00 187 TYR A C 1
ATOM 1281 O O . TYR A 1 187 ? 16.387 16.985 -25.297 1.00 86.00 187 TYR A O 1
ATOM 1289 N N . GLY A 1 188 ? 17.907 15.384 -24.917 1.00 80.25 188 GLY A N 1
ATOM 1290 C CA . GLY A 1 188 ? 19.003 16.046 -25.621 1.00 80.25 188 GLY A CA 1
ATOM 1291 C C . GLY A 1 188 ? 19.749 15.041 -26.478 1.00 80.25 188 GLY A C 1
ATOM 1292 O O . GLY A 1 188 ? 19.964 13.942 -25.987 1.00 80.25 188 GLY A O 1
ATOM 1293 N N . ASN A 1 189 ? 20.105 15.423 -27.713 1.00 80.56 189 ASN A N 1
ATOM 1294 C CA . ASN A 1 189 ? 20.864 14.622 -28.689 1.00 80.56 189 ASN A CA 1
ATOM 1295 C C . ASN A 1 189 ? 20.528 13.128 -28.630 1.00 80.56 189 ASN A C 1
ATOM 1297 O O . ASN A 1 189 ? 21.172 12.383 -27.906 1.00 80.56 189 ASN A O 1
ATOM 1301 N N . THR A 1 190 ? 19.535 12.675 -29.383 1.00 82.19 190 THR A N 1
ATOM 1302 C CA . THR A 1 190 ? 19.041 11.300 -29.239 1.00 82.19 190 THR A CA 1
ATOM 1303 C C . THR A 1 190 ? 19.146 10.509 -30.534 1.00 82.19 190 THR A C 1
ATOM 1305 O O . THR A 1 190 ? 18.988 11.064 -31.626 1.00 82.19 190 THR A O 1
ATOM 1308 N N . GLY A 1 191 ? 19.418 9.208 -30.408 1.00 83.50 191 GLY A N 1
ATOM 1309 C CA . GLY A 1 191 ? 19.327 8.261 -31.517 1.00 83.50 191 GLY A CA 1
ATOM 1310 C C . GLY A 1 191 ? 17.876 7.961 -31.906 1.00 83.50 191 GLY A C 1
ATOM 1311 O O . GLY A 1 191 ? 16.922 8.425 -31.273 1.00 83.50 191 GLY A O 1
ATOM 1312 N N . VAL A 1 192 ? 17.703 7.141 -32.938 1.00 89.25 192 VAL A N 1
ATOM 1313 C CA . VAL A 1 192 ? 16.392 6.738 -33.461 1.00 89.25 192 VAL A CA 1
ATOM 1314 C C . VAL A 1 192 ? 16.184 5.250 -33.230 1.00 89.25 192 VAL A C 1
ATOM 1316 O O . VAL A 1 192 ? 17.014 4.438 -33.621 1.00 89.25 192 VAL A O 1
ATOM 1319 N N . LEU A 1 193 ? 15.034 4.868 -32.686 1.00 93.50 193 LEU A N 1
ATOM 1320 C CA . LEU A 1 193 ? 14.631 3.470 -32.591 1.00 93.50 193 LEU A CA 1
ATOM 1321 C C . LEU A 1 193 ? 13.807 3.047 -33.808 1.00 93.50 193 LEU A C 1
ATOM 1323 O O . LEU A 1 193 ? 12.823 3.693 -34.181 1.00 93.50 193 LEU A O 1
ATOM 1327 N N . SER A 1 194 ? 14.148 1.895 -34.374 1.00 93.81 194 SER A N 1
ATOM 1328 C CA . SER A 1 194 ? 13.213 1.088 -35.151 1.00 93.81 194 SER A CA 1
ATOM 1329 C C . SER A 1 194 ? 12.422 0.216 -34.179 1.00 93.81 194 SER A C 1
ATOM 1331 O O . SER A 1 194 ? 12.964 -0.720 -33.599 1.00 93.81 194 SER A O 1
ATOM 1333 N N . ALA A 1 195 ? 11.142 0.532 -33.980 1.00 91.12 195 ALA A N 1
ATOM 1334 C CA . ALA A 1 195 ? 10.257 -0.200 -33.076 1.00 91.12 195 ALA A CA 1
ATOM 1335 C C . ALA A 1 195 ? 8.901 -0.453 -33.750 1.00 91.12 195 ALA A C 1
ATOM 1337 O O . ALA A 1 195 ? 7.993 0.378 -33.707 1.00 91.12 195 ALA A O 1
ATOM 1338 N N . GLY A 1 196 ? 8.786 -1.601 -34.419 1.00 84.56 196 GLY A N 1
ATOM 1339 C CA . GLY A 1 196 ? 7.534 -2.108 -34.984 1.00 84.56 196 GLY A CA 1
ATOM 1340 C C . GLY A 1 196 ? 6.941 -3.228 -34.130 1.00 84.56 196 GLY A C 1
ATOM 1341 O O . GLY A 1 196 ? 7.622 -3.788 -33.276 1.00 84.56 196 GLY A O 1
ATOM 1342 N N . ALA A 1 197 ? 5.680 -3.590 -34.386 1.00 87.31 197 ALA A N 1
ATOM 1343 C CA . ALA A 1 197 ? 5.018 -4.671 -33.657 1.00 87.31 197 ALA A CA 1
ATOM 1344 C C . ALA A 1 197 ? 5.876 -5.962 -33.656 1.00 87.31 197 ALA A C 1
ATOM 1346 O O . ALA A 1 197 ? 6.350 -6.364 -34.724 1.00 87.31 197 ALA A O 1
ATOM 1347 N N . PRO A 1 198 ? 6.051 -6.633 -32.500 1.00 92.62 198 PRO A N 1
ATOM 1348 C CA . PRO A 1 198 ? 5.295 -6.463 -31.251 1.00 92.62 198 PRO A CA 1
ATOM 1349 C C . PRO A 1 198 ? 5.763 -5.333 -30.317 1.00 92.62 198 PRO A C 1
ATOM 1351 O O . PRO A 1 198 ? 5.088 -5.085 -29.317 1.00 92.62 198 PRO A O 1
ATOM 1354 N N . ALA A 1 199 ? 6.862 -4.638 -30.618 1.00 96.81 199 ALA A N 1
ATOM 1355 C CA . ALA A 1 199 ? 7.282 -3.480 -29.838 1.00 96.81 199 ALA A CA 1
ATOM 1356 C C . ALA A 1 199 ? 6.303 -2.304 -30.000 1.00 96.81 199 ALA A C 1
ATOM 1358 O O . ALA A 1 199 ? 5.648 -2.130 -31.034 1.00 96.81 199 ALA A O 1
ATOM 1359 N N . ARG A 1 200 ? 6.206 -1.496 -28.947 1.00 96.56 200 ARG A N 1
ATOM 1360 C CA . ARG A 1 200 ? 5.314 -0.346 -28.815 1.00 96.56 200 ARG A CA 1
ATOM 1361 C C . ARG A 1 200 ? 6.160 0.919 -28.664 1.00 96.56 200 ARG A C 1
ATOM 1363 O O . ARG A 1 200 ? 6.848 1.055 -27.652 1.00 96.56 200 ARG A O 1
ATOM 1370 N N . PRO A 1 201 ? 6.128 1.847 -29.632 1.00 97.06 201 PRO A N 1
ATOM 1371 C CA . PRO A 1 201 ? 6.678 3.184 -29.442 1.00 97.06 201 PRO A CA 1
ATOM 1372 C C . PRO A 1 201 ? 5.977 3.885 -28.273 1.00 97.06 201 PRO A C 1
ATOM 1374 O O . PRO A 1 201 ? 4.749 3.928 -28.242 1.00 97.06 201 PRO A O 1
ATOM 1377 N N . LEU A 1 202 ? 6.749 4.422 -27.329 1.00 96.69 202 LEU A N 1
ATOM 1378 C CA . LEU A 1 202 ? 6.236 5.142 -26.159 1.00 96.69 202 LEU A CA 1
ATOM 1379 C C . LEU A 1 202 ? 6.394 6.654 -26.308 1.00 96.69 202 LEU A C 1
ATOM 1381 O O . LEU A 1 202 ? 5.454 7.401 -26.050 1.00 96.69 202 LEU A O 1
ATOM 1385 N N . VAL A 1 203 ? 7.568 7.101 -26.757 1.00 95.44 203 VAL A N 1
ATOM 1386 C CA . VAL A 1 203 ? 7.882 8.524 -26.931 1.00 95.44 203 VAL A CA 1
ATOM 1387 C C . VAL A 1 203 ? 8.440 8.747 -28.326 1.00 95.44 203 VAL A C 1
ATOM 1389 O O . VAL A 1 203 ? 9.371 8.061 -28.760 1.00 95.44 203 VAL A O 1
ATOM 1392 N N . THR A 1 204 ? 7.864 9.723 -29.025 1.00 93.81 204 THR A N 1
ATOM 1393 C CA . THR A 1 204 ? 8.341 10.184 -30.332 1.00 93.81 204 THR A CA 1
ATOM 1394 C C . THR A 1 204 ? 8.921 11.586 -30.180 1.00 93.81 204 THR A C 1
ATOM 1396 O O . THR A 1 204 ? 8.256 12.479 -29.657 1.00 93.81 204 THR A O 1
ATOM 1399 N N . GLY A 1 205 ? 10.163 11.793 -30.611 1.00 89.44 205 GLY A N 1
ATOM 1400 C CA . GLY A 1 205 ? 10.801 13.107 -30.615 1.00 89.44 205 GLY A CA 1
ATOM 1401 C C . GLY A 1 205 ? 10.170 14.066 -31.632 1.00 89.44 205 GLY A C 1
ATOM 1402 O O . GLY A 1 205 ? 9.411 13.657 -32.511 1.00 89.44 205 GLY A O 1
ATOM 1403 N N . GLU A 1 206 ? 10.498 15.356 -31.548 1.00 87.06 206 GLU A N 1
ATOM 1404 C CA . GLU A 1 206 ? 9.939 16.395 -32.430 1.00 87.06 206 GLU A CA 1
ATOM 1405 C C . GLU A 1 206 ? 10.245 16.172 -33.919 1.00 87.06 206 GLU A C 1
ATOM 1407 O O . GLU A 1 206 ? 9.484 16.612 -34.781 1.00 87.06 206 GLU A O 1
ATOM 1412 N N . GLY A 1 207 ? 11.348 15.489 -34.241 1.00 82.06 207 GLY A N 1
ATOM 1413 C CA . GLY A 1 207 ? 11.678 15.105 -35.616 1.00 82.06 207 GLY A CA 1
ATOM 1414 C C . GLY A 1 207 ? 10.832 13.945 -36.165 1.00 82.06 207 GLY A C 1
ATOM 1415 O O . GLY A 1 207 ? 10.998 13.569 -37.326 1.00 82.06 207 GLY A O 1
ATOM 1416 N N . GLY A 1 208 ? 9.907 13.394 -35.368 1.00 86.56 208 GLY A N 1
ATOM 1417 C CA . GLY A 1 208 ? 9.029 12.281 -35.742 1.00 86.56 208 GLY A CA 1
ATOM 1418 C C . GLY A 1 208 ? 9.642 10.895 -35.533 1.00 86.56 208 GLY A C 1
ATOM 1419 O O . GLY A 1 208 ? 9.030 9.895 -35.907 1.00 86.56 208 GLY A O 1
ATOM 1420 N N . GLN A 1 209 ? 10.837 10.819 -34.950 1.00 88.06 209 GLN A N 1
ATOM 1421 C CA . GLN A 1 209 ? 11.512 9.567 -34.634 1.00 88.06 209 GLN A CA 1
ATOM 1422 C C . GLN A 1 209 ? 11.095 8.988 -33.284 1.00 88.06 209 GLN A C 1
ATOM 1424 O O . GLN A 1 209 ? 10.884 9.725 -32.324 1.00 88.06 209 GLN A O 1
ATOM 1429 N N . VAL A 1 210 ? 11.038 7.662 -33.182 1.00 93.50 210 VAL A N 1
ATOM 1430 C CA . VAL A 1 210 ? 10.832 6.979 -31.899 1.00 93.50 210 VAL A CA 1
ATOM 1431 C C . VAL A 1 210 ? 12.129 7.038 -31.097 1.00 93.50 210 VAL A C 1
ATOM 1433 O O . VAL A 1 210 ? 13.182 6.694 -31.625 1.00 93.50 210 VAL A O 1
ATOM 1436 N N . ILE A 1 211 ? 12.052 7.464 -29.838 1.00 92.44 211 ILE A N 1
ATOM 1437 C CA . ILE A 1 211 ? 13.221 7.613 -28.944 1.00 92.44 211 ILE A CA 1
ATOM 1438 C C . ILE A 1 211 ? 13.121 6.732 -27.692 1.00 92.44 211 ILE A C 1
ATOM 1440 O O . ILE A 1 211 ? 14.116 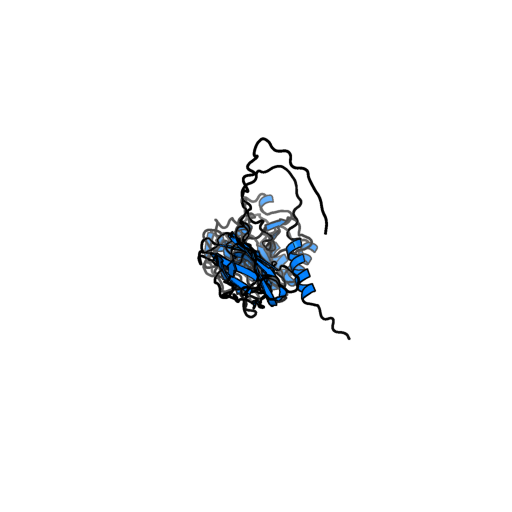6.456 -27.026 1.00 92.44 211 ILE A O 1
ATOM 1444 N N . LEU A 1 212 ? 11.913 6.249 -27.391 1.00 95.31 212 LEU A N 1
ATOM 1445 C CA . LEU A 1 212 ? 11.645 5.288 -26.330 1.00 95.31 212 LEU A CA 1
ATOM 1446 C C . LEU A 1 212 ? 10.607 4.285 -26.823 1.00 95.31 212 LEU A C 1
ATOM 1448 O O . LEU A 1 212 ? 9.561 4.679 -27.348 1.00 95.31 212 LEU A O 1
ATOM 1452 N N . ALA A 1 213 ? 10.872 3.001 -26.629 1.00 97.56 213 ALA A N 1
ATOM 1453 C CA . ALA A 1 213 ? 9.947 1.927 -26.957 1.00 97.56 213 ALA A CA 1
ATOM 1454 C C . ALA A 1 213 ? 9.935 0.863 -25.860 1.00 97.56 213 ALA A C 1
ATOM 1456 O O . ALA A 1 213 ? 10.911 0.695 -25.131 1.00 97.56 213 ALA A O 1
ATOM 1457 N N . ALA A 1 214 ? 8.836 0.120 -25.771 1.00 97.62 214 ALA A N 1
ATOM 1458 C CA . ALA A 1 214 ? 8.726 -1.040 -24.901 1.00 97.62 214 ALA A CA 1
ATOM 1459 C C . ALA A 1 214 ? 8.306 -2.285 -25.681 1.00 97.62 214 ALA A C 1
ATOM 1461 O O . ALA A 1 214 ? 7.496 -2.225 -26.605 1.00 97.62 214 ALA A O 1
ATOM 1462 N N . GLU A 1 215 ? 8.817 -3.435 -25.273 1.00 97.50 215 GLU A N 1
ATOM 1463 C CA . GLU A 1 215 ? 8.489 -4.739 -25.833 1.00 97.50 215 GLU A CA 1
ATOM 1464 C C . GLU A 1 215 ? 8.231 -5.729 -24.696 1.00 97.50 215 GLU A C 1
ATOM 1466 O O . GLU A 1 215 ? 8.963 -5.776 -23.709 1.00 97.50 215 GLU A O 1
ATOM 1471 N N . ALA A 1 216 ? 7.172 -6.526 -24.825 1.00 96.50 216 ALA A N 1
ATOM 1472 C CA . ALA A 1 216 ? 6.937 -7.630 -23.905 1.00 96.50 216 ALA A CA 1
ATOM 1473 C C . ALA A 1 216 ? 7.852 -8.801 -24.285 1.00 96.50 216 ALA A C 1
ATOM 1475 O O . ALA A 1 216 ? 7.764 -9.309 -25.405 1.00 96.50 216 ALA A O 1
ATOM 1476 N N . LEU A 1 217 ? 8.695 -9.248 -23.354 1.00 95.00 217 LEU A N 1
ATOM 1477 C CA . LEU A 1 217 ? 9.575 -10.402 -23.537 1.00 95.00 217 LEU A CA 1
ATOM 1478 C C . LEU A 1 217 ? 9.292 -11.433 -22.444 1.00 95.00 217 LEU A C 1
ATOM 1480 O O . LEU A 1 217 ? 9.555 -11.203 -21.265 1.00 95.00 217 LEU A O 1
ATOM 1484 N N . GLY A 1 218 ? 8.748 -12.586 -22.837 1.00 93.31 218 GLY A N 1
ATOM 1485 C CA . GLY A 1 218 ? 8.296 -13.593 -21.879 1.00 93.31 218 GLY A CA 1
ATOM 1486 C C . GLY A 1 218 ? 7.167 -13.049 -21.005 1.00 93.31 218 GLY A C 1
ATOM 1487 O O . GLY A 1 218 ? 6.144 -12.606 -21.527 1.00 93.31 218 GLY A O 1
ATOM 1488 N N . ALA A 1 219 ? 7.346 -13.101 -19.685 1.00 92.81 219 ALA A N 1
ATOM 1489 C CA . ALA A 1 219 ? 6.408 -12.519 -18.725 1.00 92.81 219 ALA A CA 1
ATOM 1490 C C . ALA A 1 219 ? 6.727 -11.059 -18.353 1.00 92.81 219 ALA A C 1
ATOM 1492 O O . ALA A 1 219 ? 5.930 -10.443 -17.648 1.00 92.81 219 ALA A O 1
ATOM 1493 N N . GLY A 1 220 ? 7.884 -10.527 -18.761 1.00 95.12 220 GLY A N 1
ATOM 1494 C CA . GLY A 1 220 ? 8.358 -9.205 -18.354 1.00 95.12 220 GLY A CA 1
ATOM 1495 C C . GLY A 1 220 ? 8.361 -8.176 -19.475 1.00 95.12 220 GLY A C 1
ATOM 1496 O O . GLY A 1 220 ? 7.815 -8.381 -20.565 1.00 95.12 220 GLY A O 1
ATOM 1497 N N . THR A 1 221 ? 8.990 -7.041 -19.182 1.00 96.56 221 THR A N 1
ATOM 1498 C CA . THR A 1 221 ? 9.009 -5.866 -20.059 1.00 96.56 221 THR A CA 1
ATOM 1499 C C . THR A 1 221 ? 10.441 -5.426 -20.317 1.00 96.56 221 THR A C 1
ATOM 1501 O O . THR A 1 221 ? 11.206 -5.191 -19.385 1.00 96.56 221 THR A O 1
ATOM 1504 N N . LEU A 1 222 ? 10.795 -5.279 -21.589 1.00 97.56 222 LEU A N 1
ATOM 1505 C CA . LEU A 1 222 ? 12.005 -4.598 -22.025 1.00 97.56 222 LEU A CA 1
ATOM 1506 C C . LEU A 1 222 ? 11.640 -3.174 -22.443 1.00 97.56 222 LEU A C 1
ATOM 1508 O O . LEU A 1 222 ? 10.775 -2.987 -23.296 1.00 97.56 222 LEU A O 1
ATOM 1512 N N . VAL A 1 223 ? 12.315 -2.183 -21.877 1.00 97.31 223 VAL A N 1
ATOM 1513 C CA . VAL A 1 223 ? 12.224 -0.779 -22.280 1.00 97.31 223 VAL A CA 1
ATOM 1514 C C . VAL A 1 223 ? 13.555 -0.371 -22.889 1.00 97.31 223 VAL A C 1
ATOM 1516 O O . VAL A 1 223 ? 14.610 -0.581 -22.295 1.00 97.31 223 VAL A O 1
ATOM 1519 N N . VAL A 1 224 ? 13.502 0.218 -24.076 1.00 96.00 224 VAL A N 1
ATOM 1520 C CA . VAL A 1 224 ? 14.674 0.648 -24.834 1.00 96.00 224 VAL A CA 1
ATOM 1521 C C . VAL A 1 224 ? 14.582 2.148 -25.026 1.00 96.00 224 VAL A C 1
ATOM 1523 O O . VAL A 1 224 ? 13.661 2.628 -25.688 1.00 96.00 224 VAL A O 1
ATOM 1526 N N . ALA A 1 225 ? 15.526 2.878 -24.445 1.00 92.88 225 ALA A N 1
ATOM 1527 C CA . ALA A 1 225 ? 15.765 4.280 -24.748 1.00 92.88 225 ALA A CA 1
ATOM 1528 C C . ALA A 1 225 ? 16.941 4.368 -25.722 1.00 92.88 225 ALA A C 1
ATOM 1530 O O . ALA A 1 225 ? 17.989 3.755 -25.480 1.00 92.88 225 ALA A O 1
ATOM 1531 N N . SER A 1 226 ? 16.779 5.120 -26.812 1.00 89.44 226 SER A N 1
ATOM 1532 C CA . SER A 1 226 ? 17.871 5.336 -27.771 1.00 89.44 226 SER A CA 1
ATOM 1533 C C . SER A 1 226 ? 19.014 6.159 -27.186 1.00 89.44 226 SER A C 1
ATOM 1535 O O . SER A 1 226 ? 20.128 6.097 -27.700 1.00 89.44 226 SER A O 1
ATOM 1537 N N . ASP A 1 227 ? 18.731 6.923 -26.131 1.00 84.69 227 ASP A N 1
ATOM 1538 C CA . ASP A 1 227 ? 19.675 7.801 -25.459 1.00 84.69 227 ASP A CA 1
ATOM 1539 C C . ASP A 1 227 ? 19.379 7.876 -23.951 1.00 84.69 227 ASP A C 1
ATOM 1541 O O . ASP A 1 227 ? 18.217 7.832 -23.530 1.00 84.69 227 ASP A O 1
ATOM 1545 N N . MET A 1 228 ? 20.419 7.981 -23.125 1.00 81.25 228 MET A N 1
ATOM 1546 C CA . MET A 1 228 ? 20.300 7.975 -21.671 1.00 81.25 228 MET A CA 1
ATOM 1547 C C . MET A 1 228 ? 19.761 9.290 -21.127 1.00 81.25 228 MET A C 1
ATOM 1549 O O . MET A 1 228 ? 19.211 9.292 -20.030 1.00 81.25 228 MET A O 1
ATOM 1553 N N . ASN A 1 229 ? 19.845 10.389 -21.880 1.00 77.25 229 ASN A N 1
ATOM 1554 C CA . ASN A 1 229 ? 19.413 11.706 -21.421 1.00 77.25 229 ASN A CA 1
ATOM 1555 C C . ASN A 1 229 ? 17.915 11.750 -21.108 1.00 77.25 229 ASN A C 1
ATOM 1557 O O . ASN A 1 229 ? 17.507 12.527 -20.256 1.00 77.25 229 ASN A O 1
ATOM 1561 N N . VAL A 1 230 ? 17.093 10.888 -21.716 1.00 77.25 230 VAL A N 1
ATOM 1562 C CA . VAL A 1 230 ? 15.662 10.773 -21.371 1.00 77.25 230 VAL A CA 1
ATOM 1563 C C . VAL A 1 230 ? 15.465 10.390 -19.895 1.00 77.25 230 VAL A C 1
ATOM 1565 O O . VAL A 1 230 ? 14.491 10.826 -19.282 1.00 77.25 230 VAL A O 1
ATOM 1568 N N . LEU A 1 231 ? 16.393 9.620 -19.317 1.00 77.00 231 LEU A N 1
ATOM 1569 C CA . LEU A 1 231 ? 16.308 9.081 -17.957 1.00 77.00 231 LEU A CA 1
ATOM 1570 C C . LEU A 1 231 ? 17.428 9.553 -17.019 1.00 77.00 231 LEU A C 1
ATOM 1572 O O . LEU A 1 231 ? 17.329 9.303 -15.824 1.00 77.00 231 LEU A O 1
ATOM 1576 N N . SER A 1 232 ? 18.469 10.227 -17.503 1.00 72.94 232 SER A N 1
ATOM 1577 C CA . SER A 1 232 ? 19.539 10.766 -16.659 1.00 72.94 232 SER A CA 1
ATOM 1578 C C . SER A 1 232 ? 19.218 12.177 -16.163 1.00 72.94 232 SER A C 1
ATOM 1580 O O . SER A 1 232 ? 18.431 12.920 -16.766 1.00 72.94 232 SER A O 1
ATOM 1582 N N . ASP A 1 233 ? 19.907 12.600 -15.103 1.00 66.00 233 ASP A N 1
ATOM 1583 C CA . ASP A 1 233 ? 19.765 13.949 -14.534 1.00 66.00 233 ASP A CA 1
ATOM 1584 C C . ASP A 1 233 ? 20.236 15.058 -15.503 1.00 66.00 233 ASP A C 1
ATOM 1586 O O . ASP A 1 233 ? 20.022 16.252 -15.271 1.00 66.00 233 ASP A O 1
ATOM 1590 N N . ARG A 1 234 ? 20.893 14.680 -16.610 1.00 62.91 234 ARG A N 1
ATOM 1591 C CA . ARG A 1 234 ? 21.576 15.583 -17.543 1.00 62.91 234 ARG A CA 1
ATOM 1592 C C . ARG A 1 234 ? 20.757 15.978 -18.776 1.00 62.91 234 ARG A C 1
ATOM 1594 O O . ARG A 1 234 ? 21.279 16.693 -19.631 1.00 62.91 234 ARG A O 1
ATOM 1601 N N . SER A 1 235 ? 19.466 15.646 -18.841 1.00 59.56 235 SER A N 1
ATOM 1602 C CA . SER A 1 235 ? 18.518 16.238 -19.814 1.00 59.56 235 SER A CA 1
ATOM 1603 C C . SER A 1 235 ? 18.346 17.761 -19.689 1.00 59.56 235 SER A C 1
ATOM 1605 O O . SER A 1 235 ? 17.516 18.333 -20.394 1.00 59.56 235 SER A O 1
ATOM 1607 N N . ASP A 1 236 ? 19.107 18.436 -18.821 1.00 58.72 236 ASP A N 1
ATOM 1608 C CA . ASP A 1 236 ? 18.861 19.814 -18.383 1.00 58.72 236 ASP A CA 1
ATOM 1609 C C . ASP A 1 236 ? 17.532 19.878 -17.593 1.00 58.72 236 ASP A C 1
ATOM 1611 O O . ASP A 1 236 ? 16.643 20.680 -17.870 1.00 58.72 236 ASP A O 1
ATOM 1615 N N . THR A 1 237 ? 17.433 18.928 -16.643 1.00 58.09 237 THR A N 1
ATOM 1616 C CA . THR A 1 237 ? 16.452 18.725 -15.554 1.00 58.09 237 THR A CA 1
ATOM 1617 C C . THR A 1 237 ? 14.991 18.441 -15.915 1.00 58.09 237 THR A C 1
ATOM 1619 O O . THR A 1 237 ? 14.106 18.753 -15.115 1.00 58.09 237 THR A O 1
ATOM 1622 N N . GLY A 1 238 ? 14.710 17.773 -17.040 1.00 57.44 238 GLY A N 1
ATOM 1623 C CA . GLY A 1 238 ? 13.347 17.337 -17.401 1.00 57.44 238 GLY A CA 1
ATOM 1624 C C . GLY A 1 238 ? 12.585 16.589 -16.296 1.00 57.44 238 GLY A C 1
ATOM 1625 O O . GLY A 1 238 ? 11.364 16.538 -16.323 1.00 57.44 238 GLY A O 1
ATOM 1626 N N . TYR A 1 239 ? 13.295 16.054 -15.297 1.00 68.75 239 TYR A N 1
ATOM 1627 C CA . TYR A 1 239 ? 12.739 15.428 -14.095 1.00 68.75 239 TYR A CA 1
ATOM 1628 C C . TYR A 1 239 ? 11.903 16.357 -13.205 1.00 68.75 239 TYR A C 1
ATOM 1630 O O . TYR A 1 239 ? 11.005 15.878 -12.523 1.00 68.75 239 TYR A O 1
ATOM 1638 N N . VAL A 1 240 ? 12.208 17.658 -13.187 1.00 65.75 240 VAL A N 1
ATOM 1639 C CA . VAL A 1 240 ? 11.548 18.644 -12.309 1.00 65.75 240 VAL A CA 1
ATOM 1640 C C . VAL A 1 240 ? 10.734 19.656 -13.114 1.00 65.75 240 VAL A C 1
ATOM 1642 O O . VAL A 1 240 ? 9.728 20.168 -12.632 1.00 65.75 240 VAL A O 1
ATOM 1645 N N . SER A 1 241 ? 11.169 19.981 -14.335 1.00 76.88 241 SER A N 1
ATOM 1646 C CA . SER A 1 241 ? 10.497 20.969 -15.189 1.00 76.88 241 SER A CA 1
ATOM 1647 C C . SER A 1 241 ? 9.504 20.373 -16.191 1.00 76.88 241 SER A C 1
ATOM 1649 O O . SER A 1 241 ? 8.726 21.127 -16.773 1.00 76.88 241 SER A O 1
ATOM 1651 N N . GLN A 1 242 ? 9.559 19.060 -16.421 1.00 87.88 242 GLN A N 1
ATOM 1652 C CA . GLN A 1 242 ? 8.683 18.265 -17.291 1.00 87.88 242 GLN A CA 1
ATOM 1653 C C . GLN A 1 242 ? 8.344 16.942 -16.569 1.00 87.88 242 GLN A C 1
ATOM 1655 O O . GLN A 1 242 ? 8.552 16.832 -15.360 1.00 87.88 242 GLN A O 1
ATOM 1660 N N . ASP A 1 243 ? 7.863 15.927 -17.292 1.00 90.38 243 ASP A N 1
ATOM 1661 C CA . ASP A 1 243 ? 7.403 14.662 -16.714 1.00 90.38 243 ASP A CA 1
ATOM 1662 C C . ASP A 1 243 ? 8.433 13.524 -16.808 1.00 90.38 243 ASP A C 1
ATOM 1664 O O . ASP A 1 243 ? 8.067 12.355 -16.678 1.00 90.38 243 ASP A O 1
ATOM 1668 N N . ASN A 1 244 ? 9.730 13.804 -17.013 1.00 89.69 244 ASN A N 1
ATOM 1669 C CA . ASN A 1 244 ? 10.736 12.731 -17.094 1.00 89.69 244 ASN A CA 1
ATOM 1670 C C . ASN A 1 244 ? 10.807 11.905 -15.800 1.00 89.69 244 ASN A C 1
ATOM 1672 O O . ASN A 1 244 ? 11.030 10.701 -15.872 1.00 89.69 244 ASN A O 1
ATOM 1676 N N . GLY A 1 245 ? 10.592 12.526 -14.633 1.00 86.94 245 GLY A N 1
ATOM 1677 C CA . GLY A 1 245 ? 10.571 11.818 -13.351 1.00 86.94 245 GLY A CA 1
ATOM 1678 C C . GLY A 1 245 ? 9.391 10.859 -13.247 1.00 86.94 245 GLY A C 1
ATOM 1679 O O . GLY A 1 245 ? 9.571 9.689 -12.917 1.00 86.94 245 GLY A O 1
ATOM 1680 N N . ARG A 1 246 ? 8.202 11.319 -13.648 1.00 88.50 246 ARG A N 1
ATOM 1681 C CA . ARG A 1 246 ? 7.005 10.477 -13.725 1.00 88.50 246 ARG A CA 1
ATOM 1682 C C . ARG A 1 246 ? 7.166 9.352 -14.746 1.00 88.50 246 ARG A C 1
ATOM 1684 O O . ARG A 1 246 ? 6.769 8.223 -14.485 1.00 88.50 246 ARG A O 1
ATOM 1691 N N . LEU A 1 247 ? 7.779 9.639 -15.895 1.00 91.38 247 LEU A N 1
ATOM 1692 C CA . LEU A 1 247 ? 8.120 8.620 -16.880 1.00 91.38 247 LEU A CA 1
ATOM 1693 C C . LEU A 1 247 ? 9.062 7.577 -16.270 1.00 91.38 247 LEU A C 1
ATOM 1695 O O . LEU A 1 247 ? 8.770 6.392 -16.359 1.00 91.38 247 LEU A O 1
ATOM 1699 N N . ALA A 1 248 ? 10.151 7.993 -15.622 1.00 89.88 248 ALA A N 1
ATOM 1700 C CA . ALA A 1 248 ? 11.105 7.082 -14.995 1.00 89.88 248 ALA A CA 1
ATOM 1701 C C . ALA A 1 248 ? 10.458 6.194 -13.916 1.00 89.88 248 ALA A C 1
ATOM 1703 O O . ALA A 1 248 ? 10.720 4.989 -13.892 1.00 89.88 248 ALA A O 1
ATOM 1704 N N . ASP A 1 249 ? 9.562 6.751 -13.094 1.00 89.56 249 ASP A N 1
ATOM 1705 C CA . ASP A 1 249 ? 8.750 5.984 -12.142 1.00 89.56 249 ASP A CA 1
ATOM 1706 C C . ASP A 1 249 ? 7.875 4.941 -12.850 1.00 89.56 249 ASP A C 1
ATOM 1708 O O . ASP A 1 249 ? 7.969 3.740 -12.573 1.00 89.56 249 ASP A O 1
ATOM 1712 N N . ASN A 1 250 ? 7.102 5.367 -13.853 1.00 91.69 250 ASN A N 1
ATOM 1713 C CA . ASN A 1 250 ? 6.240 4.483 -14.637 1.00 91.69 250 ASN A CA 1
ATOM 1714 C C . ASN A 1 250 ? 7.024 3.343 -15.308 1.00 91.69 250 ASN A C 1
ATOM 1716 O O . ASN A 1 250 ? 6.562 2.198 -15.312 1.00 91.69 250 ASN A O 1
ATOM 1720 N N . LEU A 1 251 ? 8.219 3.619 -15.846 1.00 91.88 251 LEU A N 1
ATOM 1721 C CA . LEU A 1 251 ? 9.076 2.607 -16.476 1.00 91.88 251 LEU A CA 1
ATOM 1722 C C . LEU A 1 251 ? 9.517 1.523 -15.493 1.00 91.88 251 LEU A C 1
ATOM 1724 O O . LEU A 1 251 ? 9.651 0.368 -15.886 1.00 91.88 251 LEU A O 1
ATOM 1728 N N . CYS A 1 252 ? 9.692 1.866 -14.220 1.00 90.12 252 CYS A N 1
ATOM 1729 C CA . CYS A 1 252 ? 9.979 0.912 -13.154 1.00 90.12 252 CYS A CA 1
ATOM 1730 C C . CYS A 1 252 ? 8.709 0.473 -12.398 1.00 90.12 252 CYS A C 1
ATOM 1732 O O . CYS A 1 252 ? 8.763 -0.073 -11.295 1.00 90.12 252 CYS A O 1
ATOM 1734 N N . GLY A 1 253 ? 7.553 0.610 -13.049 1.00 84.75 253 GLY A N 1
ATOM 1735 C CA . GLY A 1 253 ? 6.284 0.029 -12.641 1.00 84.75 253 GLY A CA 1
ATOM 1736 C C . GLY A 1 253 ? 5.451 0.885 -11.693 1.00 84.75 253 GLY A C 1
ATOM 1737 O O . GLY A 1 253 ? 4.475 0.344 -11.174 1.00 84.75 253 GLY A O 1
ATOM 1738 N N . GLY A 1 254 ? 5.826 2.151 -11.499 1.00 86.56 254 GLY A N 1
ATOM 1739 C CA . GLY A 1 254 ? 5.050 3.189 -10.830 1.00 86.56 254 GLY A CA 1
ATOM 1740 C C . GLY A 1 254 ? 4.871 2.993 -9.327 1.00 86.56 254 GLY A C 1
ATOM 1741 O O . GLY A 1 254 ? 4.776 1.864 -8.828 1.00 86.56 254 GLY A O 1
ATOM 1742 N N . VAL A 1 255 ? 4.752 4.101 -8.609 1.00 86.94 255 VAL A N 1
ATOM 1743 C CA . VAL A 1 255 ? 4.294 4.126 -7.218 1.00 86.94 255 VAL A CA 1
ATOM 1744 C C . VAL A 1 255 ? 3.055 5.003 -7.116 1.00 86.94 255 VAL A C 1
ATOM 1746 O O . VAL A 1 255 ? 2.986 6.080 -7.702 1.00 86.94 255 VAL A O 1
ATOM 1749 N N . GLY A 1 256 ? 2.060 4.543 -6.368 1.00 89.19 256 GLY A N 1
ATOM 1750 C CA . GLY A 1 256 ? 0.964 5.383 -5.904 1.00 89.19 256 GLY A CA 1
ATOM 1751 C C . GLY A 1 256 ? 0.848 5.334 -4.388 1.00 89.19 256 GLY A C 1
ATOM 1752 O O . GLY A 1 256 ? 1.527 4.557 -3.708 1.00 89.19 256 GLY A O 1
ATOM 1753 N N . PHE A 1 257 ? -0.023 6.179 -3.856 1.00 89.62 257 PHE A N 1
ATOM 1754 C CA . PHE A 1 257 ? -0.194 6.355 -2.421 1.00 89.62 257 PHE A CA 1
ATOM 1755 C C . PHE A 1 257 ? -1.623 6.002 -2.029 1.00 89.62 257 PHE A C 1
ATOM 1757 O O . PHE A 1 257 ? -2.569 6.352 -2.726 1.00 89.62 257 PHE A O 1
ATOM 1764 N N . LEU A 1 258 ? -1.785 5.317 -0.904 1.00 94.19 258 LEU A N 1
ATOM 1765 C CA . LEU A 1 258 ? -3.073 5.033 -0.292 1.00 94.19 258 LEU A CA 1
ATOM 1766 C C . LEU A 1 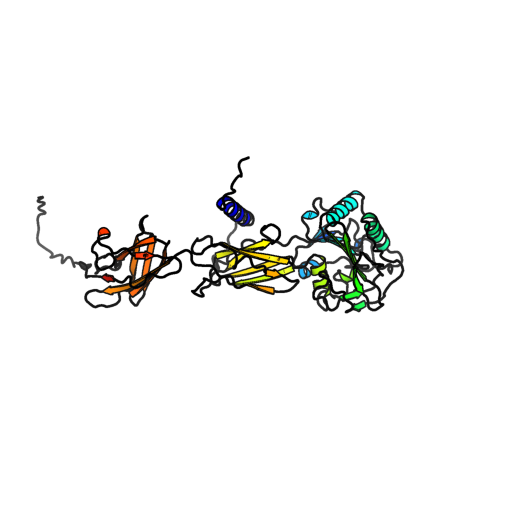258 ? -3.081 5.624 1.111 1.00 94.19 258 LEU A C 1
ATOM 1768 O O . LEU A 1 258 ? -2.264 5.240 1.943 1.00 94.19 258 LEU A O 1
ATOM 1772 N N . SER A 1 259 ? -4.023 6.520 1.375 1.00 94.38 259 SER A N 1
ATOM 1773 C CA . SER A 1 259 ? -4.166 7.174 2.673 1.00 94.38 259 SER A CA 1
ATOM 1774 C C . SER A 1 259 ? -5.599 7.105 3.174 1.00 94.38 259 SER A C 1
ATOM 1776 O O . SER A 1 259 ? -6.551 7.023 2.393 1.00 94.38 259 SER A O 1
ATOM 1778 N N . GLY A 1 260 ? -5.793 7.129 4.484 1.00 95.00 260 GLY A N 1
ATOM 1779 C CA . GLY A 1 260 ? -7.136 7.038 5.025 1.00 95.00 260 GLY A CA 1
ATOM 1780 C C . GLY A 1 260 ? -7.248 7.209 6.519 1.00 95.00 260 GLY A C 1
ATOM 1781 O O . GLY A 1 260 ? -6.267 7.407 7.230 1.00 95.00 260 GLY A O 1
ATOM 1782 N N . THR A 1 261 ? -8.484 7.113 6.994 1.00 95.50 261 THR A N 1
ATOM 1783 C CA . THR A 1 261 ? -8.801 7.064 8.420 1.00 95.50 261 THR A CA 1
ATOM 1784 C C . THR A 1 261 ? -9.686 5.857 8.683 1.00 95.50 261 THR A C 1
ATOM 1786 O O . THR A 1 261 ? -10.650 5.620 7.953 1.00 95.50 261 THR A O 1
ATOM 1789 N N . VAL A 1 262 ? -9.347 5.080 9.710 1.00 96.06 262 VAL A N 1
ATOM 1790 C CA . VAL A 1 262 ? -10.179 3.976 10.189 1.00 96.06 262 VAL A CA 1
ATOM 1791 C C . VAL A 1 262 ? -11.228 4.521 11.152 1.00 96.06 262 VAL A C 1
ATOM 1793 O O . VAL A 1 262 ? -10.891 5.192 12.126 1.00 96.06 262 VAL A O 1
ATOM 1796 N N . TRP A 1 263 ? -12.492 4.205 10.893 1.00 93.25 263 TRP A N 1
ATOM 1797 C CA . TRP A 1 263 ? -13.645 4.662 11.665 1.00 93.25 263 TRP A CA 1
ATOM 1798 C C . TRP A 1 263 ? -14.372 3.504 12.347 1.00 93.25 263 TRP A C 1
ATOM 1800 O O . TRP A 1 263 ? -14.426 2.389 11.827 1.00 93.25 263 TRP A O 1
ATOM 1810 N N . GLU A 1 264 ? -14.991 3.769 13.489 1.00 90.69 264 GLU A N 1
ATOM 1811 C CA . GLU A 1 264 ? -15.931 2.841 14.108 1.00 90.69 264 GLU A CA 1
ATOM 1812 C C . GLU A 1 264 ? -17.285 2.927 13.389 1.00 90.69 264 GLU A C 1
ATOM 1814 O O . GLU A 1 264 ? -17.840 4.012 13.169 1.00 90.69 264 GLU A O 1
ATOM 1819 N N . GLU A 1 265 ? -17.834 1.774 13.006 1.00 87.81 265 GLU A N 1
ATOM 1820 C CA . GLU A 1 265 ? -19.157 1.704 12.391 1.00 87.81 265 GLU A CA 1
ATOM 1821 C C . GLU A 1 265 ? -20.236 2.189 13.372 1.00 87.81 265 GLU A C 1
ATOM 1823 O O . GLU A 1 265 ? -20.340 1.713 14.498 1.00 87.81 265 GLU A O 1
ATOM 1828 N N . GLY A 1 266 ? -21.074 3.131 12.934 1.00 75.75 266 GLY A N 1
ATOM 1829 C CA . GLY A 1 266 ? -22.229 3.608 13.702 1.00 75.75 266 GLY A CA 1
ATOM 1830 C C . GLY A 1 266 ? -21.941 4.715 14.722 1.00 75.75 266 GLY A C 1
ATOM 1831 O O . GLY A 1 266 ? -22.873 5.445 15.057 1.00 75.75 266 GLY A O 1
ATOM 1832 N N . PHE A 1 267 ? -20.688 4.901 15.147 1.00 64.12 267 PHE A N 1
ATOM 1833 C CA . PHE A 1 267 ? -20.332 5.885 16.182 1.00 64.12 267 PHE A CA 1
ATOM 1834 C C . PHE A 1 267 ? -19.457 7.041 15.684 1.00 64.12 267 PHE A C 1
ATOM 1836 O O . PHE A 1 267 ? -19.408 8.081 16.331 1.00 64.12 267 PHE A O 1
ATOM 1843 N N . GLY A 1 268 ? -18.857 6.932 14.491 1.00 70.12 268 GLY A N 1
ATOM 1844 C CA . GLY A 1 268 ? -18.098 8.033 13.883 1.00 70.12 268 GLY A CA 1
ATOM 1845 C C . GLY A 1 268 ? -16.821 8.399 14.644 1.00 70.12 268 GLY A C 1
ATOM 1846 O O . GLY A 1 268 ? -16.233 9.437 14.358 1.00 70.12 268 GLY A O 1
ATOM 1847 N N . ASP A 1 269 ? -16.393 7.563 15.589 1.00 86.62 269 ASP A N 1
ATOM 1848 C CA . ASP A 1 269 ? -15.111 7.687 16.272 1.00 86.62 269 ASP A CA 1
ATOM 1849 C C . ASP A 1 269 ? -13.981 7.133 15.396 1.00 86.62 269 ASP A C 1
ATOM 1851 O O . ASP A 1 269 ? -14.183 6.238 14.572 1.00 86.62 269 ASP A O 1
ATOM 1855 N N . MET A 1 270 ? -12.776 7.674 15.568 1.00 92.62 270 MET A N 1
ATOM 1856 C CA . MET A 1 270 ? -11.577 7.204 14.872 1.00 92.62 270 MET A CA 1
ATOM 1857 C C . MET A 1 270 ? -10.950 6.040 15.644 1.00 92.62 270 MET A C 1
ATOM 1859 O O . MET A 1 270 ? -10.781 6.112 16.863 1.00 92.62 270 MET A O 1
ATOM 1863 N N . VAL A 1 271 ? -10.561 4.979 14.939 1.00 92.81 271 VAL A N 1
ATOM 1864 C CA . VAL A 1 271 ? -9.986 3.774 15.549 1.00 92.81 271 VAL A CA 1
ATOM 1865 C C . VAL A 1 271 ? -8.472 3.764 15.354 1.00 92.81 271 VAL A C 1
ATOM 1867 O O . VAL A 1 271 ? -7.965 3.549 14.252 1.00 92.81 271 VAL A O 1
ATOM 1870 N N . ALA A 1 272 ? -7.742 3.985 16.445 1.00 93.50 272 ALA A N 1
ATOM 1871 C CA . ALA A 1 272 ? -6.282 3.936 16.492 1.00 93.50 272 ALA A CA 1
ATOM 1872 C C . ALA A 1 272 ? -5.748 2.519 16.785 1.00 93.50 272 ALA A C 1
ATOM 1874 O O . ALA A 1 272 ? -6.435 1.699 17.397 1.00 93.50 272 ALA A O 1
ATOM 1875 N N . GLY A 1 273 ? -4.500 2.244 16.394 1.00 93.94 273 GLY A N 1
ATOM 1876 C CA . GLY A 1 273 ? -3.816 0.971 16.652 1.00 93.94 273 GLY A CA 1
ATOM 1877 C C . GLY A 1 273 ? -4.278 -0.197 15.774 1.00 93.94 273 GLY A C 1
ATOM 1878 O O . GLY A 1 273 ? -3.953 -1.349 16.065 1.00 93.94 273 GLY A O 1
ATOM 1879 N N . VAL A 1 274 ? -5.033 0.076 14.710 1.00 95.81 274 VAL A N 1
ATOM 1880 C CA . VAL A 1 274 ? -5.478 -0.926 13.735 1.00 95.81 274 VAL A CA 1
ATOM 1881 C C . VAL A 1 274 ? -4.330 -1.219 12.789 1.00 95.81 274 VAL A C 1
ATOM 1883 O O . VAL A 1 274 ? -3.785 -0.310 12.174 1.00 95.81 274 VAL A O 1
ATOM 1886 N N . HIS A 1 275 ? -3.981 -2.489 12.630 1.00 95.81 275 HIS A N 1
ATOM 1887 C CA . HIS A 1 275 ? -3.040 -2.900 11.600 1.00 95.81 275 HIS A CA 1
ATOM 1888 C C . HIS A 1 275 ? -3.793 -2.949 10.269 1.00 95.81 275 HIS A C 1
ATOM 1890 O O . HIS A 1 275 ? -4.680 -3.785 10.062 1.00 95.81 275 HIS A O 1
ATOM 1896 N N . VAL A 1 276 ? -3.442 -2.035 9.379 1.00 96.12 276 VAL A N 1
ATOM 1897 C CA . VAL A 1 276 ? -3.997 -1.902 8.040 1.00 96.12 276 VAL A CA 1
ATOM 1898 C C . VAL A 1 276 ? -3.115 -2.704 7.092 1.00 96.12 276 VAL A C 1
ATOM 1900 O O . VAL A 1 276 ? -1.979 -2.329 6.829 1.00 96.12 276 VAL A O 1
ATOM 1903 N N . ALA A 1 277 ? -3.617 -3.830 6.590 1.00 95.31 277 ALA A N 1
ATOM 1904 C CA . ALA A 1 277 ? -2.913 -4.671 5.630 1.00 95.31 277 ALA A CA 1
ATOM 1905 C C . ALA A 1 277 ? -3.481 -4.460 4.223 1.00 95.31 277 ALA A C 1
ATOM 1907 O O . ALA A 1 277 ? -4.664 -4.699 3.971 1.00 95.31 277 ALA A O 1
ATOM 1908 N N . VAL A 1 278 ? -2.623 -4.057 3.290 1.00 95.38 278 VAL A N 1
ATOM 1909 C CA . VAL A 1 278 ? -2.947 -3.953 1.867 1.00 95.38 278 VAL A CA 1
ATOM 1910 C C . VAL A 1 278 ? -2.553 -5.261 1.192 1.00 95.38 278 VAL A C 1
ATOM 1912 O O . VAL A 1 278 ? -1.384 -5.647 1.200 1.00 95.38 278 VAL A O 1
ATOM 1915 N N . LEU A 1 279 ? -3.524 -5.972 0.628 1.00 94.25 279 LEU A N 1
ATOM 1916 C CA . LEU A 1 279 ? -3.357 -7.321 0.092 1.00 94.25 279 LEU A CA 1
ATOM 1917 C C . LEU A 1 279 ? -3.412 -7.324 -1.435 1.00 94.25 279 LEU A C 1
ATOM 1919 O O . LEU A 1 279 ? -4.294 -6.707 -2.036 1.00 94.25 279 LEU A O 1
ATOM 1923 N N . ARG A 1 280 ? -2.510 -8.077 -2.070 1.00 92.12 280 ARG A N 1
ATOM 1924 C CA . ARG A 1 280 ? -2.547 -8.314 -3.519 1.00 92.12 280 ARG A CA 1
ATOM 1925 C C . ARG A 1 280 ? -3.810 -9.088 -3.891 1.00 92.12 280 ARG A C 1
ATOM 1927 O O . ARG A 1 280 ? -4.148 -10.089 -3.262 1.00 92.12 280 ARG A O 1
ATOM 1934 N N . THR A 1 281 ? -4.482 -8.669 -4.957 1.00 94.06 281 THR A N 1
ATOM 1935 C CA . THR A 1 281 ? -5.702 -9.330 -5.459 1.00 94.06 281 THR A CA 1
ATOM 1936 C C . THR A 1 281 ? -5.444 -10.711 -6.069 1.00 94.06 281 THR A C 1
ATOM 1938 O O . THR A 1 281 ? -6.359 -11.529 -6.142 1.00 94.06 281 THR A O 1
ATOM 1941 N N . SER A 1 282 ? -4.207 -10.994 -6.486 1.00 90.38 282 SER A N 1
ATOM 1942 C CA . SER A 1 282 ? -3.811 -12.255 -7.121 1.00 90.38 282 SER A CA 1
ATOM 1943 C C . SER A 1 282 ? -3.653 -13.419 -6.139 1.00 90.38 282 SER A C 1
ATOM 1945 O O . SER A 1 282 ? -4.012 -14.549 -6.473 1.00 90.38 282 SER A O 1
ATOM 1947 N N . ASP A 1 283 ? -3.100 -13.166 -4.951 1.00 90.25 283 ASP A N 1
ATOM 1948 C CA . ASP A 1 283 ? -2.692 -14.213 -4.007 1.00 90.25 283 ASP A CA 1
ATOM 1949 C C . ASP A 1 283 ? -2.936 -13.878 -2.524 1.00 90.25 283 ASP A C 1
ATOM 1951 O O . ASP A 1 283 ? -2.602 -14.686 -1.657 1.00 90.25 283 ASP A O 1
ATOM 1955 N N . PHE A 1 284 ? -3.540 -12.722 -2.224 1.00 90.31 284 PHE A N 1
ATOM 1956 C CA . PHE A 1 284 ? -3.787 -12.209 -0.870 1.00 90.31 284 PHE A CA 1
ATOM 1957 C C . PHE A 1 284 ? -2.528 -12.031 -0.009 1.00 90.31 284 PHE A C 1
ATOM 1959 O O . PHE A 1 284 ? -2.631 -11.869 1.209 1.00 90.31 284 PHE A O 1
ATOM 1966 N N . SER A 1 285 ? -1.337 -12.040 -0.610 1.00 90.38 285 SER A N 1
ATOM 1967 C CA . SER A 1 285 ? -0.110 -11.678 0.093 1.00 90.38 285 SER A CA 1
ATOM 1968 C C . SER A 1 285 ? -0.124 -10.194 0.457 1.00 90.38 285 SER A C 1
ATOM 1970 O O . SER A 1 285 ? -0.706 -9.367 -0.250 1.00 90.38 285 SER A O 1
ATOM 1972 N N . ILE A 1 286 ? 0.533 -9.844 1.562 1.00 90.69 286 ILE A N 1
ATOM 1973 C CA . ILE A 1 286 ? 0.667 -8.451 1.990 1.00 90.69 286 ILE A CA 1
ATOM 1974 C C . ILE A 1 286 ? 1.572 -7.729 0.984 1.00 90.69 286 ILE A C 1
ATOM 1976 O O . ILE A 1 286 ? 2.722 -8.120 0.764 1.00 90.69 286 ILE A O 1
ATOM 1980 N N . ALA A 1 287 ? 1.029 -6.706 0.332 1.00 89.75 287 ALA A N 1
ATOM 1981 C CA . ALA A 1 287 ? 1.768 -5.782 -0.519 1.00 89.75 287 ALA A CA 1
ATOM 1982 C C . ALA A 1 287 ? 2.421 -4.690 0.325 1.00 89.75 287 ALA A C 1
ATOM 1984 O O . ALA A 1 287 ? 3.593 -4.374 0.130 1.00 89.75 287 ALA A O 1
ATOM 1985 N N . ALA A 1 288 ? 1.665 -4.167 1.286 1.00 90.88 288 ALA A N 1
ATOM 1986 C CA . ALA A 1 288 ? 2.147 -3.228 2.275 1.00 90.88 288 ALA A CA 1
ATOM 1987 C C . ALA A 1 288 ? 1.207 -3.168 3.481 1.00 90.88 288 ALA A C 1
ATOM 1989 O O . ALA A 1 288 ? 0.174 -3.841 3.512 1.00 90.88 288 ALA A O 1
ATOM 1990 N N . GLY A 1 289 ? 1.561 -2.366 4.476 1.00 90.62 289 GLY A N 1
ATOM 1991 C CA . GLY A 1 289 ? 0.678 -2.068 5.585 1.00 90.62 289 GLY A CA 1
ATOM 1992 C C . GLY A 1 289 ? 1.163 -0.881 6.394 1.00 90.62 289 GLY A C 1
ATOM 1993 O O . GLY A 1 289 ? 2.253 -0.369 6.154 1.00 90.62 289 GLY A O 1
ATOM 1994 N N . ASP A 1 290 ? 0.320 -0.471 7.327 1.00 94.25 290 ASP A N 1
ATOM 1995 C CA . ASP A 1 290 ? 0.586 0.591 8.291 1.00 94.25 290 ASP A CA 1
ATOM 1996 C C . ASP A 1 290 ? -0.226 0.328 9.574 1.00 94.25 290 ASP A C 1
ATOM 1998 O O . ASP A 1 290 ? -1.102 -0.546 9.603 1.00 94.25 290 ASP A O 1
ATOM 2002 N N . ILE A 1 291 ? 0.066 1.051 10.652 1.00 93.62 291 ILE A N 1
ATOM 2003 C CA . ILE A 1 291 ? -0.706 1.020 11.895 1.00 93.62 291 ILE A CA 1
ATOM 2004 C C . ILE A 1 291 ? -1.411 2.358 12.061 1.00 93.62 291 ILE A C 1
ATOM 2006 O O . ILE A 1 291 ? -0.768 3.402 12.126 1.00 93.62 291 ILE A O 1
ATOM 2010 N N . SER A 1 292 ? -2.735 2.319 12.210 1.00 94.50 292 SER A N 1
ATOM 2011 C CA . SER A 1 292 ? -3.529 3.533 12.322 1.00 94.50 292 SER A CA 1
ATOM 2012 C C . SER A 1 292 ? -3.090 4.385 13.521 1.00 94.50 292 SER A C 1
ATOM 2014 O O . SER A 1 292 ? -2.971 3.911 14.657 1.00 94.50 292 SER A O 1
ATOM 2016 N N . SER A 1 293 ? -2.821 5.661 13.264 1.00 90.38 293 SER A N 1
ATOM 2017 C CA . SER A 1 293 ? -2.181 6.562 14.215 1.00 90.38 293 SER A CA 1
ATOM 2018 C C . SER A 1 293 ? -3.045 6.828 15.445 1.00 90.38 293 SER A C 1
ATOM 2020 O O . SER A 1 293 ? -4.276 6.833 15.400 1.00 90.38 293 SER A O 1
ATOM 2022 N N . THR A 1 294 ? -2.398 7.092 16.577 1.00 86.88 294 THR A N 1
ATOM 2023 C CA . THR A 1 294 ? -3.091 7.560 17.782 1.00 86.88 294 THR A CA 1
ATOM 2024 C C . THR A 1 294 ? -3.057 9.088 17.830 1.00 86.88 294 THR A C 1
ATOM 2026 O O . THR A 1 294 ? -1.990 9.658 17.613 1.00 86.88 294 THR A O 1
ATOM 2029 N N . PRO A 1 295 ? -4.171 9.778 18.142 1.00 83.75 295 PRO A N 1
ATOM 2030 C CA . PRO A 1 295 ? -5.537 9.274 18.342 1.00 83.75 295 PRO A CA 1
ATOM 2031 C C . PRO A 1 295 ? -6.388 9.255 17.055 1.00 83.75 295 PRO A C 1
ATOM 2033 O O . PRO A 1 295 ? -7.588 9.014 17.128 1.00 83.75 295 PRO A O 1
ATOM 2036 N N . HIS A 1 296 ? -5.807 9.573 15.895 1.00 84.94 296 HIS A N 1
ATOM 2037 C CA . HIS A 1 296 ? -6.561 9.974 14.702 1.00 84.94 296 HIS A CA 1
ATOM 2038 C C . HIS A 1 296 ? -6.945 8.838 13.747 1.00 84.94 296 HIS A C 1
ATOM 2040 O O . HIS A 1 296 ? -7.580 9.096 12.729 1.00 84.94 296 HIS A O 1
ATOM 2046 N N . GLY A 1 297 ? -6.555 7.595 14.032 1.00 91.44 297 GLY A N 1
ATOM 2047 C CA . GLY A 1 297 ? -6.863 6.434 13.198 1.00 91.44 297 GLY A CA 1
ATOM 2048 C C . GLY A 1 297 ? -6.339 6.544 11.764 1.00 91.44 297 GLY A C 1
ATOM 2049 O O . GLY A 1 297 ? -6.862 5.868 10.880 1.00 91.44 297 GLY A O 1
ATOM 2050 N N . HIS A 1 298 ? -5.349 7.402 11.513 1.00 94.69 298 HIS A N 1
ATOM 2051 C CA . HIS A 1 298 ? -4.846 7.691 10.172 1.00 94.69 298 HIS A CA 1
ATOM 2052 C C . HIS A 1 298 ? -3.811 6.664 9.727 1.00 94.69 298 HIS A C 1
ATOM 2054 O O . HIS A 1 298 ? -3.004 6.248 10.553 1.00 94.69 298 HIS A O 1
ATOM 2060 N N . PHE A 1 299 ? -3.815 6.292 8.452 1.00 94.19 299 PHE A N 1
ATOM 2061 C CA . PHE A 1 299 ? -2.798 5.430 7.862 1.00 94.19 299 PHE A CA 1
ATOM 2062 C C . PHE A 1 299 ? -2.363 5.953 6.494 1.00 94.19 299 PHE A C 1
ATOM 2064 O O . PHE A 1 299 ? -3.188 6.509 5.765 1.00 94.19 299 PHE A O 1
ATOM 2071 N N . ASP A 1 300 ? -1.106 5.701 6.137 1.00 93.00 300 ASP A N 1
ATOM 2072 C CA . ASP A 1 300 ? -0.502 6.056 4.853 1.00 93.00 300 ASP A CA 1
ATOM 2073 C C . ASP A 1 300 ? 0.374 4.916 4.333 1.00 93.00 300 ASP A C 1
ATOM 2075 O O . ASP A 1 300 ? 1.200 4.349 5.049 1.00 93.00 300 ASP A O 1
ATOM 2079 N N . VAL A 1 301 ? 0.220 4.579 3.056 1.00 91.19 301 VAL A N 1
ATOM 2080 C CA . VAL A 1 301 ? 0.924 3.455 2.440 1.00 91.19 301 VAL A CA 1
ATOM 2081 C C . VAL A 1 301 ? 1.371 3.819 1.029 1.00 91.19 301 VAL A C 1
ATOM 2083 O O . VAL A 1 301 ? 0.558 4.232 0.207 1.00 91.19 301 VAL A O 1
ATOM 2086 N N . ALA A 1 302 ? 2.653 3.620 0.724 1.00 89.44 302 ALA A N 1
ATOM 2087 C CA . ALA A 1 302 ? 3.159 3.650 -0.646 1.00 89.44 302 ALA A CA 1
ATOM 2088 C C . ALA A 1 302 ? 3.096 2.242 -1.254 1.00 89.44 302 ALA A C 1
ATOM 2090 O O . ALA A 1 302 ? 3.450 1.254 -0.602 1.00 89.44 302 ALA A O 1
ATOM 2091 N N . LEU A 1 303 ? 2.621 2.138 -2.492 1.00 90.50 303 LEU A N 1
ATOM 2092 C CA . LEU A 1 303 ? 2.334 0.871 -3.162 1.00 90.50 303 LEU A CA 1
ATOM 2093 C C . LEU A 1 303 ? 2.801 0.920 -4.613 1.00 90.50 303 LEU A C 1
ATOM 2095 O O . LEU A 1 303 ? 2.717 1.958 -5.264 1.00 90.50 303 LEU A O 1
ATOM 2099 N N . ASP A 1 304 ? 3.222 -0.231 -5.141 1.00 90.06 304 ASP A N 1
ATOM 2100 C CA . ASP A 1 304 ? 3.273 -0.409 -6.593 1.00 90.06 304 ASP A CA 1
ATOM 2101 C C . ASP A 1 304 ? 1.884 -0.097 -7.191 1.00 90.06 304 ASP A C 1
ATOM 2103 O O . ASP A 1 304 ? 0.855 -0.343 -6.559 1.00 90.06 304 ASP A O 1
ATOM 2107 N N . VAL A 1 305 ? 1.834 0.411 -8.421 1.00 89.00 305 VAL A N 1
ATOM 2108 C CA . VAL A 1 305 ? 0.560 0.603 -9.136 1.00 89.00 305 VAL A CA 1
ATOM 2109 C C . VAL A 1 305 ? -0.171 -0.732 -9.284 1.00 89.00 305 VAL A C 1
ATOM 2111 O O . VAL A 1 305 ? 0.418 -1.738 -9.699 1.00 89.00 305 VAL A O 1
ATOM 2114 N N . GLY A 1 306 ? -1.468 -0.748 -8.982 1.00 91.44 306 GLY A N 1
ATOM 2115 C CA . GLY A 1 306 ? -2.278 -1.958 -9.076 1.00 91.44 306 GLY A CA 1
ATOM 2116 C C . GLY A 1 306 ? -3.575 -1.918 -8.278 1.00 91.44 306 GLY A C 1
ATOM 2117 O O . GLY A 1 306 ? -3.906 -0.932 -7.627 1.00 91.44 306 GLY A O 1
ATOM 2118 N N . SER A 1 307 ? -4.305 -3.030 -8.334 1.00 94.44 307 SER A N 1
ATOM 2119 C CA . SER A 1 307 ? -5.561 -3.226 -7.608 1.00 94.44 307 SER A CA 1
ATOM 2120 C C . SER A 1 307 ? -5.336 -4.074 -6.358 1.00 94.44 307 SER A C 1
ATOM 2122 O O . SER A 1 307 ? -4.815 -5.197 -6.443 1.00 94.44 307 SER A O 1
ATOM 2124 N N . TYR A 1 308 ? -5.794 -3.579 -5.210 1.00 95.31 308 TYR A N 1
ATOM 2125 C CA . TYR A 1 308 ? -5.559 -4.174 -3.893 1.00 95.31 308 TYR A CA 1
ATOM 2126 C C . TYR A 1 308 ? -6.842 -4.356 -3.088 1.00 95.31 308 TYR A C 1
ATOM 2128 O O . TYR A 1 308 ? -7.837 -3.676 -3.314 1.00 95.31 308 TYR A O 1
ATOM 2136 N N . PHE A 1 309 ? -6.807 -5.251 -2.103 1.00 95.75 309 PHE A N 1
ATOM 2137 C CA . PHE A 1 309 ? -7.799 -5.286 -1.029 1.00 95.75 309 PHE A CA 1
ATOM 2138 C C . PHE A 1 309 ? -7.234 -4.649 0.236 1.00 95.75 309 PHE A C 1
ATOM 2140 O O . PHE A 1 309 ? -6.053 -4.809 0.532 1.00 95.75 309 PHE A O 1
ATOM 2147 N N . LEU A 1 310 ? -8.092 -4.007 1.026 1.00 95.44 310 LEU A N 1
ATOM 2148 C CA . LEU A 1 310 ? -7.744 -3.547 2.366 1.00 95.44 310 LEU A CA 1
ATOM 2149 C C . LEU A 1 310 ? -8.302 -4.517 3.409 1.00 95.44 310 LEU A C 1
ATOM 2151 O O . LEU A 1 310 ? -9.490 -4.847 3.379 1.00 95.44 310 LEU A O 1
ATOM 2155 N N . TYR A 1 311 ? -7.455 -4.966 4.329 1.00 95.50 311 TYR A N 1
ATOM 2156 C CA . TYR A 1 311 ? -7.826 -5.835 5.439 1.00 95.50 311 TYR A CA 1
ATOM 2157 C C . TYR A 1 311 ? -7.388 -5.207 6.760 1.00 95.50 311 TYR A C 1
ATOM 2159 O O . TYR A 1 311 ? -6.224 -4.866 6.948 1.00 95.50 311 TYR A O 1
ATOM 2167 N N . LEU A 1 312 ? -8.331 -5.058 7.680 1.00 96.38 312 LEU A N 1
ATOM 2168 C CA . LEU A 1 312 ? -8.150 -4.373 8.951 1.00 96.38 312 LEU A CA 1
ATOM 2169 C C . LEU A 1 312 ? -8.046 -5.409 10.062 1.00 96.38 312 LEU A C 1
ATOM 2171 O O . LEU A 1 312 ? -8.886 -6.309 10.171 1.00 96.38 312 LEU A O 1
ATOM 2175 N N . ILE A 1 313 ? -7.020 -5.288 10.893 1.00 95.81 313 ILE A N 1
ATOM 2176 C CA . ILE A 1 313 ? -6.800 -6.158 12.045 1.00 95.81 313 ILE A CA 1
ATOM 2177 C C . ILE A 1 313 ? -6.764 -5.271 13.280 1.00 95.81 313 ILE A C 1
ATOM 2179 O O . ILE A 1 313 ? -5.887 -4.423 13.391 1.00 95.81 313 ILE A O 1
ATOM 2183 N N . ASP A 1 314 ? -7.687 -5.486 14.216 1.00 94.44 314 ASP A N 1
ATOM 2184 C CA . ASP A 1 314 ? -7.646 -4.856 15.538 1.00 94.44 314 ASP A CA 1
ATOM 2185 C C . ASP A 1 314 ? -7.013 -5.832 16.549 1.00 94.44 314 ASP A C 1
ATOM 2187 O O . ASP A 1 314 ? -7.677 -6.782 16.987 1.00 94.44 314 ASP A O 1
ATOM 2191 N N . PRO A 1 315 ? -5.742 -5.631 16.953 1.00 92.62 315 PRO A N 1
ATOM 2192 C CA . PRO A 1 315 ? -5.070 -6.514 17.903 1.00 92.62 315 PRO A CA 1
ATOM 2193 C C . PRO A 1 315 ? -5.693 -6.484 19.305 1.00 92.62 315 PRO A C 1
ATOM 2195 O O . PRO A 1 315 ? -5.504 -7.424 20.077 1.00 92.62 315 PRO A O 1
ATOM 2198 N N . SER A 1 316 ? -6.441 -5.431 19.651 1.00 89.44 316 SER A N 1
ATOM 2199 C CA . SER A 1 316 ? -7.120 -5.318 20.946 1.00 89.44 316 SER A CA 1
ATOM 2200 C C . SER A 1 316 ? -8.380 -6.189 21.034 1.00 89.44 316 SER A C 1
ATOM 2202 O O . SER A 1 316 ? -8.885 -6.455 22.130 1.00 89.44 316 SER A O 1
ATOM 2204 N N . GLY A 1 317 ? -8.903 -6.636 19.886 1.00 88.81 317 GLY A N 1
ATOM 2205 C CA . GLY A 1 317 ? -10.150 -7.390 19.790 1.00 88.81 317 GLY A CA 1
ATOM 2206 C C . GLY A 1 317 ? -11.374 -6.592 20.243 1.00 88.81 317 GLY A C 1
ATOM 2207 O O . GLY A 1 317 ? -12.318 -7.179 20.784 1.00 88.81 317 GLY A O 1
ATOM 2208 N N . ARG A 1 318 ? -11.347 -5.259 20.115 1.00 89.38 318 ARG A N 1
ATOM 2209 C CA . ARG A 1 318 ? -12.503 -4.385 20.370 1.00 89.38 318 ARG A CA 1
ATOM 2210 C C . ARG A 1 318 ? -13.413 -4.290 19.153 1.00 89.38 318 ARG A C 1
ATOM 2212 O O . ARG A 1 318 ? -14.618 -4.146 19.339 1.00 89.38 318 ARG A O 1
ATOM 2219 N N . HIS A 1 319 ? -12.856 -4.480 17.965 1.00 92.94 319 HIS A N 1
ATOM 2220 C CA . HIS A 1 319 ? -13.544 -4.482 16.683 1.00 92.94 319 HIS A CA 1
ATOM 2221 C C . HIS A 1 319 ? -13.373 -5.811 15.948 1.00 92.94 319 HIS A C 1
ATOM 2223 O O . HIS A 1 319 ? -12.458 -6.596 16.215 1.00 92.94 319 HIS A O 1
ATOM 2229 N N . VAL A 1 320 ? -14.278 -6.075 15.009 1.00 92.50 320 VAL A N 1
ATOM 2230 C CA . VAL A 1 320 ? -14.217 -7.239 14.128 1.00 92.50 320 VAL A CA 1
ATOM 2231 C C . VAL A 1 320 ? -13.177 -6.983 13.038 1.00 92.50 320 VAL A C 1
ATOM 2233 O O . VAL A 1 320 ? -13.361 -6.117 12.187 1.00 92.50 320 VAL A O 1
ATOM 2236 N N . SER A 1 321 ? -12.094 -7.760 13.045 1.00 94.19 321 SER A N 1
ATOM 2237 C CA . SER A 1 321 ? -11.102 -7.758 11.963 1.00 94.19 321 SER A CA 1
ATOM 2238 C C . SER A 1 321 ? -11.696 -8.326 10.670 1.00 94.19 321 SER A C 1
ATOM 2240 O O . SER A 1 321 ? -12.382 -9.353 10.702 1.00 94.19 321 SER A O 1
ATOM 2242 N N . GLY A 1 322 ? -11.402 -7.712 9.526 1.00 93.88 322 GLY A N 1
ATOM 2243 C CA . GLY A 1 322 ? -11.992 -8.109 8.250 1.00 93.88 322 GLY A CA 1
ATOM 2244 C C . GLY A 1 322 ? -11.604 -7.220 7.074 1.00 93.88 322 GLY A C 1
ATOM 2245 O O . GLY A 1 322 ? -10.836 -6.271 7.213 1.00 93.88 322 GLY A O 1
ATOM 2246 N N . PHE A 1 323 ? -12.146 -7.546 5.900 1.00 93.19 323 PHE A N 1
ATOM 2247 C CA . PHE A 1 323 ? -12.001 -6.711 4.709 1.00 93.19 323 PHE A CA 1
ATOM 2248 C C . PHE A 1 323 ? -12.767 -5.397 4.860 1.00 93.19 323 PHE A C 1
ATOM 2250 O O . PHE A 1 323 ? -13.844 -5.359 5.457 1.00 93.19 323 PHE A O 1
ATOM 2257 N N . PHE A 1 324 ? -12.233 -4.337 4.259 1.00 86.81 324 PHE A N 1
ATOM 2258 C CA . PHE A 1 324 ? -12.990 -3.113 4.044 1.00 86.81 324 PHE A CA 1
ATOM 2259 C C . PHE A 1 324 ? -14.132 -3.378 3.048 1.00 86.81 324 PHE A C 1
ATOM 2261 O O . PHE A 1 324 ? -13.905 -3.524 1.846 1.00 86.81 324 PHE A O 1
ATOM 2268 N N . GLY A 1 325 ? -15.359 -3.464 3.571 1.00 78.25 325 GLY A N 1
ATOM 2269 C CA . GLY A 1 325 ? -16.549 -3.832 2.800 1.00 78.25 325 GLY A CA 1
ATOM 2270 C C . GLY A 1 325 ? -16.582 -5.317 2.390 1.00 78.25 325 GLY A C 1
ATOM 2271 O O . GLY A 1 325 ? -15.757 -6.118 2.840 1.00 78.25 325 GLY A O 1
ATOM 2272 N N . PRO A 1 326 ? -17.514 -5.734 1.501 1.00 77.94 326 PRO A N 1
ATOM 2273 C CA . PRO A 1 326 ? -17.253 -6.928 0.689 1.00 77.94 326 PRO A CA 1
ATOM 2274 C C . PRO A 1 326 ? -15.910 -6.721 -0.030 1.00 77.94 326 PRO A C 1
ATOM 2276 O O . PRO A 1 326 ? -15.572 -5.560 -0.242 1.00 77.94 326 PRO A O 1
ATOM 2279 N N . PRO A 1 327 ? -15.153 -7.768 -0.413 1.00 77.94 327 PRO A N 1
ATOM 2280 C CA . PRO A 1 327 ? -13.821 -7.609 -1.002 1.00 77.94 327 PRO A CA 1
ATOM 2281 C C . PRO A 1 327 ? -13.887 -6.709 -2.246 1.00 77.94 327 PRO A C 1
ATOM 2283 O O . PRO A 1 327 ? -14.178 -7.162 -3.352 1.00 77.94 327 PRO A O 1
ATOM 2286 N N . THR A 1 328 ? -13.671 -5.417 -2.014 1.00 86.69 328 THR A N 1
ATOM 2287 C CA . THR A 1 328 ? -13.787 -4.309 -2.956 1.00 86.69 328 THR A CA 1
ATOM 2288 C C . THR A 1 328 ? -12.368 -3.886 -3.240 1.00 86.69 328 THR A C 1
ATOM 2290 O O . THR A 1 328 ? -11.578 -3.697 -2.313 1.00 86.69 328 THR A O 1
ATOM 2293 N N . THR A 1 329 ? -12.027 -3.816 -4.518 1.00 93.19 329 THR A N 1
ATOM 2294 C CA . THR A 1 329 ? -10.684 -3.433 -4.923 1.00 93.19 329 THR A CA 1
ATOM 2295 C C . THR A 1 329 ? -10.511 -1.927 -4.803 1.00 93.19 329 THR A C 1
ATOM 2297 O O . THR A 1 329 ? -11.414 -1.165 -5.142 1.00 93.19 329 THR A O 1
ATOM 2300 N N . ILE A 1 330 ? -9.339 -1.524 -4.331 1.00 94.06 330 ILE A N 1
ATOM 2301 C CA . ILE A 1 330 ? -8.830 -0.159 -4.392 1.00 94.06 330 ILE A CA 1
ATOM 2302 C C . ILE A 1 330 ? -7.794 -0.141 -5.510 1.00 94.06 330 ILE A C 1
ATOM 2304 O O . ILE A 1 330 ? -6.843 -0.925 -5.469 1.00 94.06 330 ILE A O 1
ATOM 2308 N N . ASP A 1 331 ? -8.002 0.717 -6.503 1.00 93.94 331 ASP A N 1
ATOM 2309 C CA . ASP A 1 331 ? -7.084 0.886 -7.624 1.00 93.94 331 ASP A CA 1
ATOM 2310 C C . ASP A 1 331 ? -6.126 2.034 -7.310 1.00 93.94 331 ASP A C 1
ATOM 2312 O O . ASP A 1 331 ? -6.544 3.172 -7.126 1.00 93.94 331 ASP A O 1
ATOM 2316 N N . VAL A 1 332 ? -4.837 1.723 -7.229 1.00 92.44 332 VAL A N 1
ATOM 2317 C CA . VAL A 1 332 ? -3.770 2.691 -6.972 1.00 92.44 332 VAL A CA 1
ATOM 2318 C C . VAL A 1 332 ? -3.100 3.028 -8.297 1.00 92.44 332 VAL A C 1
ATOM 2320 O O . VAL A 1 332 ? -2.547 2.141 -8.952 1.00 92.44 332 VAL A O 1
ATOM 2323 N N . ALA A 1 333 ? -3.157 4.301 -8.691 1.00 88.81 333 ALA A N 1
ATOM 2324 C CA . ALA A 1 333 ? -2.574 4.822 -9.925 1.00 88.81 333 ALA A CA 1
ATOM 2325 C C . ALA A 1 333 ? -1.233 5.541 -9.683 1.00 88.81 333 ALA A C 1
ATOM 2327 O O . ALA A 1 333 ? -0.928 5.973 -8.573 1.00 88.81 333 ALA A O 1
ATOM 2328 N N . ALA A 1 334 ? -0.424 5.662 -10.739 1.00 83.81 334 ALA A N 1
ATOM 2329 C CA . ALA A 1 334 ? 0.926 6.219 -10.659 1.00 83.81 334 ALA A CA 1
ATOM 2330 C C . ALA A 1 334 ? 0.925 7.708 -10.283 1.00 83.81 334 ALA A C 1
ATOM 2332 O O . ALA A 1 334 ? 0.320 8.533 -10.983 1.00 83.81 334 ALA A O 1
ATOM 2333 N N . GLY A 1 335 ? 1.651 8.047 -9.217 1.00 78.44 335 GLY A N 1
ATOM 2334 C CA . GLY A 1 335 ? 1.796 9.400 -8.683 1.00 78.44 335 GLY A CA 1
ATOM 2335 C C . GLY A 1 335 ? 0.532 9.966 -8.034 1.00 78.44 335 GLY A C 1
ATOM 2336 O O . GLY A 1 335 ? 0.517 11.141 -7.667 1.00 78.44 335 GLY A O 1
ATOM 2337 N N . GLU A 1 336 ? -0.533 9.171 -7.903 1.00 86.56 336 GLU A N 1
ATOM 2338 C CA . GLU A 1 336 ? -1.805 9.619 -7.340 1.00 86.56 336 GLU A CA 1
ATOM 2339 C C . GLU A 1 336 ? -1.963 9.175 -5.884 1.00 86.56 336 GLU A C 1
ATOM 2341 O O . GLU A 1 336 ? -1.489 8.113 -5.473 1.00 86.56 336 GLU A O 1
ATOM 2346 N N . LEU A 1 337 ? -2.642 10.021 -5.106 1.00 89.44 337 LEU A N 1
ATOM 2347 C CA . LEU A 1 337 ? -3.094 9.696 -3.762 1.00 89.44 337 LEU A CA 1
ATOM 2348 C C . LEU A 1 337 ? -4.531 9.191 -3.831 1.00 89.44 337 LEU A C 1
ATOM 2350 O O . LEU A 1 337 ? -5.460 9.973 -4.034 1.00 89.44 337 LEU A O 1
ATOM 2354 N N . GLU A 1 338 ? -4.699 7.900 -3.602 1.00 94.62 338 GLU A N 1
ATOM 2355 C CA . GLU A 1 338 ? -5.996 7.281 -3.403 1.00 94.62 338 GLU A CA 1
ATOM 2356 C C . GLU A 1 338 ? -6.395 7.372 -1.928 1.00 94.62 338 GLU A C 1
ATOM 2358 O O . GLU A 1 338 ? -5.570 7.202 -1.024 1.00 94.62 338 GLU A O 1
ATOM 2363 N N . THR A 1 339 ? -7.674 7.651 -1.668 1.00 94.69 339 THR A N 1
ATOM 2364 C CA . THR A 1 339 ? -8.173 7.814 -0.297 1.00 94.69 339 THR A CA 1
ATOM 2365 C C . THR A 1 339 ? -9.192 6.745 0.064 1.00 94.69 339 THR A C 1
ATOM 2367 O O . THR A 1 339 ? -10.155 6.523 -0.665 1.00 94.69 339 THR A O 1
ATOM 2370 N N . ALA A 1 340 ? -9.032 6.121 1.230 1.00 93.00 340 ALA A N 1
ATOM 2371 C CA . ALA A 1 340 ? -9.972 5.135 1.753 1.00 93.00 340 ALA A CA 1
ATOM 2372 C C . ALA A 1 340 ? -10.486 5.531 3.141 1.00 93.00 340 ALA A C 1
ATOM 2374 O O . ALA A 1 340 ? -9.755 6.065 3.969 1.00 93.00 340 ALA A O 1
ATOM 2375 N N . GLN A 1 341 ? -11.760 5.246 3.411 1.00 93.06 341 GLN A N 1
ATOM 2376 C CA . GLN A 1 341 ? -12.396 5.503 4.711 1.00 93.06 341 GLN A CA 1
ATOM 2377 C C . GLN A 1 341 ? -12.937 4.190 5.292 1.00 93.06 341 GLN A C 1
ATOM 2379 O O . GLN A 1 341 ? -14.154 3.977 5.323 1.00 93.06 341 GLN A O 1
ATOM 2384 N N . PRO A 1 342 ? -12.045 3.253 5.666 1.00 94.19 342 PRO A N 1
ATOM 2385 C CA . PRO A 1 342 ? -12.448 1.990 6.250 1.00 94.19 342 PRO A CA 1
ATOM 2386 C C . PRO A 1 342 ? -13.260 2.163 7.526 1.00 94.19 342 PRO A C 1
ATOM 2388 O O . PRO A 1 342 ? -12.933 2.983 8.377 1.00 94.19 342 PRO A O 1
ATOM 2391 N N . THR A 1 343 ? -14.288 1.333 7.678 1.00 92.94 343 THR A N 1
ATOM 2392 C CA . THR A 1 343 ? -15.037 1.198 8.928 1.00 92.94 343 THR A CA 1
ATOM 2393 C C . THR A 1 343 ? -14.795 -0.176 9.537 1.00 92.94 343 THR A C 1
ATOM 2395 O O . THR A 1 343 ? -14.611 -1.159 8.814 1.00 92.94 343 THR A O 1
ATOM 2398 N N . MET A 1 344 ? -14.795 -0.253 10.865 1.00 92.50 344 MET A N 1
ATOM 2399 C CA . MET A 1 344 ? -14.762 -1.510 11.605 1.00 92.50 344 MET A CA 1
ATOM 2400 C C . MET A 1 344 ? -15.987 -1.625 12.505 1.00 92.50 344 MET A C 1
ATOM 2402 O O . MET A 1 344 ? -16.294 -0.715 13.275 1.00 92.50 344 MET A O 1
ATOM 2406 N N . ALA A 1 345 ? -16.661 -2.772 12.437 1.00 90.94 345 ALA A N 1
ATOM 2407 C CA . ALA A 1 345 ? -17.769 -3.068 13.330 1.00 90.94 345 ALA A CA 1
ATOM 2408 C C . ALA A 1 345 ? -17.244 -3.308 14.756 1.00 90.94 345 ALA A C 1
ATOM 2410 O O . ALA A 1 345 ? -16.285 -4.076 14.923 1.00 90.94 345 ALA A O 1
ATOM 2411 N N . PRO A 1 346 ? -17.865 -2.733 15.798 1.00 90.31 346 PRO A N 1
ATOM 2412 C CA . PRO A 1 346 ? -17.542 -3.089 17.172 1.00 90.31 346 PRO A CA 1
ATOM 2413 C C . PRO A 1 346 ? -17.781 -4.589 17.397 1.00 90.31 346 PRO 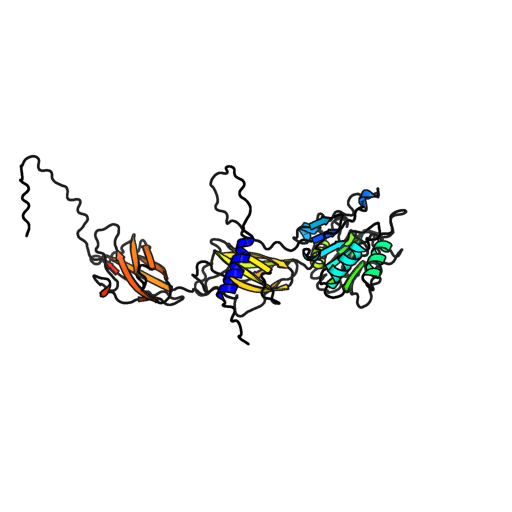A C 1
ATOM 2415 O O . PRO A 1 346 ? -18.751 -5.166 16.914 1.00 90.31 346 PRO A O 1
ATOM 2418 N N . ALA A 1 347 ? -16.896 -5.240 18.149 1.00 91.94 347 ALA A N 1
ATOM 2419 C CA . ALA A 1 347 ? -17.023 -6.643 18.565 1.00 91.94 347 ALA A CA 1
ATOM 2420 C C . ALA A 1 347 ? -17.548 -6.780 20.005 1.00 91.94 347 ALA A C 1
ATOM 2422 O O . ALA A 1 347 ? -17.711 -7.887 20.525 1.00 91.94 347 ALA A O 1
ATOM 2423 N N . ARG A 1 348 ? -17.773 -5.646 20.673 1.00 91.38 348 ARG A N 1
ATOM 2424 C CA . ARG A 1 348 ? -18.072 -5.533 22.101 1.00 91.38 348 ARG A CA 1
ATOM 2425 C C . ARG A 1 348 ? -19.250 -4.591 22.320 1.00 91.38 348 ARG A C 1
ATOM 2427 O O . ARG A 1 348 ? -19.575 -3.799 21.441 1.00 91.38 348 ARG A O 1
ATOM 2434 N N . GLY A 1 349 ? -19.900 -4.716 23.467 1.00 92.75 349 GLY A N 1
ATOM 2435 C CA . GLY A 1 349 ? -20.950 -3.806 23.918 1.00 92.75 349 GLY A CA 1
ATOM 2436 C C . GLY A 1 349 ? -20.505 -2.975 25.115 1.00 92.75 349 GLY A C 1
ATOM 2437 O O . GLY A 1 349 ? -19.338 -3.003 25.526 1.00 92.75 349 GLY A O 1
ATOM 2438 N N . SER A 1 350 ? -21.454 -2.255 25.696 1.00 94.19 350 SER A N 1
ATOM 2439 C CA . SER A 1 350 ? -21.232 -1.399 26.862 1.00 94.19 350 SER A CA 1
ATOM 2440 C C . SER A 1 350 ? -22.424 -1.427 27.823 1.00 94.19 350 SER A C 1
ATOM 2442 O O . SER A 1 350 ? -23.533 -1.836 27.467 1.00 94.19 350 SER A O 1
ATOM 2444 N N . LEU A 1 351 ? -22.179 -0.996 29.061 1.00 97.69 351 LEU A N 1
ATOM 2445 C CA . LEU A 1 351 ? -23.214 -0.644 30.037 1.00 97.69 351 LEU A CA 1
ATOM 2446 C C . LEU A 1 351 ? -23.142 0.859 30.312 1.00 97.69 351 LEU A C 1
ATOM 2448 O O . LEU A 1 351 ? -22.043 1.417 30.352 1.00 97.69 351 LEU A O 1
ATOM 2452 N N . SER A 1 352 ? -24.275 1.508 30.551 1.00 97.88 352 SER A N 1
ATOM 2453 C CA . SER A 1 352 ? -24.307 2.902 30.998 1.00 97.88 352 SER A CA 1
ATOM 2454 C C . SER A 1 352 ? -25.446 3.155 31.974 1.00 97.88 352 SER A C 1
ATOM 2456 O O . SER A 1 352 ? -26.502 2.531 31.879 1.00 97.88 352 SER A O 1
ATOM 2458 N N . GLY A 1 353 ? -25.251 4.132 32.847 1.00 98.19 353 GLY A N 1
ATOM 2459 C CA . GLY A 1 353 ? -26.265 4.581 33.791 1.00 98.19 353 GLY A CA 1
ATOM 2460 C C . GLY A 1 353 ? -25.776 5.766 34.611 1.00 98.19 353 GLY A C 1
ATOM 2461 O O . GLY A 1 353 ? -24.776 6.409 34.273 1.00 98.19 353 GLY A O 1
ATOM 2462 N N . THR A 1 354 ? -26.474 6.033 35.703 1.00 98.38 354 THR A N 1
ATOM 2463 C CA . THR A 1 354 ? -26.212 7.119 36.645 1.00 98.38 354 THR A CA 1
ATOM 2464 C C . THR A 1 354 ? -26.206 6.578 38.068 1.00 98.38 354 THR A C 1
ATOM 2466 O O . THR A 1 354 ? -27.070 5.792 38.448 1.00 98.38 354 THR A O 1
ATOM 2469 N N . VAL A 1 355 ? -25.243 7.023 38.874 1.00 98.31 355 VAL A N 1
ATOM 2470 C CA . VAL A 1 355 ? -25.196 6.723 40.308 1.00 98.31 355 VAL A CA 1
ATOM 2471 C C . VAL A 1 355 ? -25.577 7.967 41.097 1.00 98.31 355 VAL A C 1
ATOM 2473 O O . VAL A 1 355 ? -24.992 9.042 40.927 1.00 98.31 355 VAL A O 1
ATOM 2476 N N . THR A 1 356 ? -26.552 7.810 41.984 1.00 98.12 356 THR A N 1
ATOM 2477 C CA . THR A 1 356 ? -27.079 8.872 42.841 1.00 98.12 356 THR A CA 1
ATOM 2478 C C . THR A 1 356 ? -27.040 8.475 44.312 1.00 98.12 356 THR A C 1
ATOM 2480 O O . THR A 1 356 ? -26.779 7.331 44.672 1.00 98.12 356 THR A O 1
ATOM 2483 N N . ASP A 1 357 ? -27.220 9.462 45.177 1.00 96.38 357 ASP A N 1
ATOM 2484 C CA . ASP A 1 357 ? -27.390 9.302 46.612 1.00 96.38 357 ASP A CA 1
ATOM 2485 C C . ASP A 1 357 ? -28.871 9.054 46.911 1.00 96.38 357 ASP A C 1
ATOM 2487 O O . ASP A 1 357 ? -29.700 9.907 46.596 1.00 96.38 357 ASP A O 1
ATOM 2491 N N . ASP A 1 358 ? -29.203 7.923 47.533 1.00 95.75 358 ASP A N 1
ATOM 2492 C CA . ASP A 1 358 ? -30.598 7.489 47.733 1.00 95.75 358 ASP A CA 1
ATOM 2493 C C . ASP A 1 358 ? -31.447 8.512 48.508 1.00 95.75 358 ASP A C 1
ATOM 2495 O O . ASP A 1 358 ? -32.606 8.786 48.196 1.00 95.75 358 ASP A O 1
ATOM 2499 N N . ALA A 1 359 ? -30.849 9.160 49.512 1.00 94.06 359 ALA A N 1
ATOM 2500 C CA . ALA A 1 359 ? -31.571 10.084 50.380 1.00 94.06 359 ALA A CA 1
ATOM 2501 C C . ALA A 1 359 ? -31.851 11.438 49.715 1.00 94.06 359 ALA A C 1
ATOM 2503 O O . ALA A 1 359 ? -32.827 12.112 50.058 1.00 94.06 359 ALA A O 1
ATOM 2504 N N . THR A 1 360 ? -30.967 11.879 48.820 1.00 95.50 360 THR A N 1
ATOM 2505 C CA . THR A 1 360 ? -30.993 13.242 48.269 1.00 95.50 360 THR A CA 1
ATOM 2506 C C . THR A 1 360 ? -31.252 13.299 46.769 1.00 95.50 360 THR A C 1
ATOM 2508 O O . THR A 1 360 ? -31.492 14.391 46.251 1.00 95.50 360 THR A O 1
ATOM 2511 N N . ALA A 1 361 ? -31.195 12.159 46.078 1.00 96.44 361 ALA A N 1
ATOM 2512 C CA . ALA A 1 361 ? -31.140 12.034 44.622 1.00 96.44 361 ALA A CA 1
ATOM 2513 C C . ALA A 1 361 ? -30.000 12.846 43.972 1.00 96.44 361 ALA A C 1
ATOM 2515 O O . ALA A 1 361 ? -30.012 13.098 42.766 1.00 96.44 361 ALA A O 1
ATOM 2516 N N . ALA A 1 362 ? -29.012 13.293 44.757 1.00 96.75 362 ALA A N 1
ATOM 2517 C CA . ALA A 1 362 ? -27.868 14.026 44.238 1.00 96.75 362 ALA A CA 1
ATOM 2518 C C . ALA A 1 362 ? -26.933 13.068 43.482 1.00 96.75 362 ALA A C 1
ATOM 2520 O O . ALA A 1 362 ? -26.755 11.931 43.921 1.00 96.75 362 ALA A O 1
ATOM 2521 N N . PRO A 1 363 ? -26.300 13.501 42.380 1.00 97.69 363 PRO A N 1
ATOM 2522 C CA . PRO A 1 363 ? -25.336 12.668 41.673 1.00 97.69 363 PRO A CA 1
ATOM 2523 C C . PRO A 1 363 ? -24.134 12.341 42.560 1.00 97.69 363 PRO A C 1
ATOM 2525 O O . PRO A 1 363 ? -23.663 13.189 43.326 1.00 97.69 363 PRO A O 1
ATOM 2528 N N . VAL A 1 364 ? -23.615 11.121 42.431 1.00 97.38 364 VAL A N 1
ATOM 2529 C CA . VAL A 1 364 ? -22.429 10.663 43.163 1.00 97.38 364 VAL A CA 1
ATOM 2530 C C . VAL A 1 364 ? -21.255 10.585 42.191 1.00 97.38 364 VAL A C 1
ATOM 2532 O O . VAL A 1 364 ? -21.104 9.576 41.500 1.00 97.38 364 VAL A O 1
ATOM 2535 N N . PRO A 1 365 ? -20.411 11.628 42.109 1.00 97.00 365 PRO A N 1
ATOM 2536 C CA . PRO A 1 365 ? -19.196 11.580 41.310 1.00 97.00 365 PRO A CA 1
ATOM 2537 C C . PRO A 1 365 ? -18.127 10.721 41.984 1.00 97.00 365 PRO A C 1
ATOM 2539 O O . PRO A 1 365 ? -18.001 10.716 43.210 1.00 97.00 365 PRO A O 1
ATOM 2542 N N . GLY A 1 366 ? -17.309 10.031 41.192 1.00 96.19 366 GLY A N 1
ATOM 2543 C CA . GLY A 1 366 ? -16.222 9.210 41.727 1.00 96.19 366 GLY A CA 1
ATOM 2544 C C . GLY A 1 366 ? -16.644 7.825 42.233 1.00 96.19 366 GLY A C 1
ATOM 2545 O O . GLY A 1 366 ? -15.782 7.082 42.706 1.00 96.19 366 GLY A O 1
ATOM 2546 N N . ALA A 1 367 ? -17.924 7.458 42.129 1.00 97.56 367 ALA A N 1
ATOM 2547 C CA . ALA A 1 367 ? -18.388 6.108 42.427 1.00 97.56 367 ALA A CA 1
ATOM 2548 C C . ALA A 1 367 ? -17.831 5.117 41.399 1.00 97.56 367 ALA A C 1
ATOM 2550 O O . ALA A 1 367 ? -17.677 5.433 40.220 1.00 97.56 367 ALA A O 1
ATOM 2551 N N . TRP A 1 368 ? -17.515 3.910 41.849 1.00 98.00 368 TRP A N 1
ATOM 2552 C CA . TRP A 1 368 ? -17.090 2.812 40.991 1.00 98.00 368 TRP A CA 1
ATOM 2553 C C . TRP A 1 368 ? -18.314 2.061 40.485 1.00 98.00 368 TRP A C 1
ATOM 2555 O O . TRP A 1 368 ? -19.100 1.587 41.297 1.00 98.00 368 TRP A O 1
ATOM 2565 N N . ALA A 1 369 ? -18.435 1.907 39.168 1.00 98.38 369 ALA A N 1
ATOM 2566 C CA . ALA A 1 369 ? -19.385 1.005 38.525 1.00 98.38 369 ALA A CA 1
ATOM 2567 C C . ALA A 1 369 ? -18.616 -0.190 37.951 1.00 98.38 369 ALA A C 1
ATOM 2569 O O . ALA A 1 369 ? -17.718 -0.015 37.123 1.00 98.38 369 ALA A O 1
ATOM 2570 N N . VAL A 1 370 ? -18.933 -1.402 38.405 1.00 98.38 370 VAL A N 1
ATOM 2571 C CA . VAL A 1 370 ? -18.180 -2.625 38.092 1.00 98.38 370 VAL A CA 1
ATOM 2572 C C . VAL A 1 370 ? -19.097 -3.652 37.444 1.00 98.38 370 VAL A C 1
ATOM 2574 O O . VAL A 1 370 ? -20.083 -4.058 38.053 1.00 98.38 370 VAL A O 1
ATOM 2577 N N . ALA A 1 371 ? -18.750 -4.122 36.245 1.00 98.25 371 ALA A N 1
ATOM 2578 C CA . ALA A 1 371 ? -19.427 -5.242 35.599 1.00 98.25 371 ALA A CA 1
ATOM 2579 C C . ALA A 1 371 ? -18.773 -6.570 35.986 1.00 98.25 371 ALA A C 1
ATOM 2581 O O . ALA A 1 371 ? -17.560 -6.761 35.864 1.00 98.25 371 ALA A O 1
ATOM 2582 N N . ILE A 1 372 ? -19.608 -7.514 36.395 1.00 97.88 372 ILE A N 1
ATOM 2583 C CA . ILE A 1 372 ? -19.245 -8.869 36.786 1.00 97.88 372 ILE A CA 1
ATOM 2584 C C . ILE A 1 372 ? -19.880 -9.812 35.768 1.00 97.88 372 ILE A C 1
ATOM 2586 O O . ILE A 1 372 ? -21.103 -9.910 35.666 1.00 97.88 372 ILE A O 1
ATOM 2590 N N . GLY A 1 373 ? -19.035 -10.443 34.962 1.00 94.38 373 GLY A N 1
ATOM 2591 C CA . GLY A 1 373 ? -19.420 -11.449 33.983 1.00 94.38 373 GLY A CA 1
ATOM 2592 C C . GLY A 1 373 ? -19.319 -12.873 34.543 1.00 94.38 373 GLY A C 1
ATOM 2593 O O . GLY A 1 373 ? -18.978 -13.068 35.712 1.00 94.38 373 GLY A O 1
ATOM 2594 N N . PRO A 1 374 ? -19.566 -13.890 33.700 1.00 84.50 374 PRO A N 1
ATOM 2595 C CA . PRO A 1 374 ? -19.528 -15.298 34.105 1.00 84.50 374 PRO A CA 1
ATOM 2596 C C . PRO A 1 374 ? -18.151 -15.758 34.612 1.00 84.50 374 PRO A C 1
ATOM 2598 O O . PRO A 1 374 ? -18.084 -16.648 35.455 1.00 84.50 374 PRO A O 1
ATOM 2601 N N . ASP A 1 375 ? -17.071 -15.125 34.145 1.00 90.12 375 ASP A N 1
ATOM 2602 C CA . ASP A 1 375 ? -15.689 -15.438 34.529 1.00 90.12 375 ASP A CA 1
ATOM 2603 C C . ASP A 1 375 ? -15.146 -14.524 35.653 1.00 90.12 375 ASP A C 1
ATOM 2605 O O . ASP A 1 375 ? -13.957 -14.564 35.972 1.00 90.12 375 ASP A O 1
ATOM 2609 N N . GLY A 1 376 ? -16.001 -13.692 36.262 1.00 92.88 376 GLY A N 1
ATOM 2610 C CA . GLY A 1 376 ? -15.637 -12.725 37.304 1.00 92.88 376 GLY A CA 1
ATOM 2611 C C . GLY A 1 376 ? -15.719 -11.268 36.842 1.00 92.88 376 GLY A C 1
ATOM 2612 O O . GLY A 1 376 ? -16.476 -10.930 35.933 1.00 92.88 376 GLY A O 1
ATOM 2613 N N . ILE A 1 377 ? -14.968 -10.373 37.493 1.00 95.62 377 ILE A N 1
ATOM 2614 C CA . ILE A 1 377 ? -14.967 -8.939 37.156 1.00 95.62 377 ILE A CA 1
ATOM 2615 C C . ILE A 1 377 ? -14.452 -8.751 35.725 1.00 95.62 377 ILE A C 1
ATOM 2617 O O . ILE A 1 377 ? -13.319 -9.111 35.415 1.00 95.62 377 ILE A O 1
ATOM 2621 N N . ALA A 1 378 ? -15.282 -8.161 34.869 1.00 94.56 378 ALA A N 1
ATOM 2622 C CA . ALA A 1 378 ? -14.994 -7.965 33.451 1.00 94.56 378 ALA A CA 1
ATOM 2623 C C . ALA A 1 378 ? -14.571 -6.533 33.106 1.00 94.56 378 ALA A C 1
ATOM 2625 O O . ALA A 1 378 ? -13.939 -6.310 32.076 1.00 94.56 378 ALA A O 1
ATOM 2626 N N . GLY A 1 379 ? -14.914 -5.566 33.955 1.00 94.75 379 GLY A N 1
ATOM 2627 C CA . GLY A 1 379 ? -14.537 -4.172 33.777 1.00 94.75 379 GLY A CA 1
ATOM 2628 C C . GLY A 1 379 ? -15.046 -3.299 34.915 1.00 94.75 379 GLY A C 1
ATOM 2629 O O . GLY A 1 379 ? -15.987 -3.668 35.617 1.00 94.75 379 GLY A O 1
ATOM 2630 N N . ALA A 1 380 ? -14.423 -2.138 35.087 1.00 96.56 380 ALA A N 1
ATOM 2631 C CA . ALA A 1 380 ? -14.853 -1.114 36.026 1.00 96.56 380 ALA A CA 1
ATOM 2632 C C . ALA A 1 380 ? -14.629 0.277 35.428 1.00 96.56 380 ALA A C 1
ATOM 2634 O O . ALA A 1 380 ? -13.696 0.481 34.651 1.00 96.56 380 ALA A O 1
ATOM 2635 N N . THR A 1 381 ? -15.480 1.226 35.797 1.00 97.94 381 THR A N 1
ATOM 2636 C CA . THR A 1 381 ? -15.359 2.641 35.438 1.00 97.94 381 THR A CA 1
ATOM 2637 C C . THR A 1 381 ? -15.729 3.514 36.634 1.00 97.94 381 THR A C 1
ATOM 2639 O O . THR A 1 381 ? -16.201 3.014 37.659 1.00 97.94 381 THR A O 1
ATOM 2642 N N . VAL A 1 382 ? -15.488 4.815 36.514 1.00 97.62 382 VAL A N 1
ATOM 2643 C CA . VAL A 1 382 ? -15.761 5.809 37.552 1.00 97.62 382 VAL A CA 1
ATOM 2644 C C . VAL A 1 382 ? -16.809 6.788 37.041 1.00 97.62 382 VAL A C 1
ATOM 2646 O O . VAL A 1 382 ? -16.724 7.242 35.901 1.00 97.62 382 VAL A O 1
ATOM 2649 N N . THR A 1 383 ? -17.788 7.121 37.877 1.00 97.56 383 THR A N 1
ATOM 2650 C CA . THR A 1 383 ? -18.834 8.083 37.528 1.00 97.56 383 THR A CA 1
ATOM 2651 C C . THR A 1 383 ? -18.282 9.499 37.376 1.00 97.56 383 THR A C 1
ATOM 2653 O O . THR A 1 383 ? -17.415 9.949 38.137 1.00 97.56 383 THR A O 1
ATOM 2656 N N . ALA A 1 384 ? -18.807 10.217 36.388 1.00 97.75 384 ALA A N 1
ATOM 2657 C CA . ALA A 1 384 ? -18.500 11.609 36.106 1.00 97.75 384 ALA A CA 1
ATOM 2658 C C . ALA A 1 384 ? -19.103 12.558 37.160 1.00 97.75 384 ALA A C 1
ATOM 2660 O O . ALA A 1 384 ? -19.791 12.147 38.093 1.00 97.75 384 ALA A O 1
ATOM 2661 N N . GLY A 1 385 ? -18.840 13.862 37.007 1.00 97.50 385 GLY A N 1
ATOM 2662 C CA . GLY A 1 385 ? -19.303 14.917 37.920 1.00 97.50 385 GLY A CA 1
ATOM 2663 C C . GLY A 1 385 ? -20.821 14.951 38.142 1.00 97.50 385 GLY A C 1
ATOM 2664 O O . GLY A 1 385 ? -21.284 15.349 39.208 1.00 97.50 385 GLY A O 1
ATOM 2665 N N . ASP A 1 386 ? -21.580 14.521 37.140 1.00 97.38 386 ASP A N 1
ATOM 2666 C CA . ASP A 1 386 ? -23.040 14.424 37.135 1.00 97.38 386 ASP A CA 1
ATOM 2667 C C . ASP A 1 386 ? -23.554 13.019 37.493 1.00 97.38 386 ASP A C 1
ATOM 2669 O O . ASP A 1 386 ? -24.742 12.746 37.351 1.00 97.38 386 ASP A O 1
ATOM 2673 N N . GLY A 1 387 ? -22.680 12.131 37.977 1.00 97.38 387 GLY A N 1
ATOM 2674 C CA . GLY A 1 387 ? -23.022 10.768 38.381 1.00 97.38 387 GLY A CA 1
ATOM 2675 C C . GLY A 1 387 ? -23.145 9.782 37.220 1.00 97.38 387 GLY A C 1
ATOM 2676 O O . GLY A 1 387 ? -23.293 8.587 37.472 1.00 97.38 387 GLY A O 1
ATOM 2677 N N . THR A 1 388 ? -23.057 10.234 35.967 1.00 98.50 388 THR A N 1
ATOM 2678 C CA . THR A 1 388 ? -23.173 9.354 34.798 1.00 98.50 388 THR A CA 1
ATOM 2679 C C . THR A 1 388 ? -21.930 8.490 34.618 1.00 98.50 388 THR A C 1
ATOM 2681 O O . THR A 1 388 ? -20.818 8.873 34.990 1.00 98.50 388 THR A O 1
ATOM 2684 N N . TYR A 1 389 ? -22.092 7.308 34.033 1.00 98.12 389 TYR A N 1
ATOM 2685 C CA . TYR A 1 389 ? -20.977 6.463 33.629 1.00 98.12 389 TYR A CA 1
ATOM 2686 C C . TYR A 1 389 ? -21.279 5.719 32.331 1.00 98.12 389 TYR A C 1
ATOM 2688 O O . TYR A 1 389 ? -22.422 5.421 31.989 1.00 98.12 389 TYR A O 1
ATOM 2696 N N . THR A 1 390 ? -20.214 5.368 31.616 1.00 96.69 390 THR A N 1
ATOM 2697 C CA . THR A 1 390 ? -20.242 4.372 30.545 1.00 96.69 390 THR A CA 1
ATOM 2698 C C . THR A 1 390 ? -19.082 3.414 30.767 1.00 96.69 390 THR A C 1
ATOM 2700 O O . THR A 1 390 ? -17.944 3.835 30.987 1.00 96.69 390 THR A O 1
ATOM 2703 N N . LEU A 1 391 ? -19.381 2.120 30.743 1.00 96.25 391 LEU A N 1
ATOM 2704 C CA . LEU A 1 391 ? -18.419 1.034 30.837 1.00 96.25 391 LEU A CA 1
ATOM 2705 C C . LEU A 1 391 ? -18.334 0.329 29.473 1.00 96.25 391 LEU A C 1
ATOM 2707 O O . LEU A 1 391 ? -19.174 -0.527 29.180 1.00 96.25 391 LEU A O 1
ATOM 2711 N N . PRO A 1 392 ? -17.368 0.709 28.616 1.00 91.88 392 PRO A N 1
ATOM 2712 C CA . PRO A 1 392 ? -17.243 0.166 27.269 1.00 91.88 392 PRO A CA 1
ATOM 2713 C C . PRO A 1 392 ? -16.486 -1.170 27.230 1.00 91.88 392 PRO A C 1
ATOM 2715 O O . PRO A 1 392 ? -15.898 -1.618 28.214 1.00 91.88 392 PRO A O 1
ATOM 2718 N N . HIS A 1 393 ? -16.447 -1.774 26.040 1.00 89.50 393 HIS A N 1
ATOM 2719 C CA . HIS A 1 393 ? -15.606 -2.928 25.696 1.00 89.50 393 HIS A CA 1
ATOM 2720 C C . HIS A 1 393 ? -15.899 -4.217 26.485 1.00 89.50 393 HIS A C 1
ATOM 2722 O O . HIS A 1 393 ? -15.013 -5.053 26.709 1.00 89.50 393 HIS A O 1
ATOM 2728 N N . LEU A 1 394 ? -17.163 -4.440 26.831 1.00 92.88 394 LEU A N 1
ATOM 2729 C CA . LEU A 1 394 ? -17.617 -5.697 27.412 1.00 92.88 394 LEU A CA 1
ATOM 2730 C C . LEU A 1 394 ? -17.890 -6.716 26.303 1.00 92.88 394 LEU A C 1
ATOM 2732 O O . LEU A 1 394 ? -18.505 -6.406 25.283 1.00 92.88 394 LEU A O 1
ATOM 2736 N N . ALA A 1 395 ? -17.398 -7.942 26.483 1.00 92.50 395 ALA A N 1
ATOM 2737 C CA . ALA A 1 395 ? -17.734 -9.029 25.570 1.00 92.50 395 ALA A CA 1
ATOM 2738 C C . ALA A 1 395 ? -19.260 -9.262 25.579 1.00 92.50 395 ALA A C 1
ATOM 2740 O O . ALA A 1 395 ? -19.907 -9.014 26.595 1.00 92.50 395 ALA A O 1
ATOM 2741 N N . PRO A 1 396 ? -19.866 -9.724 24.475 1.00 92.94 396 PRO A N 1
ATOM 2742 C CA . PRO A 1 396 ? -21.285 -10.051 24.481 1.00 92.94 396 PRO A CA 1
ATOM 2743 C C . PRO A 1 396 ? -21.570 -11.178 25.477 1.00 92.94 396 PRO A C 1
ATOM 2745 O O . PRO A 1 396 ? -20.871 -12.192 25.506 1.00 92.94 396 PRO A O 1
ATOM 2748 N N . GLY A 1 397 ? -22.606 -11.007 26.290 1.00 95.00 397 GLY A N 1
ATOM 2749 C CA . GLY A 1 397 ? -22.912 -11.938 27.368 1.00 95.00 397 GLY A CA 1
ATOM 2750 C C . GLY A 1 397 ? -23.896 -11.371 28.379 1.00 95.00 397 GLY A C 1
ATOM 2751 O O . GLY A 1 397 ? -24.480 -10.309 28.184 1.00 95.00 397 GLY A O 1
ATOM 2752 N N . THR A 1 398 ? -24.086 -12.100 29.473 1.00 96.81 398 THR A N 1
ATOM 2753 C CA . THR A 1 398 ? -24.934 -11.670 30.586 1.00 96.81 398 THR A CA 1
ATOM 2754 C C . THR A 1 398 ? -24.063 -11.299 31.775 1.00 96.81 398 THR A C 1
ATOM 2756 O O . THR A 1 398 ? -23.212 -12.083 32.193 1.00 96.81 398 THR A O 1
ATOM 2759 N N . TYR A 1 399 ? -24.298 -10.107 32.306 1.00 98.00 399 TYR A N 1
ATOM 2760 C CA . TYR A 1 399 ? -23.521 -9.491 33.371 1.00 98.00 399 TYR A CA 1
ATOM 2761 C C . TYR A 1 399 ? -24.400 -9.170 34.574 1.00 98.00 399 TYR A C 1
ATOM 2763 O O . TYR A 1 399 ? -25.625 -9.176 34.496 1.00 98.00 399 TYR A O 1
ATOM 2771 N N . ARG A 1 400 ? -23.758 -8.846 35.686 1.00 98.25 400 ARG A N 1
ATOM 2772 C CA . ARG A 1 400 ? -24.333 -8.122 36.822 1.00 98.25 400 ARG A CA 1
ATOM 2773 C C . ARG A 1 400 ? -23.468 -6.899 37.081 1.00 98.25 400 ARG A C 1
ATOM 2775 O O . ARG A 1 400 ? -22.279 -6.931 36.769 1.00 98.25 400 ARG A O 1
ATOM 2782 N N . ALA A 1 401 ? -24.035 -5.838 37.635 1.00 98.25 401 ALA A N 1
ATOM 2783 C CA . ALA A 1 401 ? -23.269 -4.653 38.005 1.00 98.25 401 ALA A CA 1
ATOM 2784 C C . ALA A 1 401 ? -23.282 -4.443 39.521 1.00 98.25 401 ALA A C 1
ATOM 2786 O O . ALA A 1 401 ? -24.249 -4.802 40.193 1.00 98.25 401 ALA A O 1
ATOM 2787 N N . THR A 1 402 ? -22.201 -3.881 40.054 1.00 98.19 402 THR A N 1
ATOM 2788 C CA . THR A 1 402 ? -22.130 -3.389 41.431 1.00 98.19 402 THR A CA 1
ATOM 2789 C C . THR A 1 402 ? -21.555 -1.988 41.467 1.00 98.19 402 THR A C 1
ATOM 2791 O O . THR A 1 402 ? -20.713 -1.625 40.639 1.00 98.19 402 THR A O 1
ATOM 2794 N N . PHE A 1 403 ? -22.021 -1.220 42.442 1.00 98.31 403 PHE A N 1
ATOM 2795 C CA . PHE A 1 403 ? -21.717 0.184 42.612 1.00 98.31 403 PHE A CA 1
ATOM 2796 C C . PHE A 1 403 ? -21.154 0.409 44.003 1.00 98.31 403 PHE A C 1
ATOM 2798 O O . PHE A 1 403 ? -21.721 -0.055 44.991 1.00 98.31 403 PHE A O 1
ATOM 2805 N N . ALA A 1 404 ? -20.021 1.097 44.085 1.00 96.25 404 ALA A N 1
ATOM 2806 C CA . ALA A 1 404 ? -19.354 1.361 45.350 1.00 96.25 404 ALA A CA 1
ATOM 2807 C C . ALA A 1 404 ? -18.879 2.809 45.420 1.00 96.25 404 ALA A C 1
ATOM 2809 O O . ALA A 1 404 ? -18.341 3.343 44.453 1.00 96.25 404 ALA A O 1
ATOM 2810 N N . ASP A 1 405 ? -19.029 3.426 46.588 1.00 95.50 405 ASP A N 1
ATOM 2811 C CA . ASP A 1 405 ? -18.467 4.740 46.878 1.00 95.50 405 ASP A CA 1
ATOM 2812 C C . ASP A 1 405 ? -17.087 4.575 47.547 1.00 95.50 405 ASP A C 1
ATOM 2814 O O . ASP A 1 405 ? -17.014 4.302 48.752 1.00 95.50 405 ASP A O 1
ATOM 2818 N N . PRO A 1 406 ? -15.972 4.728 46.805 1.00 91.56 406 PRO A N 1
ATOM 2819 C CA . PRO A 1 406 ? -14.634 4.588 47.374 1.00 91.56 406 PRO A CA 1
ATOM 2820 C C . PRO A 1 406 ? -14.284 5.719 48.354 1.00 91.56 406 PRO A C 1
ATOM 2822 O O . PRO A 1 406 ? -13.398 5.540 49.195 1.00 91.56 406 PRO A O 1
ATOM 2825 N N . ALA A 1 407 ? -14.955 6.876 48.275 1.00 88.56 407 ALA A N 1
ATOM 2826 C CA . ALA A 1 407 ? -14.788 7.962 49.240 1.00 88.56 407 ALA A CA 1
ATOM 2827 C C . ALA A 1 407 ? -15.464 7.629 50.585 1.00 88.56 407 ALA A C 1
ATOM 2829 O O . ALA A 1 407 ? -15.060 8.144 51.634 1.00 88.56 407 ALA A O 1
ATOM 2830 N N . GLY A 1 408 ? -16.414 6.692 50.566 1.00 83.75 408 GLY A N 1
ATOM 2831 C CA . GLY A 1 408 ? -17.147 6.198 51.722 1.00 83.75 408 GLY A CA 1
ATOM 2832 C C . GLY A 1 408 ? -18.309 7.105 52.127 1.00 83.75 408 GLY A C 1
ATOM 2833 O O . GLY A 1 408 ? -18.454 8.230 51.666 1.00 83.75 408 GLY A O 1
ATOM 2834 N N . GLY A 1 409 ? -19.145 6.607 53.041 1.00 87.31 409 GLY A N 1
ATOM 2835 C CA . GLY A 1 409 ? -20.389 7.278 53.446 1.00 87.31 409 GLY A CA 1
ATOM 2836 C C . GLY A 1 409 ? -21.638 6.713 52.769 1.00 87.31 409 GLY A C 1
ATOM 2837 O O . GLY A 1 409 ? -22.742 7.004 53.221 1.00 87.31 409 GLY A O 1
ATOM 2838 N N . ARG A 1 410 ? -21.469 5.836 51.775 1.00 94.25 410 ARG A N 1
ATOM 2839 C CA . ARG A 1 410 ? -22.543 5.070 51.135 1.00 94.25 410 ARG A CA 1
ATOM 2840 C C . ARG A 1 410 ? -22.209 3.584 51.107 1.00 94.25 410 ARG A C 1
ATOM 2842 O O . ARG A 1 410 ? -21.032 3.217 51.106 1.00 94.25 410 ARG A O 1
ATOM 2849 N N . LEU A 1 411 ? -23.232 2.742 51.174 1.00 94.25 411 LEU A N 1
ATOM 2850 C CA . LEU A 1 411 ? -23.084 1.294 51.078 1.00 94.25 411 LEU A CA 1
ATOM 2851 C C . LEU A 1 411 ? -22.843 0.891 49.624 1.00 94.25 411 LEU A C 1
ATOM 2853 O O . LEU A 1 411 ? -23.299 1.559 48.703 1.00 94.25 411 LEU A O 1
ATOM 2857 N N . GLN A 1 412 ? -22.105 -0.203 49.438 1.00 95.06 412 GLN A N 1
ATOM 2858 C CA . GLN A 1 412 ? -22.052 -0.879 48.149 1.00 95.06 412 GLN A CA 1
ATOM 2859 C C . GLN A 1 412 ? -23.397 -1.563 47.892 1.00 95.06 412 GLN A C 1
ATOM 2861 O O . GLN A 1 412 ? -23.948 -2.179 48.805 1.00 95.06 412 GLN A O 1
ATOM 2866 N N . GLU A 1 413 ? -23.856 -1.532 46.648 1.00 95.50 413 GLU A N 1
ATOM 2867 C CA . GLU A 1 413 ? -25.030 -2.282 46.202 1.00 95.50 413 GLU A CA 1
ATOM 2868 C C . GLU A 1 413 ? -24.803 -2.933 44.837 1.00 95.50 413 GLU A C 1
ATOM 2870 O O . GLU A 1 413 ? -23.804 -2.683 44.150 1.00 95.50 413 GLU A O 1
ATOM 2875 N N . TYR A 1 414 ? -25.717 -3.818 44.460 1.00 97.81 414 TYR A N 1
ATOM 2876 C CA . TYR A 1 414 ? -25.763 -4.472 43.162 1.00 97.81 414 TYR A CA 1
ATOM 2877 C C . TYR A 1 414 ? -27.001 -4.029 42.391 1.00 97.81 414 TYR A C 1
ATOM 2879 O O . TYR A 1 414 ? -28.004 -3.628 42.977 1.00 97.81 414 TYR A O 1
ATOM 2887 N N . TYR A 1 415 ? -26.911 -4.110 41.065 1.00 97.75 415 TYR A N 1
ATOM 2888 C CA . TYR A 1 415 ? -27.928 -3.573 40.174 1.00 97.75 415 TYR A CA 1
ATOM 2889 C C . TYR A 1 415 ? -29.348 -4.090 40.457 1.00 97.75 415 TYR A C 1
ATOM 2891 O O . TYR A 1 415 ? -29.580 -5.292 40.649 1.00 97.75 415 TYR A O 1
ATOM 2899 N N . ASP A 1 416 ? -30.238 -3.098 40.375 1.00 94.12 416 ASP A N 1
ATOM 2900 C CA . ASP A 1 416 ? -31.659 -2.990 40.708 1.00 94.12 416 ASP A CA 1
ATOM 2901 C C . ASP A 1 416 ? -31.982 -3.137 42.205 1.00 94.12 416 ASP A C 1
ATOM 2903 O O . ASP A 1 416 ? -32.798 -3.969 42.615 1.00 94.12 416 ASP A O 1
ATOM 2907 N N . ASP A 1 417 ? -31.284 -2.333 43.018 1.00 94.81 417 ASP A N 1
ATOM 2908 C CA . ASP A 1 417 ? -31.423 -2.210 44.479 1.00 94.81 417 ASP A CA 1
ATOM 2909 C C . ASP A 1 417 ? -31.216 -3.525 45.244 1.00 94.81 417 ASP A C 1
ATOM 2911 O O . ASP A 1 417 ? -31.927 -3.857 46.201 1.00 94.81 417 ASP A O 1
ATOM 2915 N N . GLN A 1 418 ? -30.229 -4.314 44.814 1.00 97.19 418 GLN A N 1
ATOM 2916 C CA . GLN A 1 418 ? -29.946 -5.619 45.402 1.00 97.19 418 GLN A CA 1
ATOM 2917 C C . GLN A 1 418 ? -28.771 -5.547 46.385 1.00 97.19 418 GLN A C 1
ATOM 2919 O O . GLN A 1 418 ? -27.723 -4.976 46.074 1.00 97.19 418 GLN A O 1
ATOM 2924 N N . PRO A 1 419 ? -28.888 -6.160 47.578 1.00 92.69 419 PRO A N 1
ATOM 2925 C CA . PRO A 1 419 ? -27.834 -6.109 48.590 1.00 92.69 419 PRO A CA 1
ATOM 2926 C C . PRO A 1 419 ? -26.640 -7.014 48.256 1.00 92.69 419 PRO A C 1
ATOM 2928 O O . PRO A 1 419 ? -25.576 -6.888 48.863 1.00 92.69 419 PRO A O 1
ATOM 2931 N N . ASP A 1 420 ? -26.813 -7.953 47.327 1.00 93.62 420 ASP A N 1
ATOM 2932 C CA . ASP A 1 420 ? -25.814 -8.953 46.989 1.00 93.62 420 ASP A CA 1
ATOM 2933 C C . ASP A 1 420 ? -25.837 -9.330 45.504 1.00 93.62 420 ASP A C 1
ATOM 2935 O O . ASP A 1 420 ? -26.743 -8.994 44.738 1.00 93.62 420 ASP A O 1
ATOM 2939 N N . TYR A 1 421 ? -24.785 -10.046 45.106 1.00 92.75 421 TYR A N 1
ATOM 2940 C CA . TYR A 1 421 ? -24.612 -10.515 43.743 1.00 92.75 421 TYR A CA 1
ATOM 2941 C C . TYR A 1 421 ? -25.756 -11.425 43.294 1.00 92.75 421 TYR A C 1
ATOM 2943 O O . TYR A 1 421 ? -26.158 -11.329 42.140 1.00 92.75 421 TYR A O 1
ATOM 2951 N N . ASP A 1 422 ? -26.266 -12.306 44.159 1.00 93.44 422 ASP A N 1
ATOM 2952 C CA . ASP A 1 422 ? -27.230 -13.345 43.784 1.00 93.44 422 ASP A CA 1
ATOM 2953 C C . ASP A 1 422 ? -28.618 -12.780 43.482 1.00 93.44 422 ASP A C 1
ATOM 2955 O O . ASP A 1 422 ? -29.282 -13.290 42.571 1.00 93.44 422 ASP A O 1
ATOM 2959 N N . GLY A 1 423 ? -29.013 -11.707 44.168 1.00 93.88 423 GLY A N 1
ATOM 2960 C CA . GLY A 1 423 ? -30.238 -10.956 43.903 1.00 93.88 423 GLY A CA 1
ATOM 2961 C C . GLY A 1 423 ? -30.181 -10.099 42.639 1.00 93.88 423 GLY A C 1
ATOM 2962 O O . GLY A 1 423 ? -31.220 -9.874 42.024 1.00 93.88 423 GLY A O 1
ATOM 2963 N N . ALA A 1 424 ? -28.988 -9.664 42.218 1.00 96.81 424 ALA A N 1
ATOM 2964 C CA . ALA A 1 424 ? -28.799 -8.697 41.135 1.00 96.81 424 ALA A CA 1
ATOM 2965 C C . ALA A 1 424 ? -29.443 -9.124 39.803 1.00 96.81 424 ALA A C 1
ATOM 2967 O O . ALA A 1 424 ? -29.222 -10.245 39.307 1.00 96.81 424 ALA A O 1
ATOM 2968 N N . SER A 1 425 ? -30.176 -8.191 39.191 1.00 96.75 425 SER A N 1
ATOM 2969 C CA . SER A 1 425 ? -30.808 -8.384 37.885 1.00 96.75 425 SER A CA 1
ATOM 2970 C C . SER A 1 425 ? -29.751 -8.599 36.786 1.00 96.75 425 SER A C 1
ATOM 2972 O O . SER A 1 425 ? -28.746 -7.884 36.743 1.00 96.75 425 SER A O 1
ATOM 2974 N N . PRO A 1 426 ? -29.928 -9.593 35.893 1.00 97.00 426 PRO A N 1
ATOM 2975 C CA . PRO A 1 426 ? -28.989 -9.847 34.806 1.00 97.00 426 PRO A CA 1
ATOM 2976 C C . PRO A 1 426 ? -29.081 -8.777 33.708 1.00 97.00 426 PRO A C 1
ATOM 2978 O O . PRO A 1 426 ? -30.165 -8.438 33.239 1.00 97.00 426 PRO A O 1
ATOM 2981 N N . LEU A 1 427 ? -27.924 -8.316 33.243 1.00 98.12 427 LEU A N 1
ATOM 2982 C CA . LEU A 1 427 ? -27.742 -7.275 32.234 1.00 98.12 427 LEU A CA 1
ATOM 2983 C C . LEU A 1 427 ? -27.219 -7.889 30.925 1.00 98.12 427 LEU A C 1
ATOM 2985 O O . LEU A 1 427 ? -26.098 -8.410 30.905 1.00 98.12 427 LEU A O 1
ATOM 2989 N N . PRO A 1 428 ? -27.997 -7.878 29.828 1.00 96.44 428 PRO A N 1
ATOM 2990 C CA . PRO A 1 428 ? -27.553 -8.421 28.550 1.00 96.44 428 PRO A CA 1
ATOM 2991 C C . PRO A 1 428 ? -26.665 -7.420 27.804 1.00 96.44 428 PRO A C 1
ATOM 2993 O O . PRO A 1 428 ? -27.160 -6.449 27.252 1.00 96.44 428 PRO A O 1
ATOM 2996 N N . VAL A 1 429 ? -25.368 -7.697 27.695 1.00 95.56 429 VAL A N 1
ATOM 2997 C CA . VAL A 1 429 ? -24.464 -6.949 26.814 1.00 95.56 429 VAL A CA 1
ATOM 2998 C C . VAL A 1 429 ? -24.526 -7.550 25.415 1.00 95.56 429 VAL A C 1
ATOM 3000 O O . VAL A 1 429 ? -24.266 -8.741 25.218 1.00 95.56 429 VAL A O 1
ATOM 3003 N N . THR A 1 430 ? -24.844 -6.715 24.430 1.00 93.06 430 THR A N 1
ATOM 3004 C CA . THR A 1 430 ? -24.915 -7.092 23.013 1.00 93.06 430 THR A CA 1
ATOM 3005 C C . THR A 1 430 ? -23.864 -6.338 22.203 1.00 93.06 430 THR A C 1
ATOM 3007 O O . THR A 1 430 ? -23.453 -5.240 22.566 1.00 93.06 430 THR A O 1
ATOM 3010 N N . VAL A 1 431 ? -23.373 -6.958 21.128 1.00 91.19 431 VAL A N 1
ATOM 3011 C CA . VAL A 1 431 ? -22.319 -6.377 20.281 1.00 91.19 431 VAL A CA 1
ATOM 3012 C C . VAL A 1 431 ? -22.788 -5.050 19.682 1.00 91.19 431 VAL A C 1
ATOM 3014 O O . VAL A 1 431 ? -23.885 -4.987 19.133 1.00 91.19 431 VAL A O 1
ATOM 3017 N N . GLY A 1 432 ? -21.953 -4.012 19.781 1.00 87.31 432 GLY A N 1
ATOM 3018 C CA . GLY A 1 432 ? -22.203 -2.692 19.195 1.00 87.31 432 GLY A CA 1
ATOM 3019 C C . GLY A 1 432 ? -23.322 -1.886 19.850 1.00 87.31 432 GLY A C 1
ATOM 3020 O O . GLY A 1 432 ? -23.697 -0.842 19.327 1.00 87.31 432 GLY A O 1
ATOM 3021 N N . ALA A 1 433 ? -23.867 -2.353 20.975 1.00 89.50 433 ALA A N 1
ATOM 3022 C CA . ALA A 1 433 ? -24.955 -1.690 21.678 1.00 89.50 433 ALA A CA 1
ATOM 3023 C C . ALA A 1 433 ? -24.590 -1.358 23.128 1.00 89.50 433 ALA A C 1
ATOM 3025 O O . ALA A 1 433 ? -23.898 -2.114 23.821 1.00 89.50 433 ALA A O 1
ATOM 3026 N N . THR A 1 434 ? -25.133 -0.230 23.585 1.00 93.12 434 THR A N 1
ATOM 3027 C CA . THR A 1 434 ? -25.103 0.193 24.984 1.00 93.12 434 THR A CA 1
ATOM 3028 C C . THR A 1 434 ? -26.364 -0.284 25.687 1.00 93.12 434 THR A C 1
ATOM 3030 O O . THR A 1 434 ? -27.475 0.083 25.304 1.00 93.12 434 THR A O 1
ATOM 3033 N N . THR A 1 435 ? -26.196 -1.078 26.742 1.00 96.62 435 THR A N 1
ATOM 3034 C CA . THR A 1 435 ? -27.286 -1.385 27.677 1.00 96.62 435 THR A CA 1
ATOM 3035 C C . THR A 1 435 ? -27.389 -0.219 28.650 1.00 96.62 435 THR A C 1
ATOM 3037 O O . THR A 1 435 ? -26.532 -0.063 29.520 1.00 96.62 435 THR A O 1
ATOM 3040 N N . GLY A 1 436 ? -28.378 0.642 28.422 1.00 96.12 436 GLY A N 1
ATOM 3041 C CA . GLY A 1 436 ? -28.643 1.820 29.245 1.00 96.12 436 GLY A CA 1
ATOM 3042 C C . GLY A 1 436 ? -29.452 1.515 30.502 1.00 96.12 436 GLY A C 1
ATOM 3043 O O . GLY A 1 436 ? -29.791 0.361 30.765 1.00 96.12 436 GLY A O 1
ATOM 3044 N N . ASP A 1 437 ? -29.766 2.579 31.244 1.00 96.12 437 ASP A N 1
ATOM 3045 C CA . ASP A 1 437 ? -30.609 2.569 32.448 1.00 96.12 437 ASP A CA 1
ATOM 3046 C C . ASP A 1 437 ? -30.119 1.592 33.535 1.00 96.12 437 ASP A C 1
ATOM 3048 O O . ASP A 1 437 ? -30.890 1.020 34.312 1.00 96.12 437 ASP A O 1
ATOM 3052 N N . VAL A 1 438 ? -28.800 1.387 33.587 1.00 98.06 438 VAL A N 1
ATOM 3053 C CA . VAL A 1 438 ? -28.138 0.593 34.623 1.00 98.06 438 VAL A CA 1
ATOM 3054 C C . VAL A 1 438 ? -27.788 1.510 35.796 1.00 98.06 438 VAL A C 1
ATOM 3056 O O . VAL A 1 438 ? -26.618 1.771 36.090 1.00 98.06 438 VAL A O 1
ATOM 3059 N N . ASP A 1 439 ? -28.825 2.067 36.408 1.00 98.00 439 ASP A N 1
ATOM 3060 C CA . ASP A 1 439 ? -28.721 3.085 37.451 1.00 98.00 439 ASP A CA 1
ATOM 3061 C C . ASP A 1 439 ? -28.564 2.477 38.855 1.00 98.00 439 ASP A C 1
ATOM 3063 O O . ASP A 1 439 ? -28.830 1.292 39.076 1.00 98.00 439 ASP A O 1
ATOM 3067 N N . ALA A 1 440 ? -28.111 3.308 39.796 1.00 97.81 440 ALA A N 1
ATOM 3068 C CA . ALA A 1 440 ? -27.989 2.980 41.216 1.00 97.81 440 ALA A CA 1
ATOM 3069 C C . ALA A 1 440 ? -28.291 4.194 42.107 1.00 97.81 440 ALA A C 1
ATOM 3071 O O . ALA A 1 440 ? -27.976 5.342 41.761 1.00 97.81 440 ALA A O 1
ATOM 3072 N N . ALA A 1 441 ? -28.863 3.933 43.278 1.00 97.12 441 ALA A N 1
ATOM 3073 C CA . ALA A 1 441 ? -29.200 4.916 44.297 1.00 97.12 441 ALA A CA 1
ATOM 3074 C C . ALA A 1 441 ? -28.593 4.454 45.627 1.00 97.12 441 ALA A C 1
ATOM 3076 O O . ALA A 1 441 ? -29.222 3.782 46.436 1.00 97.12 441 ALA A O 1
ATOM 3077 N N . LEU A 1 442 ? -27.336 4.837 45.860 1.00 96.44 442 LEU A N 1
ATOM 3078 C CA . LEU A 1 442 ? -26.546 4.302 46.959 1.00 96.44 442 LEU A CA 1
ATOM 3079 C C . LEU A 1 442 ? -27.062 4.805 48.316 1.00 96.44 442 LEU A C 1
ATOM 3081 O O . LEU A 1 442 ? -26.975 6.001 48.634 1.00 96.44 442 LEU A O 1
ATOM 3085 N N . ALA A 1 443 ? -27.523 3.877 49.155 1.00 93.38 443 ALA A N 1
ATOM 3086 C CA . ALA A 1 443 ? -27.964 4.160 50.518 1.00 93.38 443 ALA A CA 1
ATOM 3087 C C . ALA A 1 443 ? -26.810 4.597 51.441 1.00 93.38 443 ALA A C 1
ATOM 3089 O O . ALA A 1 443 ? -25.656 4.188 51.288 1.00 93.38 443 ALA A O 1
ATOM 3090 N N . ALA A 1 444 ? -27.121 5.397 52.465 1.00 89.25 444 ALA A N 1
ATOM 3091 C CA . ALA A 1 444 ? -26.130 5.865 53.432 1.00 89.25 444 ALA A CA 1
ATOM 3092 C C . ALA A 1 444 ? -25.470 4.700 54.196 1.00 89.25 444 ALA A C 1
ATOM 3094 O O . ALA A 1 444 ? -26.139 3.856 54.795 1.00 89.25 444 ALA A O 1
ATOM 3095 N N . GLY A 1 445 ? -24.138 4.685 54.219 1.00 78.94 445 GLY A N 1
ATOM 3096 C CA . GLY A 1 445 ? -23.350 3.743 55.009 1.00 78.94 445 GLY A CA 1
ATOM 3097 C C . GLY A 1 445 ? -23.092 4.249 56.425 1.00 78.94 445 GLY A C 1
ATOM 3098 O O . GLY A 1 445 ? -23.290 5.435 56.708 1.00 78.94 445 GLY A O 1
ATOM 3099 N N . PRO A 1 446 ? -22.602 3.388 57.340 1.00 64.50 446 PRO A N 1
ATOM 3100 C CA . PRO A 1 446 ? -22.038 3.872 58.589 1.00 64.50 446 PRO A CA 1
ATOM 3101 C C . PRO A 1 446 ? -20.913 4.836 58.215 1.00 64.50 446 PRO A C 1
ATOM 3103 O O . PRO A 1 446 ? -19.914 4.436 57.615 1.00 64.50 446 PRO A O 1
ATOM 3106 N N . GLY A 1 447 ? -21.124 6.129 58.475 1.00 54.59 447 GLY A N 1
ATOM 3107 C CA . GLY A 1 447 ? -20.180 7.160 58.068 1.00 54.59 447 GLY A CA 1
ATOM 3108 C C . GLY A 1 447 ? -18.777 6.807 58.555 1.00 54.59 447 GLY A C 1
ATOM 3109 O O . GLY A 1 447 ? -18.620 6.203 59.620 1.00 54.59 447 GLY A O 1
ATOM 3110 N N . ARG A 1 448 ? -17.741 7.215 57.809 1.00 53.97 448 ARG A N 1
ATOM 3111 C CA . ARG A 1 448 ? -16.388 7.327 58.369 1.00 53.97 448 ARG A CA 1
ATOM 3112 C C . ARG A 1 448 ? -16.430 8.401 59.453 1.00 53.97 448 ARG A C 1
ATOM 3114 O O . ARG A 1 448 ? -16.018 9.537 59.252 1.00 53.97 448 ARG A O 1
ATOM 3121 N N . GLY A 1 449 ? -16.982 8.053 60.608 1.00 45.75 449 GLY A N 1
ATOM 3122 C CA . GLY A 1 449 ? -16.856 8.846 61.801 1.00 45.75 449 GLY A CA 1
ATOM 3123 C C . GLY A 1 449 ? -15.375 8.884 62.113 1.00 45.75 449 GLY A C 1
ATOM 3124 O O . GLY A 1 449 ? -14.792 7.878 62.513 1.00 45.75 449 GLY A O 1
ATOM 3125 N N . THR A 1 450 ? -14.757 10.051 61.968 1.00 47.50 450 THR A N 1
ATOM 3126 C CA . THR A 1 450 ? -13.678 10.411 62.876 1.00 47.50 450 THR A CA 1
ATOM 3127 C C . THR A 1 450 ? -14.320 10.431 64.257 1.00 47.50 450 THR A C 1
ATOM 3129 O O . THR A 1 450 ? -14.807 11.467 64.709 1.00 47.50 450 THR A O 1
ATOM 3132 N N . ALA A 1 451 ? -14.419 9.269 64.903 1.00 44.66 451 ALA A N 1
ATOM 3133 C CA . ALA A 1 451 ? -14.626 9.238 66.331 1.00 44.66 451 ALA A CA 1
ATOM 3134 C C . ALA A 1 451 ? -13.427 9.996 66.894 1.00 44.66 451 ALA A C 1
ATOM 3136 O O . ALA A 1 451 ? -12.306 9.486 66.913 1.00 44.66 451 ALA A O 1
ATOM 3137 N N . ALA A 1 452 ? -13.642 11.262 67.252 1.00 45.78 452 ALA A N 1
ATOM 3138 C CA . ALA A 1 452 ? -12.756 11.938 68.165 1.00 45.78 452 ALA A CA 1
ATOM 3139 C C . ALA A 1 452 ? -12.742 11.041 69.400 1.00 45.78 452 ALA A C 1
ATOM 3141 O O . ALA A 1 452 ? -13.741 10.928 70.110 1.00 45.78 452 ALA A O 1
ATOM 3142 N N . VAL A 1 453 ? -11.645 10.309 69.582 1.00 46.16 453 VAL A N 1
ATOM 3143 C CA . VAL A 1 453 ? -11.352 9.683 70.859 1.00 46.16 453 VAL A CA 1
ATOM 3144 C C . VAL A 1 453 ? -11.166 10.859 71.801 1.00 46.16 453 VAL A C 1
ATOM 3146 O O . VAL A 1 453 ? -10.096 11.464 71.843 1.00 46.16 453 VAL A O 1
ATOM 3149 N N . ASP A 1 454 ? -12.235 11.234 72.494 1.00 43.78 454 ASP A N 1
ATOM 3150 C CA . ASP A 1 454 ? -12.138 12.130 73.629 1.00 43.78 454 ASP A CA 1
ATOM 3151 C C . ASP A 1 454 ? -11.366 11.339 74.686 1.00 43.78 454 ASP A C 1
ATOM 3153 O O . ASP A 1 454 ? -11.908 10.493 75.403 1.00 43.78 454 ASP A O 1
ATOM 3157 N N . VAL A 1 455 ? -10.044 11.523 74.707 1.00 42.53 455 VAL A N 1
ATOM 3158 C CA . VAL A 1 455 ? -9.206 11.031 75.794 1.00 42.53 455 VAL A CA 1
ATOM 3159 C C . VAL A 1 455 ? -9.598 11.855 77.011 1.00 42.53 455 VAL A C 1
ATOM 3161 O O . VAL A 1 455 ? -9.015 12.901 77.294 1.00 42.53 455 VAL A O 1
ATOM 3164 N N . VAL A 1 456 ? -10.607 11.385 77.742 1.00 42.69 456 VAL A N 1
ATOM 3165 C CA . VAL A 1 456 ? -10.850 11.844 79.103 1.00 42.69 456 VAL A CA 1
ATOM 3166 C C . VAL A 1 456 ? -9.619 11.436 79.905 1.00 42.69 456 VAL A C 1
ATOM 3168 O O . VAL A 1 456 ? -9.401 10.265 80.220 1.00 42.69 456 VAL A O 1
ATOM 3171 N N . ALA A 1 457 ? -8.763 12.415 80.184 1.00 48.84 457 ALA A N 1
ATOM 3172 C CA . ALA A 1 457 ? -7.617 12.243 81.052 1.00 48.84 457 ALA A CA 1
ATOM 3173 C C . ALA A 1 457 ? -8.109 11.896 82.466 1.00 48.84 457 ALA A C 1
ATOM 3175 O O . ALA A 1 457 ? -8.526 12.769 83.223 1.00 48.84 457 ALA A O 1
ATOM 3176 N N . GLY A 1 458 ? -8.037 10.611 82.816 1.00 48.91 458 GLY A N 1
ATOM 3177 C CA . GLY A 1 458 ? -8.160 10.132 84.191 1.00 48.91 458 GLY A CA 1
ATOM 3178 C C . GLY A 1 458 ? -9.360 9.223 84.433 1.00 48.91 458 GLY A C 1
ATOM 3179 O O . GLY A 1 458 ? -10.412 9.668 84.873 1.00 48.91 458 GLY A O 1
ATOM 3180 N N . GLY A 1 459 ? -9.160 7.921 84.241 1.00 39.56 459 GLY A N 1
ATOM 3181 C CA . GLY A 1 459 ? -10.087 6.894 84.706 1.00 39.56 459 GLY A CA 1
ATOM 3182 C C . GLY A 1 459 ? -9.658 5.516 84.226 1.00 39.56 459 GLY A C 1
ATOM 3183 O O . GLY A 1 459 ? -9.796 5.184 83.056 1.00 39.56 459 GLY A O 1
ATOM 3184 N N . SER A 1 460 ? -9.083 4.722 85.125 1.00 47.66 460 SER A N 1
ATOM 3185 C CA . SER A 1 460 ? -8.718 3.328 84.885 1.00 47.66 460 SER A CA 1
ATOM 3186 C C . SER A 1 460 ? -9.949 2.505 84.495 1.00 47.66 460 SER A C 1
ATOM 3188 O O . SER A 1 460 ? -10.849 2.349 85.321 1.00 47.66 460 SER A O 1
ATOM 3190 N N . HIS A 1 461 ? -9.962 1.912 83.302 1.00 40.62 461 HIS A N 1
ATOM 3191 C CA . HIS A 1 461 ? -10.929 0.870 82.967 1.00 40.62 461 HIS A CA 1
ATOM 3192 C C . HIS A 1 461 ? -10.208 -0.419 82.573 1.00 40.62 461 HIS A C 1
ATOM 3194 O O . HIS A 1 461 ? -9.422 -0.471 81.630 1.00 40.62 461 HIS A O 1
ATOM 3200 N N . SER A 1 462 ? -10.455 -1.439 83.395 1.00 40.38 462 SER A N 1
ATOM 3201 C CA . SER A 1 462 ? -10.031 -2.823 83.222 1.00 40.38 462 SER A CA 1
ATOM 3202 C C . SER A 1 462 ? -10.578 -3.378 81.912 1.00 40.38 462 SER A C 1
ATOM 3204 O O . SER A 1 462 ? -11.774 -3.276 81.649 1.00 40.38 462 SER A O 1
ATOM 3206 N N . CYS A 1 463 ? -9.711 -4.016 81.131 1.00 32.31 463 CYS A N 1
ATOM 3207 C CA . CYS A 1 463 ? -10.120 -4.850 80.012 1.00 32.31 463 CYS A CA 1
ATOM 3208 C C . CYS A 1 463 ? -10.781 -6.113 80.587 1.00 32.31 463 CYS A C 1
ATOM 3210 O O . CYS A 1 463 ? -10.132 -6.863 81.317 1.00 32.31 463 CYS A O 1
ATOM 3212 N N . ALA A 1 464 ? -12.067 -6.320 80.316 1.00 35.34 464 ALA A N 1
ATOM 3213 C CA . ALA A 1 464 ? -12.733 -7.596 80.541 1.00 35.34 464 ALA A CA 1
ATOM 3214 C C . ALA A 1 464 ? -13.148 -8.140 79.173 1.00 35.34 464 ALA A C 1
ATOM 3216 O O . ALA A 1 464 ? -14.107 -7.666 78.571 1.00 35.34 464 ALA A O 1
ATOM 3217 N N . LEU A 1 465 ? -12.372 -9.109 78.686 1.00 39.88 465 LEU A N 1
ATOM 3218 C CA . LEU A 1 465 ? -12.829 -10.077 77.698 1.00 39.88 465 LEU A CA 1
ATOM 3219 C C . LEU A 1 465 ? -13.897 -10.941 78.368 1.00 39.88 465 LEU A C 1
ATOM 3221 O O . LEU A 1 465 ? -13.615 -11.523 79.416 1.00 39.88 465 LEU A O 1
ATOM 3225 N N . LEU A 1 466 ? -15.073 -11.047 77.761 1.00 34.38 466 LEU A N 1
ATOM 3226 C CA . LEU A 1 466 ? -15.933 -12.214 77.917 1.00 34.38 466 LEU A CA 1
ATOM 3227 C C . LEU A 1 466 ? -16.502 -12.563 76.542 1.00 34.38 466 LEU A C 1
ATOM 3229 O O . LEU A 1 466 ? -17.290 -11.803 75.983 1.00 34.38 466 LEU A O 1
ATOM 3233 N N . ASP A 1 467 ? -16.019 -13.694 76.029 1.00 41.09 467 ASP A N 1
ATOM 3234 C CA . ASP A 1 467 ? -16.699 -14.533 75.049 1.00 41.09 467 ASP A CA 1
ATOM 3235 C C . ASP A 1 467 ? -18.059 -14.982 75.616 1.00 41.09 467 ASP A C 1
ATOM 3237 O O . ASP A 1 467 ? -18.135 -15.403 76.775 1.00 41.09 467 ASP A O 1
ATOM 3241 N N . ASP A 1 468 ? -19.114 -14.840 74.814 1.00 50.34 468 ASP A N 1
ATOM 3242 C CA . ASP A 1 468 ? -19.912 -15.946 74.249 1.00 50.34 468 ASP A CA 1
ATOM 3243 C C . ASP A 1 468 ? -20.820 -15.414 73.124 1.00 50.34 468 ASP A C 1
ATOM 3245 O O . ASP A 1 468 ? -21.519 -14.393 73.347 1.00 50.34 468 ASP A O 1
#

Foldseek 3Di:
DDDDDPDVVVVVVVVVVVQVVQPDDDDDDDDDDDDDPDPPWRFQPQDQAEEEAQAPQHQQNVVDPDPFLSALVCLCVLQVHHYHYDNDDDPDPVSHLEYEYEQDLDADDPVVLVVVLCQQLVAHQYEYFHAAPPDVPGRHSQVNVQVSCVSSVHPKHFDHPAKDAAKDKDQQFDDDLLCVPFRIFIFHIFTAMDADPVKAQGDATPVRGRQWIWHRRNNYIYIYGRHSLLSGCPSVRCCPVGCSSLSSNSSSQAKFKEKEFEAAPPPRATDFQKWKFKADPVPRDGQGITGQHPPGRIDMHMGGFAWTWIWIHDPVLQFDTGTQPPRDIDGTGHPYYHYDYGYTFGQWFKEKEFEAAQVPRAGDFQKKKWKAFPVGTQFIDTAHPRRIDMTIRHHFHKIKIKIGDPVAQFDIAIFPRHNDDVPTDIFGIDGPYYRYPRYYHTYTDPGPDPPPPPPPPDDDDDDDDDDD